Protein AF-A0A2V7WCQ3-F1 (afdb_monomer_lite)

Sequence (509 aa):
MSVMLAVMLLAATDARIDGATGIWFPPYAPREVYIAGTDPAHPYSADVKKAFADDPQLASEVCAAVAEWKPAGTGASDPRVAQKRTMLAMMCIGGAWKKKEDTAANDARAMLERAFAEADAAPAFSTDLPWDDFVQDLGKQPEHERLVTAARAVLAHVPTTSGSVALLLEQFANVSHVPAAVSYRIVVDALAKRAEGTDATYGEIAAHRYALFFTADYKGARRVTQRIFDAGHATSETYEPLFRALLDRIDGNAATFQQEIQRCPKPSEEAIEAFYGYEEPEIHCRAWIESLAARALDVTSVTPSPVLRDVIRECAASQYPIIAVNAARDQLQFDAAGAKQNAERLVAQRSKIPSGIYADALLVLRRVALFADKDNDRAIQIIGCWLSAMGYEAELPDDGWQRLAKNDAAASGIHEVAQVERMYEESSTAAAQKNDFARIRHNIEALLAFELDVGGHLDVVRDRLTTLAQKEMEQGDRDRAAAIRAYLGNHRSAPWTPAESKVPPSHCE

Foldseek 3Di:
DPPVVVVVVPLDLDLDQDLQLLADAASPDDPVCLQVVPDPVCPRLVSLVVSCVVPVVSLVSNQVSSVPDDRPDDPDHDVSSVVNSVSSNVVSVVVVVVVVLVVLQVVLLVLLVVLLVLLVVDPADDQPDPLVVLLVVLVVDDLSVSSNSLSNCLQHHLQLDLVSLLSSLVSQCPGPSHHSLSSLVSSLVSLVVLCPDPPRDLSSLVSSLSSCQLLQVLVSSLVSLVVCVVVVVDDLQDCSVQVNCLSCVLVVRNPCNVVNLQSAHFDDPVVCVVLVNDRRRSLVSLQSLLVSLLSSLVNPPHDHRVVSLVSLLVQLPDPRLSSNLSSLLSNCSPPLPSSLVSLVVSCVCCVPDDLVSNLSSLLSNLLCCVPVVVNLVVNLVSLVVSCVSVVHDADAPPCLSVVLSPPCVSVPPDPPPVSLLSRLVRRLVVCVVVVNLVSLVVSLVVNCVVCQVVQHDCVSSLVSLQVNLVVCVVVVVPVSSVVSVVVCVVPVDDRDDHDDDDDDDDDDD

Radius of gyration: 31.66 Å; chains: 1; bounding box: 80×50×113 Å

Structure (mmCIF, N/CA/C/O backbone):
data_AF-A0A2V7WCQ3-F1
#
_entry.id   AF-A0A2V7WCQ3-F1
#
loop_
_atom_site.group_PDB
_atom_site.id
_atom_site.type_symbol
_atom_site.label_atom_id
_atom_site.label_alt_id
_atom_site.label_comp_id
_atom_site.label_asym_id
_atom_site.label_entity_id
_atom_site.label_seq_id
_atom_site.pdbx_PDB_ins_code
_atom_site.Cartn_x
_atom_site.Cartn_y
_atom_site.Cartn_z
_atom_site.occupancy
_atom_site.B_iso_or_equiv
_atom_site.auth_seq_id
_atom_site.auth_comp_id
_atom_site.auth_asym_id
_atom_site.auth_atom_id
_atom_site.pdbx_PDB_model_num
ATOM 1 N N . MET A 1 1 ? -29.915 6.138 -68.999 1.00 38.28 1 MET A N 1
ATOM 2 C CA . MET A 1 1 ? -29.133 5.411 -67.971 1.00 38.28 1 MET A CA 1
ATOM 3 C C . MET A 1 1 ? -28.436 6.327 -66.948 1.00 38.28 1 MET A C 1
ATOM 5 O O . MET A 1 1 ? -27.571 5.843 -66.239 1.00 38.28 1 MET A O 1
ATOM 9 N N . SER A 1 2 ? -28.848 7.594 -66.770 1.00 41.03 2 SER A N 1
ATOM 10 C CA . SER A 1 2 ? -28.153 8.530 -65.850 1.00 41.03 2 SER A CA 1
ATOM 11 C C . SER A 1 2 ? -29.011 9.086 -64.708 1.00 41.03 2 SER A C 1
ATOM 13 O O . SER A 1 2 ? -28.563 9.973 -63.998 1.00 41.03 2 SER A O 1
ATOM 15 N N . VAL A 1 3 ? -30.224 8.566 -64.498 1.00 34.09 3 VAL A N 1
ATOM 16 C CA . VAL A 1 3 ? -31.106 9.015 -63.397 1.00 34.09 3 VAL A CA 1
ATOM 17 C C . VAL A 1 3 ? -31.124 8.010 -62.236 1.00 34.09 3 VAL A C 1
ATOM 19 O O . VAL A 1 3 ? -31.278 8.397 -61.088 1.00 34.09 3 VAL A O 1
ATOM 22 N N . MET A 1 4 ? -30.866 6.724 -62.501 1.00 28.94 4 MET A N 1
ATOM 23 C CA . MET A 1 4 ? -30.918 5.668 -61.477 1.00 28.94 4 MET A CA 1
ATOM 24 C C . MET A 1 4 ? -29.649 5.578 -60.610 1.00 28.94 4 MET A C 1
ATOM 26 O O . MET A 1 4 ? -29.738 5.172 -59.458 1.00 28.94 4 MET A O 1
ATOM 30 N N . LEU A 1 5 ? -28.484 6.011 -61.117 1.00 32.31 5 LEU A N 1
ATOM 31 C CA . LEU A 1 5 ? -27.241 6.044 -60.329 1.00 32.31 5 LEU A CA 1
ATOM 32 C C . LEU A 1 5 ? -27.155 7.258 -59.388 1.00 32.31 5 LEU A C 1
ATOM 34 O O . LEU A 1 5 ? -26.537 7.161 -58.334 1.00 32.31 5 LEU A O 1
ATOM 38 N N . ALA A 1 6 ? -27.810 8.375 -59.722 1.00 29.62 6 ALA A N 1
ATOM 39 C CA . ALA A 1 6 ? -27.854 9.552 -58.849 1.00 29.62 6 ALA A CA 1
ATOM 40 C C . ALA A 1 6 ? -28.761 9.341 -57.621 1.00 29.62 6 ALA A C 1
ATOM 42 O O . ALA A 1 6 ? -28.549 9.969 -56.593 1.00 29.62 6 ALA A O 1
ATOM 43 N N . VAL A 1 7 ? -29.734 8.424 -57.699 1.00 31.33 7 VAL A N 1
ATOM 44 C CA . VAL A 1 7 ? -30.654 8.108 -56.590 1.00 31.33 7 VAL A CA 1
ATOM 45 C C . VAL A 1 7 ? -30.043 7.117 -55.586 1.00 31.33 7 VAL A C 1
A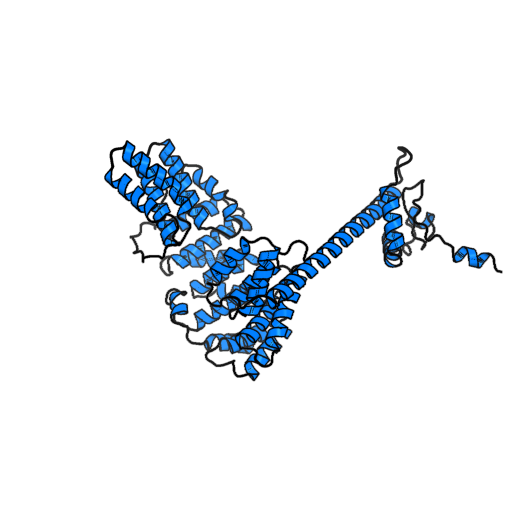TOM 47 O O . VAL A 1 7 ? -30.413 7.141 -54.419 1.00 31.33 7 VAL A O 1
ATOM 50 N N . MET A 1 8 ? -29.058 6.300 -55.983 1.00 30.92 8 MET A N 1
ATOM 51 C CA . MET A 1 8 ? -28.343 5.407 -55.049 1.00 30.92 8 MET A CA 1
ATOM 52 C C . MET A 1 8 ? -27.150 6.070 -54.339 1.00 30.92 8 MET A C 1
ATOM 54 O O . MET A 1 8 ? -26.746 5.599 -53.284 1.00 30.92 8 MET A O 1
ATOM 58 N N . LEU A 1 9 ? -26.622 7.181 -54.865 1.00 34.25 9 LEU A N 1
ATOM 59 C CA . LEU A 1 9 ? -25.577 7.992 -54.213 1.00 34.25 9 LEU A CA 1
ATOM 60 C C . LEU A 1 9 ? -26.130 9.108 -53.302 1.00 34.25 9 LEU A C 1
ATOM 62 O O . LEU A 1 9 ? -25.358 9.837 -52.689 1.00 34.25 9 LEU A O 1
ATOM 66 N N . LEU A 1 10 ? -27.457 9.221 -53.188 1.00 39.34 10 LEU A N 1
ATOM 67 C CA . LEU A 1 10 ? -28.185 10.177 -52.338 1.00 39.34 10 LEU A CA 1
ATOM 68 C C . LEU A 1 10 ? -29.131 9.465 -51.353 1.00 39.34 10 LEU A C 1
ATOM 70 O O . LEU A 1 10 ? -30.139 10.028 -50.929 1.00 39.34 10 LEU A O 1
ATOM 74 N N . ALA A 1 11 ? -28.809 8.226 -50.965 1.00 42.69 11 ALA A N 1
ATOM 75 C CA . ALA A 1 11 ? -29.469 7.538 -49.856 1.00 42.69 11 ALA A CA 1
ATOM 76 C C . ALA A 1 11 ? -29.033 8.160 -48.511 1.00 42.69 11 ALA A C 1
ATOM 78 O O . ALA A 1 11 ? -28.215 7.608 -47.788 1.00 42.69 11 ALA A O 1
ATOM 79 N N . ALA A 1 12 ? -29.555 9.361 -48.252 1.00 44.19 12 ALA A N 1
ATOM 80 C CA . ALA A 1 12 ? -29.716 10.044 -46.970 1.00 44.19 12 ALA A CA 1
ATOM 81 C C . ALA A 1 12 ? -28.658 9.761 -45.882 1.00 44.19 12 ALA A C 1
ATOM 83 O O . ALA A 1 12 ? -28.890 9.001 -44.945 1.00 44.19 12 ALA A O 1
ATOM 84 N N . THR A 1 13 ? -27.562 10.520 -45.917 1.00 53.31 13 THR A N 1
ATOM 85 C CA . THR A 1 13 ? -26.796 10.951 -44.729 1.00 53.31 13 THR A CA 1
ATOM 86 C C . THR A 1 13 ? -27.598 11.981 -43.918 1.00 53.31 13 THR A C 1
ATOM 88 O O . THR A 1 13 ? -27.098 13.049 -43.585 1.00 53.31 13 THR A O 1
ATOM 91 N N . ASP A 1 14 ? -28.892 11.738 -43.706 1.00 66.38 14 ASP A N 1
ATOM 92 C CA . ASP A 1 14 ? -29.790 12.705 -43.080 1.00 66.38 14 ASP A CA 1
ATOM 93 C C . ASP A 1 14 ? -30.003 12.287 -41.622 1.00 66.38 14 ASP A C 1
ATOM 95 O O . ASP A 1 14 ? -30.473 11.181 -41.341 1.00 66.38 14 ASP A O 1
ATOM 99 N N . ALA A 1 15 ? -29.663 13.164 -40.677 1.00 74.50 15 ALA A N 1
ATOM 100 C CA . ALA A 1 15 ? -29.819 12.942 -39.236 1.00 74.50 15 ALA A CA 1
ATOM 101 C C . ALA A 1 15 ? -31.292 12.961 -38.769 1.00 74.50 15 ALA A C 1
ATOM 103 O O . ALA A 1 15 ? -31.605 13.000 -37.576 1.00 74.50 15 ALA A O 1
ATOM 104 N N . ARG A 1 16 ? -32.226 12.958 -39.722 1.00 81.81 16 ARG A N 1
ATOM 105 C CA . ARG A 1 16 ? -33.649 13.150 -39.501 1.00 81.81 16 ARG A CA 1
ATOM 106 C C . ARG A 1 16 ? -34.283 11.969 -38.769 1.00 81.81 16 ARG A C 1
ATOM 108 O O . ARG A 1 16 ? -34.334 10.844 -39.261 1.00 81.81 16 ARG A O 1
ATOM 115 N N . ILE A 1 17 ? -34.863 12.268 -37.612 1.00 83.56 17 ILE A N 1
ATOM 116 C CA . ILE A 1 17 ? -35.683 11.335 -36.837 1.00 83.56 17 ILE A CA 1
ATOM 117 C C . ILE A 1 17 ? -37.024 11.110 -37.546 1.00 83.56 17 ILE A C 1
ATOM 119 O O . ILE A 1 17 ? -37.688 12.067 -37.957 1.00 83.56 17 ILE A O 1
ATOM 123 N N . ASP A 1 18 ? -37.455 9.851 -37.666 1.00 83.94 18 ASP A N 1
ATOM 124 C CA . ASP A 1 18 ? -38.786 9.518 -38.176 1.00 83.94 18 ASP A CA 1
ATOM 125 C C . ASP A 1 18 ? -39.855 10.099 -37.241 1.00 83.94 18 ASP A C 1
ATOM 127 O O . ASP A 1 18 ? -39.995 9.683 -36.089 1.00 83.94 18 ASP A O 1
ATOM 131 N N . GLY A 1 19 ? -40.637 11.057 -37.745 1.00 72.00 19 GLY A N 1
ATOM 132 C CA . GLY A 1 19 ? -41.648 11.771 -36.964 1.00 72.00 19 GLY A CA 1
ATOM 133 C C . GLY A 1 19 ? -42.729 10.859 -36.377 1.00 72.00 19 GLY A C 1
ATOM 134 O O . GLY A 1 19 ? -43.287 11.188 -35.333 1.00 72.00 19 GLY A O 1
ATOM 135 N N . ALA A 1 20 ? -42.992 9.703 -36.998 1.00 73.62 20 ALA A N 1
ATOM 136 C CA . ALA A 1 20 ? -43.982 8.742 -36.513 1.00 73.62 20 ALA A CA 1
ATOM 137 C C . ALA A 1 20 ? -43.445 7.825 -35.402 1.00 73.62 20 ALA A C 1
ATOM 139 O O . ALA A 1 20 ? -44.194 7.429 -34.509 1.00 73.62 20 ALA A O 1
ATOM 140 N N . THR A 1 21 ? -42.160 7.462 -35.444 1.00 75.25 21 THR A N 1
ATOM 141 C CA . THR A 1 21 ? -41.593 6.433 -34.555 1.00 75.25 21 THR A CA 1
ATOM 142 C C . THR A 1 21 ? -40.555 6.966 -33.571 1.00 75.25 21 THR A C 1
ATOM 144 O O . THR A 1 21 ? -40.228 6.266 -32.612 1.00 75.25 21 THR A O 1
ATOM 147 N N . GLY A 1 22 ? -40.061 8.193 -33.743 1.00 76.69 22 GLY A N 1
ATOM 148 C CA . GLY A 1 22 ? -38.994 8.768 -32.919 1.00 76.69 22 GLY A CA 1
ATOM 149 C C . GLY A 1 22 ? -37.657 8.036 -33.056 1.00 76.69 22 GLY A C 1
ATOM 150 O O . GLY A 1 22 ? -36.830 8.112 -32.154 1.00 76.69 22 GLY A O 1
ATOM 151 N N . ILE A 1 23 ? -37.470 7.273 -34.135 1.00 86.50 23 ILE A N 1
ATOM 152 C CA . ILE A 1 23 ? -36.272 6.480 -34.416 1.00 86.50 23 ILE A CA 1
ATOM 153 C C . ILE A 1 23 ? -35.532 7.105 -35.601 1.00 86.50 23 ILE A C 1
ATOM 155 O O . ILE A 1 23 ? -36.155 7.502 -36.584 1.00 86.50 23 ILE A O 1
ATOM 159 N N . TRP A 1 24 ? -34.205 7.156 -35.524 1.00 90.94 24 TRP A N 1
ATOM 160 C CA . TRP A 1 24 ? -33.358 7.341 -36.700 1.00 90.94 24 TRP A CA 1
ATOM 161 C C . TRP A 1 24 ? -33.017 5.974 -37.303 1.00 90.94 24 TRP A C 1
ATOM 163 O O . TRP A 1 24 ? -32.620 5.066 -36.575 1.00 90.94 24 TRP A O 1
ATOM 173 N N . PHE A 1 25 ? -33.183 5.807 -38.613 1.00 89.44 25 PHE A N 1
ATOM 174 C CA . PHE A 1 25 ? -32.923 4.536 -39.293 1.00 89.44 25 PHE A CA 1
ATOM 175 C C . PHE A 1 25 ? -31.579 4.593 -40.032 1.00 89.44 25 PHE A C 1
ATOM 177 O O . PHE A 1 25 ? -31.415 5.475 -40.874 1.00 89.44 25 PHE A O 1
ATOM 184 N N . PRO A 1 26 ? -30.635 3.669 -39.758 1.00 87.81 26 PRO A N 1
ATOM 185 C CA . PRO A 1 26 ? -29.367 3.610 -40.481 1.00 87.81 26 PRO A CA 1
ATOM 186 C C . PRO A 1 26 ? -29.556 3.418 -41.994 1.00 87.81 26 PRO A C 1
ATOM 188 O O . PRO A 1 26 ? -30.514 2.762 -42.406 1.00 87.81 26 PRO A O 1
ATOM 191 N N . PRO A 1 27 ? -28.616 3.887 -42.833 1.00 86.25 27 PRO A N 1
ATOM 192 C CA . PRO A 1 27 ? -28.747 3.819 -44.292 1.00 86.25 27 PRO A CA 1
ATOM 193 C C . PRO A 1 27 ? -28.525 2.408 -44.873 1.00 86.25 27 PRO A C 1
ATOM 195 O O . PRO A 1 27 ? -28.610 2.222 -46.084 1.00 86.25 27 PRO A O 1
ATOM 198 N N . TYR A 1 28 ? -28.220 1.408 -44.036 1.00 85.94 28 TYR A N 1
ATOM 199 C CA . TYR A 1 28 ? -27.841 0.061 -44.477 1.00 85.94 28 TYR A CA 1
ATOM 200 C C . TYR A 1 28 ? -29.024 -0.838 -44.842 1.00 85.94 28 TYR A C 1
ATOM 202 O O . TYR A 1 28 ? -28.828 -1.812 -45.564 1.00 85.94 28 TYR A O 1
ATOM 210 N N . ALA A 1 29 ? -30.236 -0.510 -44.388 1.00 85.38 29 ALA A N 1
ATOM 211 C CA . ALA A 1 29 ? -31.455 -1.208 -44.774 1.00 85.38 29 ALA A CA 1
ATOM 212 C C . ALA A 1 29 ? -32.678 -0.273 -44.753 1.00 85.38 29 ALA A C 1
ATOM 214 O O . ALA A 1 29 ? -32.671 0.756 -44.076 1.00 85.38 29 ALA A O 1
ATOM 215 N N . PRO A 1 30 ? -33.764 -0.618 -45.467 1.00 84.69 30 PRO A N 1
ATOM 216 C CA . PRO A 1 30 ? -35.012 0.136 -45.402 1.00 84.69 30 PRO A CA 1
ATOM 217 C C . PRO A 1 30 ? -35.624 0.161 -43.993 1.00 84.69 30 PRO A C 1
ATOM 219 O O . PRO A 1 30 ? -35.518 -0.799 -43.225 1.00 84.69 30 PRO A O 1
ATOM 222 N N . ARG A 1 31 ? -36.360 1.236 -43.688 1.00 84.81 31 ARG A N 1
ATOM 223 C CA . ARG A 1 31 ? -37.109 1.445 -42.434 1.00 84.81 31 ARG A CA 1
ATOM 224 C C . ARG A 1 31 ? -37.917 0.215 -42.005 1.00 84.81 31 ARG A C 1
ATOM 226 O O . ARG A 1 31 ? -37.922 -0.155 -40.832 1.00 84.81 31 ARG A O 1
ATOM 233 N N . GLU A 1 32 ? -38.587 -0.434 -42.949 1.00 84.31 32 GLU A N 1
ATOM 234 C CA . GLU A 1 32 ? -39.477 -1.573 -42.717 1.00 84.31 32 GLU A CA 1
ATOM 235 C C . GLU A 1 32 ? -38.716 -2.794 -42.187 1.00 84.31 32 GLU A C 1
ATOM 237 O O . GLU A 1 32 ? -39.236 -3.509 -41.330 1.00 84.31 32 GLU A O 1
ATOM 242 N N . VAL A 1 33 ? -37.466 -2.990 -42.625 1.00 85.38 33 VAL A N 1
ATOM 243 C CA . VAL A 1 33 ? -36.590 -4.075 -42.154 1.00 85.38 33 VAL A CA 1
ATOM 244 C C . VAL A 1 33 ? -36.273 -3.883 -40.674 1.00 85.38 33 VAL A C 1
ATOM 246 O O . VAL A 1 33 ? -36.413 -4.809 -39.868 1.00 85.38 33 VAL A O 1
ATOM 249 N N . TYR A 1 34 ? -35.934 -2.653 -40.283 1.00 83.94 34 TYR A N 1
ATOM 250 C CA . TYR A 1 34 ? -35.649 -2.340 -38.890 1.00 83.94 34 TYR A CA 1
ATOM 251 C C . TYR A 1 34 ? -36.893 -2.382 -38.006 1.00 83.94 34 TYR A C 1
ATOM 253 O O . TYR A 1 34 ? -36.770 -2.808 -36.861 1.00 83.94 34 TYR A O 1
ATOM 261 N N . ILE A 1 35 ? -38.070 -1.980 -38.490 1.00 81.19 35 ILE A N 1
ATOM 262 C CA . ILE A 1 35 ? -39.317 -2.057 -37.710 1.00 81.19 35 ILE A CA 1
ATOM 263 C C . ILE A 1 35 ? -39.752 -3.516 -37.516 1.00 81.19 35 ILE A C 1
ATOM 265 O O . ILE A 1 35 ? -40.066 -3.914 -36.394 1.00 81.19 35 ILE A O 1
ATOM 269 N N . ALA A 1 36 ? -39.721 -4.328 -38.577 1.00 80.31 36 ALA A N 1
ATOM 270 C CA . ALA A 1 36 ? -40.121 -5.732 -38.517 1.00 80.31 36 ALA A CA 1
ATOM 271 C C . ALA A 1 36 ? -39.158 -6.575 -37.664 1.00 80.31 36 ALA A C 1
ATOM 273 O O . ALA A 1 36 ? -39.604 -7.472 -36.943 1.00 80.31 36 ALA A O 1
ATOM 274 N N . GLY A 1 37 ? -37.855 -6.263 -37.702 1.00 72.00 37 GLY A N 1
ATOM 275 C CA . GLY A 1 37 ? -36.819 -6.968 -36.940 1.00 72.00 37 GLY A CA 1
ATOM 276 C C . GLY A 1 37 ? -36.589 -8.407 -37.411 1.00 72.00 37 GLY A C 1
ATOM 277 O O . GLY A 1 37 ? -36.172 -9.247 -36.621 1.00 72.00 37 GLY A O 1
ATOM 278 N N . THR A 1 38 ? -36.921 -8.700 -38.667 1.00 67.25 38 THR A N 1
ATOM 279 C CA . THR A 1 38 ? -36.942 -10.055 -39.235 1.00 67.25 38 THR A CA 1
ATOM 280 C C . THR A 1 38 ? -35.655 -10.443 -39.951 1.00 67.25 38 THR A C 1
ATOM 282 O O . THR A 1 38 ? -35.461 -11.624 -40.221 1.00 67.25 38 THR A O 1
ATOM 285 N N . ASP A 1 39 ? -34.795 -9.475 -40.274 1.00 79.19 39 ASP A N 1
ATOM 286 C CA . ASP A 1 39 ? -33.554 -9.719 -41.004 1.00 79.19 39 ASP A CA 1
ATOM 287 C C . ASP A 1 39 ? -32.343 -9.736 -40.051 1.00 79.19 39 ASP A C 1
ATOM 289 O O . ASP A 1 39 ? -31.970 -8.688 -39.509 1.00 79.19 39 ASP A O 1
ATOM 293 N N . PRO A 1 40 ? -31.712 -10.902 -39.826 1.00 80.06 40 PRO A N 1
ATOM 294 C CA . PRO A 1 40 ? -30.523 -11.004 -38.989 1.00 80.06 40 PRO A CA 1
ATOM 295 C C . PRO A 1 40 ? -29.278 -10.355 -39.615 1.00 80.06 40 PRO A C 1
ATOM 297 O O . PRO A 1 40 ? -28.315 -10.119 -38.887 1.00 80.06 40 PRO A O 1
ATOM 300 N N . ALA A 1 41 ? -29.277 -10.047 -40.919 1.00 85.69 41 ALA A N 1
ATOM 301 C CA . ALA A 1 41 ? -28.170 -9.353 -41.578 1.00 85.69 41 ALA A CA 1
ATOM 302 C C . ALA A 1 41 ? -28.102 -7.856 -41.225 1.00 85.69 41 ALA A C 1
ATOM 304 O O . ALA A 1 41 ? -27.033 -7.260 -41.338 1.00 85.69 41 ALA A O 1
ATOM 305 N N . HIS A 1 42 ? -29.205 -7.272 -40.737 1.00 85.69 42 HIS A N 1
ATOM 306 C CA . HIS A 1 42 ? -29.315 -5.846 -40.404 1.00 85.69 42 HIS A CA 1
ATOM 307 C C . HIS A 1 42 ? -29.787 -5.602 -38.958 1.00 85.69 42 HIS A C 1
ATOM 309 O O . HIS A 1 42 ? -30.874 -5.055 -38.712 1.00 85.69 42 HIS A O 1
ATOM 315 N N . PRO A 1 43 ? -28.993 -6.002 -37.943 1.00 88.69 43 PRO A N 1
ATOM 316 C CA . PRO A 1 43 ? -29.328 -5.721 -36.559 1.00 88.69 43 PRO A CA 1
ATOM 317 C C . PRO A 1 43 ? -29.196 -4.220 -36.282 1.00 88.69 43 PRO A C 1
ATOM 319 O O . PRO A 1 43 ? -28.100 -3.664 -36.291 1.00 88.69 43 PRO A O 1
ATOM 322 N N . TYR A 1 44 ? -30.321 -3.582 -35.947 1.00 88.12 44 TYR A N 1
ATOM 323 C CA . TYR A 1 44 ? -30.437 -2.131 -35.733 1.00 88.12 44 TYR A CA 1
ATOM 324 C C . TYR A 1 44 ? -29.297 -1.525 -34.894 1.00 88.12 44 TYR A C 1
ATOM 326 O O . TYR A 1 44 ? -28.702 -0.528 -35.281 1.00 88.12 44 TYR A O 1
ATOM 334 N N . SER A 1 45 ? -28.931 -2.143 -33.768 1.00 88.31 45 SER A N 1
ATOM 335 C CA . SER A 1 45 ? -27.843 -1.649 -32.917 1.00 88.31 45 SER A CA 1
ATOM 336 C C . SER A 1 45 ? -26.458 -1.717 -33.555 1.00 88.31 45 SER A C 1
ATOM 338 O O . SER A 1 45 ? -25.617 -0.873 -33.263 1.00 88.31 45 SER A O 1
ATOM 340 N N . ALA A 1 46 ? -26.190 -2.748 -34.357 1.00 87.81 46 ALA A N 1
ATOM 341 C CA . ALA A 1 46 ? -24.905 -2.892 -35.031 1.00 87.81 46 ALA A CA 1
ATOM 342 C C . ALA A 1 46 ? -24.795 -1.879 -36.171 1.00 87.81 46 ALA A C 1
ATOM 344 O O . ALA A 1 46 ? -23.768 -1.226 -36.309 1.00 87.81 46 ALA A O 1
ATOM 345 N N . ASP A 1 47 ? -25.887 -1.690 -36.906 1.00 91.62 47 ASP A N 1
ATOM 346 C CA . ASP A 1 47 ? -25.968 -0.753 -38.019 1.00 91.62 47 ASP A CA 1
ATOM 347 C C . ASP A 1 47 ? -25.892 0.709 -37.553 1.00 91.62 47 ASP A C 1
ATOM 349 O O . ASP A 1 47 ? -25.180 1.500 -38.165 1.00 91.62 47 ASP A O 1
ATOM 353 N N . VAL A 1 48 ? -26.518 1.065 -36.422 1.00 89.81 48 VAL A N 1
ATOM 354 C CA . VAL A 1 48 ? -26.326 2.386 -35.789 1.00 89.81 48 VAL A CA 1
ATOM 355 C C . VAL A 1 48 ? -24.868 2.580 -35.367 1.00 89.81 48 VAL A C 1
ATOM 357 O O . VAL A 1 48 ? -24.268 3.599 -35.693 1.00 89.81 48 VAL A O 1
ATOM 360 N N . LYS A 1 49 ? -24.267 1.597 -34.678 1.00 87.88 49 LYS A N 1
ATOM 361 C CA . LYS A 1 49 ? -22.857 1.677 -34.253 1.00 87.88 49 LYS A CA 1
ATOM 362 C C . LYS A 1 49 ? -21.910 1.832 -35.436 1.00 87.88 49 LYS A C 1
ATOM 364 O O . LYS A 1 49 ? -20.976 2.620 -35.356 1.00 87.88 49 LYS A O 1
ATOM 369 N N . LYS A 1 50 ? -22.156 1.088 -36.513 1.00 89.81 50 LYS A N 1
ATOM 370 C CA . LYS A 1 50 ? -21.381 1.166 -37.746 1.00 89.81 50 LYS A CA 1
ATOM 371 C C . LYS A 1 50 ? -21.512 2.550 -38.378 1.00 89.81 50 LYS A C 1
ATOM 373 O O . LYS A 1 50 ? -20.500 3.181 -38.630 1.00 89.81 50 LYS A O 1
ATOM 378 N N . ALA A 1 51 ? -22.733 3.061 -38.545 1.00 87.81 51 ALA A N 1
ATOM 379 C CA . ALA A 1 51 ? -22.951 4.392 -39.111 1.00 87.81 51 ALA A CA 1
ATOM 380 C C . ALA A 1 51 ? -22.296 5.506 -38.277 1.00 87.81 51 ALA A C 1
ATOM 382 O O . ALA A 1 51 ? -21.693 6.411 -38.839 1.00 87.81 51 ALA A O 1
ATOM 383 N N . PHE A 1 52 ? -22.362 5.422 -36.946 1.00 89.31 52 PHE A N 1
ATOM 384 C CA . PHE A 1 52 ? -21.725 6.405 -36.061 1.00 89.31 52 PHE A CA 1
ATOM 385 C C . PHE A 1 52 ? -20.195 6.310 -36.057 1.00 89.31 52 PHE A C 1
ATOM 387 O O . PHE A 1 52 ? -19.524 7.308 -35.807 1.00 89.31 52 PHE A O 1
ATOM 394 N N . ALA A 1 53 ? -19.639 5.119 -36.292 1.00 85.25 53 ALA A N 1
ATOM 395 C CA . ALA A 1 53 ? -18.198 4.931 -36.430 1.00 85.25 53 ALA A CA 1
ATOM 396 C C . ALA A 1 53 ? -17.688 5.444 -37.785 1.00 85.25 53 ALA A C 1
ATOM 398 O O . ALA A 1 53 ? -16.614 6.039 -37.840 1.00 85.25 53 ALA A O 1
ATOM 399 N N . ASP A 1 54 ? -18.469 5.227 -38.845 1.00 85.31 54 ASP A N 1
ATOM 400 C CA . ASP A 1 54 ? -18.150 5.663 -40.205 1.00 85.31 54 ASP A CA 1
ATOM 401 C C . ASP A 1 54 ? -18.283 7.193 -40.357 1.00 85.31 54 ASP A C 1
ATOM 403 O O . ASP A 1 54 ? -17.514 7.797 -41.104 1.00 85.31 54 ASP A O 1
ATOM 407 N N . ASP A 1 55 ? -19.203 7.830 -39.617 1.00 84.19 55 ASP A N 1
ATOM 408 C CA . ASP A 1 55 ? -19.397 9.285 -39.602 1.00 84.19 55 ASP A CA 1
ATOM 409 C C . ASP A 1 55 ? -19.690 9.832 -38.179 1.00 84.19 55 ASP A C 1
ATOM 411 O O . ASP A 1 55 ? -20.835 9.829 -37.703 1.00 84.19 55 ASP A O 1
ATOM 415 N N . PRO A 1 56 ? -18.660 10.353 -37.481 1.00 81.38 56 PRO A N 1
ATOM 416 C CA . PRO A 1 56 ? -18.821 10.969 -36.163 1.00 81.38 56 PRO A CA 1
ATOM 417 C C . PRO A 1 56 ? -19.665 12.255 -36.157 1.00 81.38 56 PRO A C 1
ATOM 419 O O . PRO A 1 56 ? -20.224 12.607 -35.113 1.00 81.38 56 PRO A O 1
ATOM 422 N N . GLN A 1 57 ? -19.752 12.976 -37.281 1.00 81.88 57 GLN A N 1
ATOM 423 C CA . GLN A 1 57 ? -20.573 14.184 -37.383 1.00 81.88 57 GLN A CA 1
ATOM 424 C C . GLN A 1 57 ? -22.056 13.803 -37.445 1.00 81.88 57 GLN A C 1
ATOM 426 O O . GLN A 1 57 ? -22.851 14.336 -36.668 1.00 81.88 57 GLN A O 1
ATOM 431 N N . LEU A 1 58 ? -22.401 12.800 -38.257 1.00 85.00 58 LEU A N 1
ATOM 432 C CA . LEU A 1 58 ? -23.739 12.207 -38.300 1.00 85.00 58 LEU A CA 1
ATOM 433 C C . LEU A 1 58 ? -24.180 11.705 -36.920 1.00 85.00 58 LEU A C 1
ATOM 435 O O . LEU A 1 58 ? -25.317 11.937 -36.513 1.00 85.00 58 LEU A O 1
ATOM 439 N N . ALA A 1 59 ? -23.281 11.071 -36.162 1.00 84.44 59 ALA A N 1
ATOM 440 C CA . ALA A 1 59 ? -23.573 10.652 -34.792 1.00 84.44 59 ALA A CA 1
ATOM 441 C C . ALA A 1 59 ? -23.985 11.837 -33.898 1.00 84.44 59 ALA A C 1
ATOM 443 O O . ALA A 1 59 ? -24.964 11.749 -33.156 1.00 84.44 59 ALA A O 1
ATOM 444 N N . SER A 1 60 ? -23.272 12.966 -33.989 1.00 83.44 60 SER A N 1
ATOM 445 C CA . SER A 1 60 ? -23.589 14.178 -33.226 1.00 83.44 60 SER A CA 1
ATOM 446 C C . SER A 1 60 ? -24.939 14.774 -33.625 1.00 83.44 60 SER A C 1
ATOM 448 O O . SER A 1 60 ? -25.721 15.159 -32.756 1.00 83.44 60 SER A O 1
ATOM 450 N N . GLU A 1 61 ? -25.222 14.845 -34.924 1.00 87.00 61 GLU A N 1
ATOM 451 C CA . GLU A 1 61 ? -26.463 15.411 -35.457 1.00 87.00 61 GLU A CA 1
ATOM 452 C C . GLU A 1 61 ? -27.679 14.542 -35.100 1.00 87.00 61 GLU A C 1
ATOM 454 O O . GLU A 1 61 ? -28.687 15.057 -34.613 1.00 87.00 61 GLU A O 1
ATOM 459 N N . VAL A 1 62 ? -27.566 13.215 -35.240 1.00 88.38 62 VAL A N 1
ATOM 460 C CA . VAL A 1 62 ? -28.621 12.268 -34.847 1.00 88.38 62 VAL A CA 1
ATOM 461 C C . VAL A 1 62 ? -28.883 12.356 -33.348 1.00 88.38 62 VAL A C 1
ATOM 463 O O . VAL A 1 62 ? -30.035 12.428 -32.927 1.00 88.38 62 VAL A O 1
ATOM 466 N N . CYS A 1 63 ? -27.837 12.384 -32.520 1.00 88.50 63 CYS A N 1
ATOM 467 C CA . CYS A 1 63 ? -28.007 12.453 -31.072 1.00 88.50 63 CYS A CA 1
ATOM 468 C C . CYS A 1 63 ? -28.585 13.792 -30.592 1.00 88.50 63 CYS A C 1
ATOM 470 O O . CYS A 1 63 ? -29.378 13.794 -29.648 1.00 88.50 63 CYS A O 1
ATOM 472 N N . ALA A 1 64 ? -28.263 14.906 -31.258 1.00 86.25 64 ALA A N 1
ATOM 473 C CA . ALA A 1 64 ? -28.927 16.188 -31.021 1.00 86.25 64 ALA A CA 1
ATOM 474 C C . ALA A 1 64 ? -30.422 16.112 -31.380 1.00 86.25 64 ALA A C 1
ATOM 476 O O . ALA A 1 64 ? -31.274 16.469 -30.566 1.00 86.25 64 ALA A O 1
ATOM 477 N N . ALA A 1 65 ? -30.757 15.537 -32.539 1.00 85.88 65 ALA A N 1
ATOM 478 C CA . ALA A 1 65 ? -32.143 15.367 -32.968 1.00 85.88 65 ALA A CA 1
ATOM 479 C C . ALA A 1 65 ? -32.949 14.423 -32.047 1.00 85.88 65 ALA A C 1
ATOM 481 O O . ALA A 1 65 ? -34.130 14.663 -31.797 1.00 85.88 65 ALA A O 1
ATOM 482 N N . VAL A 1 66 ? -32.321 13.376 -31.493 1.00 86.19 66 VAL A N 1
ATOM 483 C CA . VAL A 1 66 ? -32.927 12.492 -30.476 1.00 86.19 66 VAL A CA 1
ATOM 484 C C . VAL A 1 66 ? -33.252 13.259 -29.191 1.00 86.19 66 VAL A C 1
ATOM 486 O O . VAL A 1 66 ? -34.317 13.040 -28.616 1.00 86.19 66 VAL A O 1
ATOM 489 N N . ALA A 1 67 ? -32.364 14.151 -28.739 1.00 81.12 67 ALA A N 1
ATOM 490 C CA . ALA A 1 67 ? -32.563 14.933 -27.517 1.00 81.12 67 ALA A CA 1
ATOM 491 C C . ALA A 1 67 ? -33.702 15.961 -27.644 1.00 81.12 67 ALA A C 1
ATOM 493 O O . ALA A 1 67 ? -34.382 16.261 -26.662 1.00 81.12 67 ALA A O 1
ATOM 494 N N . GLU A 1 68 ? -33.929 16.482 -28.850 1.00 81.44 68 GLU A N 1
ATOM 495 C CA . GLU A 1 68 ? -34.972 17.473 -29.135 1.00 81.44 68 GLU A CA 1
ATOM 496 C C . GLU A 1 68 ? -36.338 16.853 -29.472 1.00 81.44 68 GLU A C 1
ATOM 498 O O . GLU A 1 68 ? -37.366 17.540 -29.426 1.00 81.44 68 GLU A O 1
ATOM 503 N N . TRP A 1 69 ? -36.380 15.559 -29.802 1.00 77.56 69 TRP A N 1
ATOM 504 C CA . TRP A 1 69 ? -37.606 14.897 -30.236 1.00 77.56 69 TRP A CA 1
ATOM 505 C C . TRP A 1 69 ? -38.652 14.806 -29.115 1.00 77.56 69 TRP A C 1
ATOM 507 O O . TRP A 1 69 ? -38.384 14.346 -28.003 1.00 77.56 69 TRP A O 1
ATOM 517 N N . LYS A 1 70 ? -39.897 15.184 -29.435 1.00 71.44 70 LYS A N 1
ATOM 518 C CA . LYS A 1 70 ? -41.061 15.073 -28.543 1.00 71.44 70 LYS A CA 1
ATOM 519 C C . LYS A 1 70 ? -42.138 14.188 -29.180 1.00 71.44 70 LYS A C 1
ATOM 521 O O . LYS A 1 70 ? -42.448 14.381 -30.356 1.00 71.44 70 LYS A O 1
ATOM 526 N N . PRO A 1 71 ? -42.753 13.254 -28.431 1.00 64.94 71 PRO A N 1
ATOM 527 C CA . PRO A 1 71 ? -43.794 12.389 -28.974 1.00 64.94 71 PRO A CA 1
ATOM 528 C C . PRO A 1 71 ? -45.043 13.182 -29.378 1.00 64.94 71 PRO A C 1
ATOM 530 O O . PRO A 1 71 ? -45.615 13.924 -28.579 1.00 64.94 71 PRO A O 1
ATOM 533 N N . ALA A 1 72 ? -45.502 12.973 -30.612 1.00 57.53 72 ALA A N 1
ATOM 534 C CA . ALA A 1 72 ? -46.774 13.486 -31.105 1.00 57.53 72 ALA A CA 1
ATOM 535 C C . ALA A 1 72 ? -47.936 12.584 -30.629 1.00 57.53 72 ALA A C 1
ATOM 537 O O . ALA A 1 72 ? -48.447 11.758 -31.378 1.00 57.53 72 ALA A O 1
ATOM 538 N N . GLY A 1 73 ? -48.344 12.723 -29.362 1.00 56.78 73 GLY A N 1
ATOM 539 C CA . GLY A 1 73 ? -49.561 12.100 -28.809 1.00 56.78 73 GLY A CA 1
ATOM 540 C C . GLY A 1 73 ? -49.379 10.775 -28.045 1.00 56.78 73 GLY A C 1
ATOM 541 O O . GLY A 1 73 ? -48.320 10.155 -28.060 1.00 56.78 73 GLY A O 1
ATOM 542 N N . THR A 1 74 ? -50.440 10.361 -27.338 1.00 43.72 74 THR A N 1
ATOM 543 C CA . THR A 1 74 ? -50.483 9.283 -26.321 1.00 43.72 74 THR A CA 1
ATOM 544 C C . THR A 1 74 ? -50.879 7.896 -26.854 1.00 43.72 74 THR A C 1
ATOM 546 O O . THR A 1 74 ? -51.337 7.042 -26.094 1.00 43.72 74 THR A O 1
ATOM 549 N N . GLY A 1 75 ? -50.722 7.636 -28.155 1.00 49.56 75 GLY A N 1
ATOM 550 C CA . GLY A 1 75 ? -50.986 6.308 -28.717 1.00 49.56 75 GLY A CA 1
ATOM 551 C C . GLY A 1 75 ? -50.014 5.260 -28.165 1.00 49.56 75 GLY A C 1
ATOM 552 O O . GLY A 1 75 ? -48.820 5.534 -28.046 1.00 49.56 75 GLY A O 1
ATOM 553 N N . ALA A 1 76 ? -50.512 4.063 -27.834 1.00 48.00 76 ALA A N 1
ATOM 554 C CA . ALA A 1 76 ? -49.681 2.938 -27.410 1.00 48.00 76 ALA A CA 1
ATOM 555 C C . ALA A 1 76 ? -48.636 2.629 -28.498 1.00 48.00 76 ALA A C 1
ATOM 557 O O . ALA A 1 76 ? -48.968 2.087 -29.552 1.00 48.00 76 ALA A O 1
ATOM 558 N N . SER A 1 77 ? -47.380 3.024 -28.276 1.00 63.16 77 SER A N 1
ATOM 559 C CA . SER A 1 77 ? -46.297 2.747 -29.217 1.00 63.16 77 SER A CA 1
ATOM 560 C C . SER A 1 77 ? -46.020 1.248 -29.250 1.00 63.16 77 SER A C 1
ATOM 562 O O . SER A 1 77 ? -45.906 0.639 -28.186 1.00 63.16 77 SER A O 1
ATOM 564 N N . ASP A 1 78 ? -45.853 0.676 -30.445 1.00 75.94 78 ASP A N 1
ATOM 565 C CA . ASP A 1 78 ? -45.359 -0.695 -30.621 1.00 75.94 78 ASP A CA 1
ATOM 566 C C . ASP A 1 78 ? -44.134 -0.934 -29.703 1.00 75.94 78 ASP A C 1
ATOM 568 O O . ASP A 1 78 ? -43.160 -0.171 -29.783 1.00 75.94 78 ASP A O 1
ATOM 572 N N . PRO A 1 79 ? -44.150 -1.961 -28.827 1.00 77.38 79 PRO A N 1
ATOM 573 C CA . PRO A 1 79 ? -43.043 -2.267 -27.921 1.00 77.38 79 PRO A CA 1
ATOM 574 C C . PRO A 1 79 ? -41.677 -2.379 -28.614 1.00 77.38 79 PRO A C 1
ATOM 576 O O . PRO A 1 79 ? -40.659 -2.008 -28.030 1.00 77.38 79 PRO A O 1
ATOM 579 N N . ARG A 1 80 ? -41.635 -2.833 -29.874 1.00 79.38 80 ARG A N 1
ATOM 580 C CA . ARG A 1 80 ? -40.392 -2.952 -30.658 1.00 79.38 80 ARG A CA 1
ATOM 581 C C . ARG A 1 80 ? -39.825 -1.589 -31.042 1.00 79.38 80 ARG A C 1
ATOM 583 O O . ARG A 1 80 ? -38.610 -1.388 -31.027 1.00 79.38 80 ARG A O 1
ATOM 590 N N . VAL A 1 81 ? -40.705 -0.643 -31.363 1.00 82.81 81 VAL A N 1
ATOM 591 C CA . VAL A 1 81 ? -40.344 0.749 -31.660 1.00 82.81 81 VAL A CA 1
ATOM 592 C C . VAL A 1 81 ? -39.854 1.441 -30.388 1.00 82.81 81 VAL A C 1
ATOM 594 O O . VAL A 1 81 ? -38.813 2.096 -30.407 1.00 82.81 81 VAL A O 1
ATOM 597 N N . ALA A 1 82 ? -40.544 1.237 -29.264 1.00 79.62 82 ALA A N 1
ATOM 598 C CA . ALA A 1 82 ? -40.107 1.761 -27.972 1.00 79.62 82 ALA A CA 1
ATOM 599 C C . ALA A 1 82 ? -38.705 1.247 -27.598 1.00 79.62 82 ALA A C 1
ATOM 601 O O . ALA A 1 82 ? -37.827 2.044 -27.274 1.00 79.62 82 ALA A O 1
ATOM 602 N N . GLN A 1 83 ? -38.458 -0.059 -27.746 1.00 83.06 83 GLN A N 1
ATOM 603 C CA . GLN A 1 83 ? -37.153 -0.667 -27.481 1.00 83.06 83 GLN A CA 1
ATOM 604 C C . GLN A 1 83 ? -36.038 -0.042 -28.332 1.00 83.06 83 GLN A C 1
ATOM 606 O O . GLN A 1 83 ? -35.000 0.343 -27.799 1.00 83.06 83 GLN A O 1
ATOM 611 N N . LYS A 1 84 ? -36.243 0.107 -29.646 1.00 87.06 84 LYS A N 1
ATOM 612 C CA . LYS A 1 84 ? -35.237 0.686 -30.559 1.00 87.06 84 LYS A CA 1
ATOM 613 C C . LYS A 1 84 ? -34.961 2.158 -30.271 1.00 87.06 84 LYS A C 1
ATOM 615 O O . LYS A 1 84 ? -33.806 2.579 -30.332 1.00 87.06 84 LYS A O 1
ATOM 620 N N . ARG A 1 85 ? -35.989 2.921 -29.892 1.00 85.75 85 ARG A N 1
ATOM 621 C CA . ARG A 1 85 ? -35.840 4.312 -29.448 1.00 85.75 85 ARG A CA 1
ATOM 622 C C . ARG A 1 85 ? -34.988 4.402 -28.182 1.00 85.75 85 ARG A C 1
ATOM 624 O O . ARG A 1 85 ? -34.044 5.184 -28.141 1.00 85.75 85 ARG A O 1
ATOM 631 N N . THR A 1 86 ? -35.262 3.556 -27.187 1.00 82.00 86 THR A N 1
ATOM 632 C CA . THR A 1 86 ? -34.444 3.467 -25.969 1.00 82.00 86 THR A CA 1
ATOM 633 C C . THR A 1 86 ? -33.007 3.061 -26.286 1.00 82.00 86 THR A C 1
ATOM 635 O O . THR A 1 86 ? -32.081 3.664 -25.755 1.00 82.00 86 THR A O 1
ATOM 638 N N . MET A 1 87 ? -32.793 2.092 -27.181 1.00 84.94 87 MET A N 1
ATOM 639 C CA . MET A 1 87 ? -31.446 1.685 -27.594 1.00 84.94 87 MET A CA 1
ATOM 640 C C . MET A 1 87 ? -30.671 2.839 -28.240 1.00 84.94 87 MET A C 1
ATOM 642 O O . MET A 1 87 ? -29.517 3.055 -27.883 1.00 84.94 87 MET A O 1
ATOM 646 N N . LEU A 1 88 ? -31.299 3.598 -29.143 1.00 88.81 88 LEU A N 1
ATOM 647 C CA . LEU A 1 88 ? -30.681 4.766 -29.773 1.00 88.81 88 LEU A CA 1
ATOM 648 C C . LEU A 1 88 ? -30.339 5.852 -28.741 1.00 88.81 88 LEU A C 1
ATOM 650 O O . LEU A 1 88 ? -29.214 6.343 -28.721 1.00 88.81 88 LEU A O 1
ATOM 654 N N . ALA A 1 89 ? -31.269 6.171 -27.835 1.00 84.44 89 ALA A N 1
ATOM 655 C CA . ALA A 1 89 ? -31.035 7.138 -26.764 1.00 84.44 89 ALA A CA 1
ATOM 656 C C . ALA A 1 89 ? -29.880 6.709 -25.841 1.00 84.44 89 ALA A C 1
ATOM 658 O O . ALA A 1 89 ? -28.999 7.510 -25.539 1.00 84.44 89 ALA A O 1
ATOM 659 N N . MET A 1 90 ? -29.830 5.431 -25.454 1.00 81.19 90 MET A N 1
ATOM 660 C CA . MET A 1 90 ? -28.739 4.878 -24.644 1.00 81.19 90 MET A CA 1
ATOM 661 C C . MET A 1 90 ? -27.389 4.923 -25.369 1.00 81.19 90 MET A C 1
ATOM 663 O O . MET A 1 90 ? -26.373 5.189 -24.732 1.00 81.19 90 MET A O 1
ATOM 667 N N . MET A 1 91 ? -27.355 4.707 -26.689 1.00 86.62 91 MET A N 1
ATOM 668 C CA . MET A 1 91 ? -26.129 4.855 -27.484 1.00 86.62 91 MET A CA 1
ATOM 669 C C . MET A 1 91 ? -25.648 6.306 -27.534 1.00 86.62 91 MET A C 1
ATOM 671 O O . MET A 1 91 ? -24.454 6.550 -27.372 1.00 86.62 91 MET A O 1
ATOM 675 N N . CYS A 1 92 ? -26.564 7.262 -27.694 1.00 85.75 92 CYS A N 1
ATOM 676 C CA . CYS A 1 92 ? -26.245 8.689 -27.670 1.00 85.75 92 CYS A CA 1
ATOM 677 C C . CYS A 1 92 ? -25.733 9.156 -26.304 1.00 85.75 92 CYS A C 1
ATOM 679 O O . CYS A 1 92 ? -24.720 9.852 -26.230 1.00 85.75 92 CYS A O 1
ATOM 681 N N . ILE A 1 93 ? -26.377 8.719 -25.216 1.00 81.81 93 ILE A N 1
ATOM 682 C CA . ILE A 1 93 ? -25.909 8.978 -23.849 1.00 81.81 93 ILE A CA 1
ATOM 683 C C . ILE A 1 93 ? -24.517 8.363 -23.660 1.00 81.81 93 ILE A C 1
ATOM 685 O O . ILE A 1 93 ? -23.590 9.070 -23.277 1.00 81.81 93 ILE A O 1
ATOM 689 N N . GLY A 1 94 ? -24.332 7.083 -23.998 1.00 71.81 94 GLY A N 1
ATOM 690 C CA . GLY A 1 94 ? -23.040 6.403 -23.873 1.00 71.81 94 GLY A CA 1
ATOM 691 C C . GLY A 1 94 ? -21.910 7.083 -24.657 1.00 71.81 94 GLY A C 1
ATOM 692 O O . GLY A 1 94 ? -20.801 7.204 -24.145 1.00 71.81 94 GLY A O 1
ATOM 693 N N . GLY A 1 95 ? -22.188 7.588 -25.863 1.00 76.31 95 GLY A N 1
ATOM 694 C CA . GLY A 1 95 ? -21.220 8.345 -26.663 1.00 76.31 95 GLY A CA 1
ATOM 695 C C . GLY A 1 95 ? -20.830 9.690 -26.039 1.00 76.31 95 GLY A C 1
ATOM 696 O O . GLY A 1 95 ? -19.649 10.034 -26.014 1.00 76.31 95 GLY A O 1
ATOM 697 N N . ALA A 1 96 ? -21.795 10.432 -25.487 1.00 72.00 96 ALA A N 1
ATOM 698 C CA . ALA A 1 96 ? -21.536 11.701 -24.805 1.00 72.00 96 ALA A CA 1
ATOM 699 C C . ALA A 1 96 ? -20.723 11.515 -23.511 1.00 72.00 96 ALA A C 1
ATOM 701 O O . ALA A 1 96 ? -19.798 12.286 -23.252 1.00 72.00 96 ALA A O 1
ATOM 702 N N . TRP A 1 97 ? -21.031 10.472 -22.732 1.00 62.59 97 TRP A N 1
ATOM 703 C CA . TRP A 1 97 ? -20.251 10.090 -21.551 1.00 62.59 97 TRP A CA 1
ATOM 704 C C . TRP A 1 97 ? -18.817 9.720 -21.924 1.00 62.59 97 TRP A C 1
ATOM 706 O O . TRP A 1 97 ? -17.889 10.302 -21.370 1.00 62.59 97 TRP A O 1
ATOM 716 N N . LYS A 1 98 ? -18.635 8.864 -22.937 1.00 72.06 98 LYS A N 1
ATOM 717 C CA . LYS A 1 98 ? -17.306 8.487 -23.430 1.00 72.06 98 LYS A CA 1
ATOM 718 C C . LYS A 1 98 ? -16.491 9.700 -23.889 1.00 72.06 98 LYS A C 1
ATOM 720 O O . LYS A 1 98 ? -15.336 9.834 -23.518 1.00 72.06 98 LYS A O 1
ATOM 725 N N . LYS A 1 99 ? -17.095 10.631 -24.636 1.00 71.69 99 LYS A N 1
ATOM 726 C CA . LYS A 1 99 ? -16.412 11.861 -25.074 1.00 71.69 99 LYS A CA 1
ATOM 727 C C . LYS A 1 99 ? -15.977 12.732 -23.890 1.00 71.69 99 LYS A C 1
ATOM 729 O O . LYS A 1 99 ? -14.890 13.297 -23.921 1.00 71.69 99 LYS A O 1
ATOM 734 N N . LYS A 1 100 ? -16.812 12.842 -22.851 1.00 65.06 100 LYS A N 1
ATOM 735 C CA . LYS A 1 100 ? -16.486 13.585 -21.626 1.00 65.06 100 LYS A CA 1
ATOM 736 C C . LYS A 1 100 ? -15.340 12.924 -20.852 1.00 65.06 100 LYS A C 1
ATOM 738 O O . LYS A 1 100 ? -14.457 13.633 -20.381 1.00 65.06 100 LYS A O 1
ATOM 743 N N . GLU A 1 101 ? -15.345 11.596 -20.752 1.00 63.59 101 GLU A N 1
ATOM 744 C CA . GLU A 1 101 ? -14.249 10.814 -20.167 1.00 63.59 101 GLU A CA 1
ATOM 745 C C . GLU A 1 101 ? -12.948 10.985 -20.962 1.00 63.59 101 GLU A C 1
ATOM 747 O O . GLU A 1 101 ? -11.915 11.277 -20.369 1.00 63.59 101 GLU A O 1
ATOM 752 N N . ASP A 1 102 ? -13.003 10.903 -22.295 1.00 71.06 102 ASP A N 1
ATOM 753 C CA . ASP A 1 102 ? -11.838 11.074 -23.171 1.00 71.06 102 ASP A CA 1
ATOM 754 C C . ASP A 1 102 ? -11.242 12.493 -23.061 1.00 71.06 102 ASP A C 1
ATOM 756 O O . ASP A 1 102 ? -10.022 12.656 -23.004 1.00 71.06 102 ASP A O 1
ATOM 760 N N . THR A 1 103 ? -12.075 13.542 -23.006 1.00 72.38 103 THR A N 1
ATOM 761 C CA . THR A 1 103 ? -11.603 14.920 -22.779 1.00 72.38 103 THR A CA 1
ATOM 762 C C . THR A 1 103 ? -10.957 15.070 -21.403 1.00 72.38 103 THR A C 1
ATOM 764 O O . THR A 1 103 ? -9.838 15.568 -21.320 1.00 72.38 103 THR A O 1
ATOM 767 N N . ALA A 1 104 ? -11.607 14.583 -20.341 1.00 65.00 104 ALA A N 1
ATOM 768 C CA . ALA A 1 104 ? -11.068 14.672 -18.986 1.00 65.00 104 ALA A CA 1
ATOM 769 C C . ALA A 1 104 ? -9.740 13.903 -18.836 1.00 65.00 104 ALA A C 1
ATOM 771 O O . ALA A 1 104 ? -8.799 14.410 -18.228 1.00 65.00 104 ALA A O 1
ATOM 772 N N . ALA A 1 105 ? -9.624 12.729 -19.464 1.00 65.31 105 ALA A N 1
ATOM 773 C CA . ALA A 1 105 ? -8.391 11.949 -19.488 1.00 65.31 105 ALA A CA 1
ATOM 774 C C . ALA A 1 105 ? -7.251 12.673 -20.226 1.00 65.31 105 ALA A C 1
ATOM 776 O O . ALA A 1 105 ? -6.102 12.619 -19.784 1.00 65.31 105 ALA A O 1
ATOM 777 N N . ASN A 1 106 ? -7.545 13.371 -21.330 1.00 75.75 106 ASN A N 1
ATOM 778 C CA . ASN A 1 106 ? -6.550 14.164 -22.060 1.00 75.75 106 ASN A CA 1
ATOM 779 C C . ASN A 1 106 ? -6.093 15.397 -21.268 1.00 75.75 106 ASN A C 1
ATOM 781 O O . ASN A 1 106 ? -4.892 15.664 -21.201 1.00 75.75 106 ASN A O 1
ATOM 785 N N . ASP A 1 107 ? -7.020 16.119 -20.636 1.00 71.00 107 ASP A N 1
ATOM 786 C CA . ASP A 1 107 ? -6.701 17.298 -19.825 1.00 71.00 107 ASP A CA 1
ATOM 787 C C . ASP A 1 107 ? -5.841 16.927 -18.615 1.00 71.00 107 ASP A C 1
ATOM 789 O O . ASP A 1 107 ? -4.836 17.581 -18.324 1.00 71.00 107 ASP A O 1
ATOM 793 N N . ALA A 1 108 ? -6.191 15.834 -17.939 1.00 68.25 108 ALA A N 1
ATOM 794 C CA . ALA A 1 108 ? -5.468 15.389 -16.763 1.00 68.25 108 ALA A CA 1
ATOM 795 C C . ALA A 1 108 ? -4.135 14.693 -17.114 1.00 68.25 108 ALA A C 1
ATOM 797 O O . ALA A 1 108 ? -3.148 14.858 -16.395 1.00 68.25 108 ALA A O 1
ATOM 798 N N . ARG A 1 109 ? -4.020 14.050 -18.288 1.00 74.88 109 ARG A N 1
ATOM 799 C CA . ARG A 1 109 ? -2.715 13.677 -18.863 1.00 74.88 109 ARG A CA 1
ATOM 800 C C . ARG A 1 109 ? -1.832 14.905 -19.096 1.00 74.88 109 ARG A C 1
ATOM 802 O O . ARG A 1 109 ? -0.671 14.900 -18.697 1.00 74.88 109 ARG A O 1
ATOM 809 N N . ALA A 1 110 ? -2.372 15.960 -19.704 1.00 79.94 110 ALA A N 1
ATOM 810 C CA . ALA A 1 110 ? -1.632 17.198 -19.931 1.00 79.94 110 ALA A CA 1
ATOM 811 C C . ALA A 1 110 ? -1.249 17.899 -18.616 1.00 79.94 110 ALA A C 1
ATOM 813 O O . ALA A 1 110 ? -0.254 18.618 -18.578 1.00 79.94 110 ALA A O 1
ATOM 814 N N . MET A 1 111 ? -2.028 17.722 -17.544 1.00 77.44 111 MET A N 1
ATOM 815 C CA . MET A 1 111 ? -1.685 18.195 -16.198 1.00 77.44 111 MET A CA 1
ATOM 816 C C . MET A 1 111 ? -0.500 17.423 -15.612 1.00 77.44 111 MET A C 1
ATOM 818 O O . MET A 1 111 ? 0.411 18.043 -15.074 1.00 77.44 111 MET A O 1
ATOM 822 N N . LEU A 1 112 ? -0.480 16.096 -15.753 1.00 76.12 112 LEU A N 1
ATOM 823 C CA . LEU A 1 112 ? 0.647 15.266 -15.321 1.00 76.12 112 LEU A CA 1
ATOM 824 C C . LEU A 1 112 ? 1.928 15.604 -16.084 1.00 76.12 112 LEU A C 1
ATOM 826 O O . LEU A 1 112 ? 2.970 15.822 -15.476 1.00 76.12 112 LEU A O 1
ATOM 830 N N . GLU A 1 113 ? 1.848 15.708 -17.410 1.00 81.88 113 GLU A N 1
ATOM 831 C CA . GLU A 1 113 ? 2.990 16.093 -18.246 1.00 81.88 113 GLU A CA 1
ATOM 832 C C . GLU A 1 113 ? 3.507 17.499 -17.884 1.00 81.88 113 GLU A C 1
ATOM 834 O O . GLU A 1 113 ? 4.719 17.703 -17.804 1.00 81.88 113 GLU A O 1
ATOM 839 N N . ARG A 1 114 ? 2.607 18.449 -17.577 1.00 83.25 114 ARG A N 1
ATOM 840 C CA . ARG A 1 114 ? 2.976 19.774 -17.048 1.00 83.25 114 ARG A CA 1
ATOM 841 C C . ARG A 1 114 ? 3.653 19.693 -15.685 1.00 83.25 114 ARG A C 1
ATOM 843 O O . ARG A 1 114 ? 4.692 20.315 -15.515 1.00 83.25 114 ARG A O 1
ATOM 850 N N . ALA A 1 115 ? 3.128 18.896 -14.757 1.00 82.31 115 ALA A N 1
ATOM 851 C CA . ALA A 1 115 ? 3.717 18.740 -13.430 1.00 82.31 115 ALA A CA 1
ATOM 852 C C . ALA A 1 115 ? 5.159 18.212 -13.499 1.00 82.31 115 ALA A C 1
ATOM 854 O O . ALA A 1 115 ? 6.033 18.721 -12.802 1.00 82.31 115 ALA A O 1
ATOM 855 N N . PHE A 1 116 ? 5.431 17.249 -14.385 1.00 80.25 116 PHE A N 1
ATOM 856 C CA . PHE A 1 116 ? 6.792 16.767 -14.636 1.00 80.25 116 PHE A CA 1
ATOM 857 C C . PHE A 1 116 ? 7.689 17.827 -15.287 1.00 80.25 116 PHE A C 1
ATOM 859 O O . PHE A 1 116 ? 8.848 17.946 -14.901 1.00 80.25 116 PHE A O 1
ATOM 866 N N . ALA A 1 117 ? 7.176 18.616 -16.235 1.00 82.19 117 ALA A N 1
ATOM 867 C CA . ALA A 1 117 ? 7.943 19.700 -16.853 1.00 82.19 117 ALA A CA 1
ATOM 868 C C . ALA A 1 117 ? 8.277 20.831 -15.860 1.00 82.19 117 ALA A C 1
ATOM 870 O O . ALA A 1 117 ? 9.391 21.347 -15.854 1.00 82.19 117 ALA A O 1
ATOM 871 N N . GLU A 1 118 ? 7.328 21.203 -15.000 1.00 82.56 118 GLU A N 1
ATOM 872 C CA . GLU A 1 118 ? 7.527 22.194 -13.936 1.00 82.56 118 GLU A CA 1
ATOM 873 C C . GLU A 1 118 ? 8.502 21.689 -12.870 1.00 82.56 118 GLU A C 1
ATOM 875 O O . GLU A 1 118 ? 9.361 22.441 -12.410 1.00 82.56 118 GLU A O 1
ATOM 880 N N . ALA A 1 119 ? 8.407 20.408 -12.510 1.00 78.25 119 ALA A N 1
ATOM 881 C CA . ALA A 1 119 ? 9.326 19.770 -11.581 1.00 78.25 119 ALA A CA 1
ATOM 882 C C . ALA A 1 119 ? 10.772 19.754 -12.100 1.00 78.25 119 ALA A C 1
ATOM 884 O O . ALA A 1 119 ? 11.688 20.025 -11.327 1.00 78.25 119 ALA A O 1
ATOM 885 N N . ASP A 1 120 ? 10.967 19.486 -13.394 1.00 72.38 120 ASP A N 1
ATOM 886 C CA . ASP A 1 120 ? 12.278 19.479 -14.060 1.00 72.38 120 ASP A CA 1
ATOM 887 C C . ASP A 1 120 ? 12.895 20.889 -14.154 1.00 72.38 120 ASP A C 1
ATOM 889 O O . ASP A 1 120 ? 14.109 21.060 -14.081 1.00 72.38 120 ASP A O 1
ATOM 893 N N . ALA A 1 121 ? 12.055 21.925 -14.256 1.00 72.44 121 ALA A N 1
ATOM 894 C CA . ALA A 1 121 ? 12.484 23.324 -14.290 1.00 72.44 121 ALA A CA 1
ATOM 895 C C . ALA A 1 121 ? 12.744 23.942 -12.897 1.00 72.44 121 ALA A C 1
ATOM 897 O O . ALA A 1 121 ? 13.264 25.059 -12.806 1.00 72.44 121 ALA A O 1
ATOM 898 N N . ALA A 1 122 ? 12.356 23.264 -11.812 1.00 65.50 122 ALA A N 1
ATOM 899 C CA . ALA A 1 122 ? 12.444 23.786 -10.451 1.00 65.50 122 ALA A CA 1
ATOM 900 C C . ALA A 1 122 ? 13.867 23.665 -9.854 1.00 65.50 122 ALA A C 1
ATOM 902 O O . ALA A 1 122 ? 14.641 22.792 -10.246 1.00 65.50 122 ALA A O 1
ATOM 903 N N . PRO A 1 123 ? 14.232 24.498 -8.853 1.00 61.50 123 PRO A N 1
ATOM 904 C CA . PRO A 1 123 ? 15.493 24.350 -8.126 1.00 61.50 123 PRO A CA 1
ATOM 905 C C . PRO A 1 123 ? 15.625 22.977 -7.456 1.00 61.50 123 PRO A C 1
ATOM 907 O O . PRO A 1 123 ? 14.614 22.341 -7.121 1.00 61.50 123 PRO A O 1
ATOM 910 N N . ALA A 1 124 ? 16.876 22.582 -7.186 1.00 58.50 124 ALA A N 1
ATOM 911 C CA . ALA A 1 124 ? 17.215 21.342 -6.493 1.00 58.50 124 ALA A CA 1
ATOM 912 C C . ALA A 1 124 ? 16.338 21.144 -5.244 1.00 58.50 124 ALA A C 1
ATOM 914 O O . ALA A 1 124 ? 16.194 22.035 -4.405 1.00 58.50 124 ALA A O 1
ATOM 915 N N . PHE A 1 125 ? 15.704 19.980 -5.171 1.00 59.44 125 PHE A N 1
ATOM 916 C CA . PHE A 1 125 ? 14.832 19.582 -4.074 1.00 59.44 125 PHE A CA 1
ATOM 917 C C . PHE A 1 125 ? 15.686 18.961 -2.956 1.00 59.44 125 PHE A C 1
ATOM 919 O O . PHE A 1 125 ? 16.573 18.158 -3.242 1.00 59.44 125 PHE A O 1
ATOM 926 N N . SER A 1 126 ? 15.462 19.369 -1.703 1.00 57.66 126 SER A N 1
ATOM 927 C CA . SER A 1 126 ? 16.294 18.979 -0.550 1.00 57.66 126 SER A CA 1
ATOM 928 C C . SER A 1 126 ? 16.227 17.478 -0.273 1.00 57.66 126 SER A C 1
ATOM 930 O O . SER A 1 126 ? 15.128 16.982 -0.060 1.00 57.66 126 SER A O 1
ATOM 932 N N . THR A 1 127 ? 17.383 16.800 -0.239 1.00 53.91 127 THR A N 1
ATOM 933 C CA . THR A 1 127 ? 17.586 15.337 -0.072 1.00 53.91 127 THR A CA 1
ATOM 934 C C . THR A 1 127 ? 17.379 14.774 1.321 1.00 53.91 127 THR A C 1
ATOM 936 O O . THR A 1 127 ? 17.351 13.559 1.483 1.00 53.91 127 THR A O 1
ATOM 939 N N . ASP A 1 128 ? 17.190 15.647 2.304 1.00 57.62 128 ASP A N 1
ATOM 940 C CA . ASP A 1 128 ? 17.220 15.278 3.720 1.00 57.62 128 ASP A CA 1
ATOM 941 C C . ASP A 1 128 ? 15.812 15.190 4.337 1.00 57.62 128 ASP A C 1
ATOM 943 O O . ASP A 1 128 ? 15.645 15.344 5.546 1.00 57.62 128 ASP A O 1
ATOM 947 N N . LEU A 1 129 ? 14.773 15.004 3.515 1.00 58.00 129 LEU A N 1
ATOM 948 C CA . LEU A 1 129 ? 13.396 14.904 3.999 1.00 58.00 129 LEU A CA 1
ATOM 949 C C . LEU A 1 129 ? 13.097 13.483 4.508 1.00 58.00 129 LEU A C 1
ATOM 951 O O . LEU A 1 129 ? 13.305 12.525 3.759 1.00 58.00 129 LEU A O 1
ATOM 955 N N . PRO A 1 130 ? 12.550 13.324 5.731 1.00 61.94 130 PRO A N 1
ATOM 956 C CA . PRO A 1 130 ? 11.972 12.057 6.162 1.00 61.94 130 PRO A CA 1
ATOM 957 C C . PRO A 1 130 ? 10.855 11.672 5.187 1.00 61.94 130 PRO A C 1
ATOM 959 O O . PRO A 1 130 ? 9.884 12.408 5.009 1.00 61.94 130 PRO A O 1
ATOM 962 N N . TRP A 1 131 ? 11.026 10.550 4.487 1.00 60.72 131 TRP A N 1
ATOM 963 C CA . TRP A 1 131 ? 10.167 10.204 3.354 1.00 60.72 131 TRP A CA 1
ATOM 964 C C . TRP A 1 131 ? 8.708 9.960 3.760 1.00 60.72 131 TRP A C 1
ATOM 966 O O . TRP A 1 131 ? 7.793 10.319 3.019 1.00 60.72 131 TRP A O 1
ATOM 976 N N . ASP A 1 132 ? 8.491 9.398 4.946 1.00 56.66 132 ASP A N 1
ATOM 977 C CA . ASP A 1 132 ? 7.150 9.126 5.461 1.00 56.66 132 ASP A CA 1
ATOM 978 C C . ASP A 1 132 ? 6.403 10.428 5.796 1.00 56.66 132 ASP A C 1
ATOM 980 O O . ASP A 1 132 ? 5.256 10.597 5.377 1.00 56.66 132 ASP A O 1
ATOM 984 N N . ASP A 1 133 ? 7.076 11.399 6.424 1.00 62.50 133 ASP A N 1
ATOM 985 C CA . ASP A 1 133 ? 6.522 12.739 6.679 1.00 62.50 133 ASP A CA 1
ATOM 986 C C . ASP A 1 133 ? 6.225 13.470 5.365 1.00 62.50 133 ASP A C 1
ATOM 988 O O . ASP A 1 133 ? 5.160 14.067 5.186 1.00 62.50 133 ASP A O 1
ATOM 992 N N . PHE A 1 134 ? 7.142 13.361 4.400 1.00 67.94 134 PHE A N 1
ATOM 993 C CA . PHE A 1 134 ? 6.979 13.941 3.073 1.00 67.94 134 PHE A CA 1
ATOM 994 C C . PHE A 1 134 ? 5.721 13.414 2.368 1.00 67.94 134 PHE A C 1
ATOM 996 O O . PHE A 1 134 ? 4.939 14.199 1.827 1.00 67.94 134 PHE A O 1
ATOM 1003 N N . VAL A 1 135 ? 5.483 12.100 2.393 1.00 64.44 135 VAL A N 1
ATOM 1004 C CA . VAL A 1 135 ? 4.300 11.493 1.764 1.00 64.44 135 VAL A CA 1
ATOM 1005 C C . VAL A 1 135 ? 3.010 11.856 2.505 1.00 64.44 135 VAL A C 1
ATOM 1007 O O . VAL A 1 135 ? 1.995 12.127 1.856 1.00 64.44 135 VAL A O 1
ATOM 1010 N N . GLN A 1 136 ? 3.029 11.926 3.838 1.00 63.53 136 GLN A N 1
ATOM 1011 C CA . GLN A 1 136 ? 1.869 12.390 4.606 1.00 63.53 136 GLN A CA 1
ATOM 1012 C C . GLN A 1 136 ? 1.506 13.845 4.282 1.00 63.53 136 GLN A C 1
ATOM 1014 O O . GLN A 1 136 ? 0.325 14.179 4.154 1.00 63.53 136 GLN A O 1
ATOM 1019 N N . ASP A 1 137 ? 2.503 14.711 4.102 1.00 67.50 137 ASP A N 1
ATOM 1020 C CA . ASP A 1 137 ? 2.282 16.109 3.740 1.00 67.50 137 ASP A CA 1
ATOM 1021 C C . ASP A 1 137 ? 1.831 16.288 2.288 1.00 67.50 137 ASP A C 1
ATOM 1023 O O . ASP A 1 137 ? 1.019 17.174 2.010 1.00 67.50 137 ASP A O 1
ATOM 1027 N N . LEU A 1 138 ? 2.263 15.417 1.369 1.00 69.31 138 LEU A N 1
ATOM 1028 C CA . LEU A 1 138 ? 1.736 15.381 0.000 1.00 69.31 138 LEU A CA 1
ATOM 1029 C C . LEU A 1 138 ? 0.218 15.173 -0.015 1.00 69.31 138 LEU A C 1
ATOM 1031 O O . LEU A 1 138 ? -0.486 15.845 -0.770 1.00 69.31 138 LEU A O 1
ATOM 1035 N N . GLY A 1 139 ? -0.300 14.282 0.835 1.00 66.25 139 GLY A N 1
ATOM 1036 C CA . GLY A 1 139 ? -1.734 13.991 0.921 1.00 66.25 139 GLY A CA 1
ATOM 1037 C C . GLY A 1 139 ? -2.602 15.185 1.345 1.00 66.25 139 GLY A C 1
ATOM 1038 O O . GLY A 1 139 ? -3.802 15.189 1.080 1.00 66.25 139 GLY A O 1
ATOM 1039 N N . LYS A 1 140 ? -2.007 16.212 1.967 1.00 72.38 140 LYS A N 1
ATOM 1040 C CA . LYS A 1 140 ? -2.696 17.428 2.439 1.00 72.38 140 LYS A CA 1
ATOM 1041 C C . LYS A 1 140 ? -2.708 18.556 1.399 1.00 72.38 140 LYS A C 1
ATOM 1043 O O . LYS A 1 140 ? -3.383 19.565 1.604 1.00 72.38 140 LYS A O 1
ATOM 1048 N N . GLN A 1 141 ? -1.954 18.416 0.307 1.00 75.94 141 GLN A N 1
ATOM 1049 C CA . GLN A 1 141 ? -1.795 19.461 -0.706 1.00 75.94 141 GLN A CA 1
ATOM 1050 C C . GLN A 1 141 ? -2.923 19.442 -1.752 1.00 75.94 141 GLN A C 1
ATOM 1052 O O . GLN A 1 141 ? -3.466 18.377 -2.068 1.00 75.94 141 GLN A O 1
ATOM 1057 N N . PRO A 1 142 ? -3.250 20.601 -2.359 1.00 82.25 142 PRO A N 1
ATOM 1058 C CA . PRO A 1 142 ? -4.067 20.653 -3.567 1.00 82.25 142 PRO A CA 1
ATOM 1059 C C . PRO A 1 142 ? -3.506 19.737 -4.662 1.00 82.25 142 PRO A C 1
ATOM 1061 O O . PRO A 1 142 ? -2.293 19.616 -4.816 1.00 82.25 142 PRO A O 1
ATOM 1064 N N . GLU A 1 143 ? -4.382 19.120 -5.460 1.00 80.38 143 GLU A N 1
ATOM 1065 C CA . GLU A 1 143 ? -4.009 18.056 -6.407 1.00 80.38 143 GLU A CA 1
ATOM 1066 C C . GLU A 1 143 ? -2.830 18.431 -7.319 1.00 80.38 143 GLU A C 1
ATOM 1068 O O . GLU A 1 143 ? -1.885 17.658 -7.443 1.00 80.38 143 GLU A O 1
ATOM 1073 N N . HIS A 1 144 ? -2.842 19.623 -7.916 1.00 81.06 144 HIS A N 1
ATOM 1074 C CA . HIS A 1 144 ? -1.760 20.062 -8.795 1.00 81.06 144 HIS A CA 1
ATOM 1075 C C . HIS A 1 144 ? -0.422 20.238 -8.054 1.00 81.06 144 HIS A C 1
ATOM 1077 O O . HIS A 1 144 ? 0.597 19.736 -8.523 1.00 81.06 144 HIS A O 1
ATOM 1083 N N . GLU A 1 145 ? -0.421 20.875 -6.878 1.00 80.12 145 GLU A N 1
ATOM 1084 C CA . GLU A 1 145 ? 0.784 21.066 -6.053 1.00 80.12 145 GLU A CA 1
ATOM 1085 C C . GLU A 1 145 ? 1.351 19.728 -5.569 1.00 80.12 145 GLU A C 1
ATOM 1087 O O . GLU A 1 145 ? 2.558 19.492 -5.667 1.00 80.12 145 GLU A O 1
ATOM 1092 N N . ARG A 1 146 ? 0.469 18.810 -5.150 1.00 82.81 146 ARG A N 1
ATOM 1093 C CA . ARG A 1 146 ? 0.823 17.433 -4.795 1.00 82.81 146 ARG A CA 1
ATOM 1094 C C . ARG A 1 146 ? 1.530 16.729 -5.949 1.00 82.81 146 ARG A C 1
ATOM 1096 O O . ARG A 1 146 ? 2.554 16.088 -5.735 1.00 82.81 146 ARG A O 1
ATOM 1103 N N . LEU A 1 147 ? 1.012 16.856 -7.173 1.00 80.19 147 LEU A N 1
ATOM 1104 C CA . LEU A 1 147 ? 1.587 16.212 -8.358 1.00 80.19 147 LEU A CA 1
ATOM 1105 C C . LEU A 1 147 ? 2.926 16.820 -8.772 1.00 80.19 147 LEU A C 1
ATOM 1107 O O . LEU A 1 147 ? 3.837 16.069 -9.111 1.00 80.19 147 LEU A O 1
ATOM 1111 N N . VAL A 1 148 ? 3.074 18.146 -8.713 1.00 80.25 148 VAL A N 1
ATOM 1112 C CA . VAL A 1 148 ? 4.363 18.813 -8.963 1.00 80.25 148 VAL A CA 1
ATOM 1113 C C . VAL A 1 148 ? 5.386 18.370 -7.920 1.00 80.25 148 VAL A C 1
ATOM 1115 O O . VAL A 1 148 ? 6.499 17.992 -8.270 1.00 80.25 148 VAL A O 1
ATOM 1118 N N . THR A 1 149 ? 5.015 18.343 -6.641 1.00 77.88 149 THR A N 1
ATOM 1119 C CA . THR A 1 149 ? 5.913 17.940 -5.552 1.00 77.88 149 THR A CA 1
ATOM 1120 C C . THR A 1 149 ? 6.283 16.453 -5.636 1.00 77.88 149 THR A C 1
ATOM 1122 O O . THR A 1 149 ? 7.459 16.109 -5.513 1.00 77.88 149 THR A O 1
ATOM 1125 N N . ALA A 1 150 ? 5.330 15.568 -5.944 1.00 78.19 150 ALA A N 1
ATOM 1126 C CA . ALA A 1 150 ? 5.601 14.153 -6.200 1.00 78.19 150 ALA A CA 1
ATOM 1127 C C . ALA A 1 150 ? 6.501 13.955 -7.434 1.00 78.19 150 ALA A C 1
ATOM 1129 O O . ALA A 1 150 ? 7.432 13.152 -7.393 1.00 78.19 150 ALA A O 1
ATOM 1130 N N . ALA A 1 151 ? 6.288 14.721 -8.511 1.00 79.25 151 ALA A N 1
ATOM 1131 C CA . ALA A 1 151 ? 7.142 14.687 -9.697 1.00 79.25 151 ALA A CA 1
ATOM 1132 C C . ALA A 1 151 ? 8.559 15.192 -9.388 1.00 79.25 151 ALA A C 1
ATOM 1134 O O . ALA A 1 151 ? 9.533 14.585 -9.829 1.00 79.25 151 ALA A O 1
ATOM 1135 N N . ARG A 1 152 ? 8.703 16.235 -8.558 1.00 77.19 152 ARG A N 1
ATOM 1136 C CA . ARG A 1 152 ? 10.011 16.689 -8.059 1.00 77.19 152 ARG A CA 1
ATOM 1137 C C . ARG A 1 152 ? 10.709 15.600 -7.265 1.00 77.19 152 ARG A C 1
ATOM 1139 O O . ARG A 1 152 ? 11.903 15.420 -7.449 1.00 77.19 152 ARG A O 1
ATOM 1146 N N . ALA A 1 153 ? 9.992 14.842 -6.443 1.00 73.25 153 ALA A N 1
ATOM 1147 C CA . ALA A 1 153 ? 10.586 13.746 -5.689 1.00 73.25 153 ALA A CA 1
ATOM 1148 C C . ALA A 1 153 ? 11.037 12.586 -6.599 1.00 73.25 153 ALA A C 1
ATOM 1150 O O . ALA A 1 153 ? 12.150 12.081 -6.440 1.00 73.25 153 ALA A O 1
ATOM 1151 N N . VAL A 1 154 ? 10.235 12.230 -7.612 1.00 72.94 154 VAL A N 1
ATOM 1152 C CA . VAL A 1 154 ? 10.623 11.268 -8.665 1.00 72.94 154 VAL A CA 1
ATOM 1153 C C . VAL A 1 154 ? 11.899 11.723 -9.379 1.00 72.94 154 VAL A C 1
ATOM 1155 O O . VAL A 1 154 ? 12.805 10.918 -9.593 1.00 72.94 154 VAL A O 1
ATOM 1158 N N . LEU A 1 155 ? 11.984 13.008 -9.736 1.00 68.75 155 LEU A N 1
ATOM 1159 C CA . LEU A 1 155 ? 13.113 13.557 -10.486 1.00 68.75 155 LEU A CA 1
ATOM 1160 C C . LEU A 1 155 ? 14.359 13.787 -9.617 1.00 68.75 155 LEU A C 1
ATOM 1162 O O . LEU A 1 155 ? 15.461 13.522 -10.089 1.00 68.75 155 LEU A O 1
ATOM 1166 N N . ALA A 1 156 ? 14.213 14.240 -8.370 1.00 64.06 156 ALA A N 1
ATOM 1167 C CA . ALA A 1 156 ? 15.319 14.709 -7.534 1.00 64.06 156 ALA A CA 1
ATOM 1168 C C . ALA A 1 156 ? 15.834 13.693 -6.508 1.00 64.06 156 ALA A C 1
ATOM 1170 O O . ALA A 1 156 ? 17.023 13.713 -6.209 1.00 64.06 156 ALA A O 1
ATOM 1171 N N . HIS A 1 157 ? 14.975 12.850 -5.926 1.00 57.44 157 HIS A N 1
ATOM 1172 C CA . HIS A 1 157 ? 15.405 11.890 -4.894 1.00 57.44 157 HIS A CA 1
ATOM 1173 C C . HIS A 1 157 ? 15.709 10.530 -5.423 1.00 57.44 157 HIS A C 1
ATOM 1175 O O . HIS A 1 157 ? 16.480 9.832 -4.781 1.00 57.44 157 HIS A O 1
ATOM 1181 N N . VAL A 1 158 ? 15.107 10.182 -6.559 1.00 57.94 158 VAL A N 1
ATOM 1182 C CA . VAL A 1 158 ? 15.184 8.846 -7.111 1.00 57.94 158 VAL A CA 1
ATOM 1183 C C . VAL A 1 158 ? 14.905 7.841 -5.994 1.00 57.94 158 VAL A C 1
ATOM 1185 O O . VAL A 1 158 ? 15.845 7.346 -5.379 1.00 57.94 158 VAL A O 1
ATOM 1188 N N . PRO A 1 159 ? 13.633 7.561 -5.688 1.00 58.06 159 PRO A N 1
ATOM 1189 C CA . PRO A 1 159 ? 13.270 6.663 -4.593 1.00 58.06 159 PRO A CA 1
ATOM 1190 C C . PRO A 1 159 ? 14.136 5.391 -4.616 1.00 58.06 159 PRO A C 1
ATOM 1192 O O . PRO A 1 159 ? 13.960 4.518 -5.464 1.00 58.06 159 PRO A O 1
ATOM 1195 N N . THR A 1 160 ? 15.127 5.315 -3.722 1.00 57.47 160 THR A N 1
ATOM 1196 C CA . THR A 1 160 ? 16.142 4.248 -3.756 1.00 57.47 160 THR A CA 1
ATOM 1197 C C . THR A 1 160 ? 15.583 2.949 -3.188 1.00 57.47 160 THR A C 1
ATOM 1199 O O . THR A 1 160 ? 16.115 1.865 -3.436 1.00 57.47 160 THR A O 1
ATOM 1202 N N . THR A 1 161 ? 14.473 3.054 -2.458 1.00 69.94 161 THR A N 1
ATOM 1203 C CA . THR A 1 161 ? 13.760 1.938 -1.856 1.00 69.94 161 THR A CA 1
ATOM 1204 C C . THR A 1 161 ? 12.494 1.612 -2.641 1.00 69.94 161 THR A C 1
ATOM 1206 O O . THR A 1 161 ? 11.838 2.467 -3.242 1.00 69.94 161 THR A O 1
ATOM 1209 N N . SER A 1 162 ? 12.115 0.338 -2.603 1.00 77.44 162 SER A N 1
ATOM 1210 C CA . SER A 1 162 ? 10.862 -0.143 -3.180 1.00 77.44 162 SER A CA 1
ATOM 1211 C C . SER A 1 162 ? 9.630 0.506 -2.535 1.00 77.44 162 SER A C 1
ATOM 1213 O O . SER A 1 162 ? 8.647 0.761 -3.227 1.00 77.44 162 SER A O 1
ATOM 1215 N N . GLY A 1 163 ? 9.689 0.823 -1.236 1.00 74.38 163 GLY A N 1
ATOM 1216 C CA . GLY A 1 163 ? 8.618 1.520 -0.521 1.00 74.38 163 GLY A CA 1
ATOM 1217 C C . GLY A 1 163 ? 8.348 2.908 -1.080 1.00 74.38 163 GLY A C 1
ATOM 1218 O O . GLY A 1 163 ? 7.208 3.223 -1.414 1.00 74.38 163 GLY A O 1
ATOM 1219 N N . SER A 1 164 ? 9.399 3.699 -1.287 1.00 75.12 164 SER A N 1
ATOM 1220 C CA . SER A 1 164 ? 9.256 5.049 -1.824 1.00 75.12 164 SER A CA 1
ATOM 1221 C C . SER A 1 164 ? 8.690 5.063 -3.248 1.00 75.12 164 SER A C 1
ATOM 1223 O O . SER A 1 164 ? 7.874 5.924 -3.570 1.00 75.12 164 SER A O 1
ATOM 1225 N N . VAL A 1 165 ? 9.056 4.087 -4.091 1.00 82.00 165 VAL A N 1
ATOM 1226 C CA . VAL A 1 165 ? 8.481 3.948 -5.443 1.00 82.00 165 VAL A CA 1
ATOM 1227 C C . VAL A 1 165 ? 6.988 3.619 -5.386 1.00 82.00 165 VAL A C 1
ATOM 1229 O O . VAL A 1 165 ? 6.212 4.227 -6.120 1.00 82.00 165 VAL A O 1
ATOM 1232 N N . ALA A 1 166 ? 6.577 2.678 -4.530 1.00 80.94 166 ALA A N 1
ATOM 1233 C CA . ALA A 1 166 ? 5.170 2.296 -4.397 1.00 80.94 166 ALA A CA 1
ATOM 1234 C C . ALA A 1 166 ? 4.304 3.475 -3.926 1.00 80.94 166 ALA A C 1
ATOM 1236 O O . ALA A 1 166 ? 3.321 3.808 -4.586 1.00 80.94 166 ALA A O 1
ATOM 1237 N N . LEU A 1 167 ? 4.738 4.180 -2.874 1.00 76.00 167 LEU A N 1
ATOM 1238 C CA . LEU A 1 167 ? 4.044 5.366 -2.360 1.00 76.00 167 LEU A CA 1
ATOM 1239 C C . LEU A 1 167 ? 3.912 6.465 -3.424 1.00 76.00 167 LEU A C 1
ATOM 1241 O O . LEU A 1 167 ? 2.873 7.113 -3.523 1.00 76.00 167 LEU A O 1
ATOM 1245 N N . LEU A 1 168 ? 4.932 6.668 -4.266 1.00 76.75 168 LEU A N 1
ATOM 1246 C CA . LEU A 1 168 ? 4.837 7.622 -5.376 1.00 76.75 168 LEU A CA 1
ATOM 1247 C C . LEU A 1 168 ? 3.799 7.195 -6.406 1.00 76.75 168 LEU A C 1
ATOM 1249 O O . LEU A 1 168 ? 2.985 8.021 -6.816 1.00 76.75 168 LEU A O 1
ATOM 1253 N N . LEU A 1 169 ? 3.801 5.924 -6.818 1.00 81.94 169 LEU A N 1
ATOM 1254 C CA . LEU A 1 169 ? 2.802 5.411 -7.755 1.00 81.94 169 LEU A CA 1
ATOM 1255 C C . LEU A 1 169 ? 1.382 5.659 -7.226 1.00 81.94 169 LEU A C 1
ATOM 1257 O O . LEU A 1 169 ? 0.534 6.122 -7.987 1.00 81.94 169 LEU A O 1
ATOM 1261 N N . GLU A 1 170 ? 1.129 5.450 -5.933 1.00 79.75 170 GLU A N 1
ATOM 1262 C CA . GLU A 1 170 ? -0.165 5.753 -5.305 1.00 79.75 170 GLU A CA 1
ATOM 1263 C C . GLU A 1 170 ? -0.564 7.230 -5.430 1.00 79.75 170 GLU A C 1
ATOM 1265 O O . GLU A 1 170 ? -1.715 7.534 -5.761 1.00 79.75 170 GLU A O 1
ATOM 1270 N N . GLN A 1 171 ? 0.377 8.166 -5.250 1.00 78.56 171 GLN A N 1
ATOM 1271 C CA . GLN A 1 171 ? 0.076 9.594 -5.407 1.00 78.56 171 GLN A CA 1
ATOM 1272 C C . GLN A 1 171 ? -0.412 9.924 -6.821 1.00 78.56 171 GLN A C 1
ATOM 1274 O O . GLN A 1 171 ? -1.366 10.690 -6.982 1.00 78.56 171 GLN A O 1
ATOM 1279 N N . PHE A 1 172 ? 0.187 9.296 -7.832 1.00 77.69 172 PHE A N 1
ATOM 1280 C CA . PHE A 1 172 ? -0.182 9.468 -9.237 1.00 77.69 172 PHE A CA 1
ATOM 1281 C C . PHE A 1 172 ? -1.415 8.650 -9.661 1.00 77.69 172 PHE A C 1
ATOM 1283 O O . PHE A 1 172 ? -2.063 8.993 -10.652 1.00 77.69 172 PHE A O 1
ATOM 1290 N N . ALA A 1 173 ? -1.768 7.590 -8.930 1.00 75.31 173 ALA A N 1
ATOM 1291 C CA . ALA A 1 173 ? -2.975 6.799 -9.179 1.00 75.31 173 ALA A CA 1
ATOM 1292 C C . ALA A 1 173 ? -4.255 7.573 -8.836 1.00 75.31 173 ALA A C 1
ATOM 1294 O O . ALA A 1 173 ? -5.265 7.447 -9.524 1.00 75.31 173 ALA A O 1
ATOM 1295 N N . ASN A 1 174 ? -4.191 8.413 -7.802 1.00 69.69 174 ASN A N 1
ATOM 1296 C CA . ASN A 1 174 ? -5.319 9.180 -7.273 1.00 69.69 174 ASN A CA 1
ATOM 1297 C C . ASN A 1 174 ? -5.508 10.530 -7.986 1.00 69.69 174 ASN A C 1
ATOM 1299 O O . ASN A 1 174 ? -5.749 11.543 -7.331 1.00 69.69 174 ASN A O 1
ATOM 1303 N N . VAL A 1 175 ? -5.330 10.573 -9.308 1.00 72.25 175 VAL A N 1
ATOM 1304 C CA . VAL A 1 175 ? -5.550 11.786 -10.110 1.00 72.25 175 VAL A CA 1
ATOM 1305 C C . VAL A 1 175 ? -6.958 11.763 -10.671 1.00 72.25 175 VAL A C 1
ATOM 1307 O O . VAL A 1 175 ? -7.364 10.809 -11.341 1.00 72.25 175 VAL A O 1
ATOM 1310 N N . SER A 1 176 ? -7.696 12.837 -10.421 1.00 66.81 176 SER A N 1
ATOM 1311 C CA . SER A 1 176 ? -9.074 12.986 -10.863 1.00 66.81 176 SER A CA 1
ATOM 1312 C C . SER A 1 176 ? -9.181 12.759 -12.372 1.00 66.81 176 SER A C 1
ATOM 1314 O O . SER A 1 176 ? -8.521 13.419 -13.172 1.00 66.81 176 SER A O 1
ATOM 1316 N N . HIS A 1 177 ? -10.043 11.818 -12.762 1.00 68.25 177 HIS A N 1
ATOM 1317 C CA . HIS A 1 177 ? -10.378 11.524 -14.159 1.00 68.25 177 HIS A CA 1
ATOM 1318 C C . HIS A 1 177 ? -9.241 10.952 -15.036 1.00 68.25 177 HIS A C 1
ATOM 1320 O O . HIS A 1 177 ? -9.408 10.885 -16.255 1.00 68.25 177 HIS A O 1
ATOM 1326 N N . VAL A 1 178 ? -8.133 10.471 -14.453 1.00 69.38 178 VAL A N 1
ATOM 1327 C CA . VAL A 1 178 ? -7.094 9.711 -15.178 1.00 69.38 178 VAL A CA 1
ATOM 1328 C C . VAL A 1 178 ? -7.169 8.236 -14.799 1.00 69.38 178 VAL A C 1
ATOM 1330 O O . VAL A 1 178 ? -7.111 7.906 -13.616 1.00 69.38 178 VAL A O 1
ATOM 1333 N N . PRO A 1 179 ? -7.237 7.308 -15.769 1.00 75.06 179 PRO A N 1
ATOM 1334 C CA . PRO A 1 179 ? -7.028 5.898 -15.467 1.00 75.06 179 PRO A CA 1
ATOM 1335 C C . PRO A 1 179 ? -5.623 5.691 -14.885 1.00 75.06 179 PRO A C 1
ATOM 1337 O O . PRO A 1 179 ? -4.645 6.046 -15.541 1.00 75.06 179 PRO A O 1
ATOM 1340 N N . ALA A 1 180 ? -5.504 5.067 -13.710 1.00 80.06 180 ALA A N 1
ATOM 1341 C CA . ALA A 1 180 ? -4.226 4.894 -13.005 1.00 80.06 180 ALA A CA 1
ATOM 1342 C C . ALA A 1 180 ? -3.103 4.321 -13.896 1.00 80.06 180 ALA A C 1
ATOM 1344 O O . ALA A 1 180 ? -1.966 4.781 -13.840 1.00 80.06 180 ALA A O 1
ATOM 1345 N N . ALA A 1 181 ? -3.436 3.405 -14.815 1.00 77.81 181 ALA A N 1
ATOM 1346 C CA . ALA A 1 181 ? -2.500 2.848 -15.797 1.00 77.81 181 ALA A CA 1
ATOM 1347 C C . ALA A 1 181 ? -1.803 3.908 -16.677 1.00 77.81 181 ALA A C 1
ATOM 1349 O O . ALA A 1 181 ? -0.642 3.740 -17.052 1.00 77.81 181 ALA A O 1
ATOM 1350 N N . VAL A 1 182 ? -2.490 5.004 -17.016 1.00 77.31 182 VAL A N 1
ATOM 1351 C CA . VAL A 1 182 ? -1.908 6.123 -17.772 1.00 77.31 182 VAL A CA 1
ATOM 1352 C C . VAL A 1 182 ? -0.917 6.889 -16.901 1.00 77.31 182 VAL A C 1
ATOM 1354 O O . VAL A 1 182 ? 0.193 7.159 -17.361 1.00 77.31 182 VAL A O 1
ATOM 1357 N N . SER A 1 183 ? -1.286 7.189 -15.654 1.00 80.88 183 SER A N 1
ATOM 1358 C CA . SER A 1 183 ? -0.409 7.858 -14.691 1.00 80.88 183 SER A CA 1
ATOM 1359 C C . SER A 1 183 ? 0.855 7.045 -14.419 1.00 80.88 183 SER A C 1
ATOM 1361 O O . SER A 1 183 ? 1.961 7.577 -14.486 1.00 80.88 183 SER A O 1
ATOM 1363 N N . TYR A 1 184 ? 0.712 5.737 -14.200 1.00 85.56 184 TYR A N 1
ATOM 1364 C CA . TYR A 1 184 ? 1.839 4.834 -13.981 1.00 85.56 184 TYR A CA 1
ATOM 1365 C C . TYR A 1 184 ? 2.817 4.829 -15.146 1.00 85.56 184 TYR A C 1
ATOM 1367 O O . TYR A 1 184 ? 4.021 4.905 -14.923 1.00 85.56 184 TYR A O 1
ATOM 1375 N N . ARG A 1 185 ? 2.320 4.800 -16.390 1.00 83.94 185 ARG A N 1
ATOM 1376 C CA . ARG A 1 185 ? 3.190 4.859 -17.569 1.00 83.94 185 ARG A CA 1
ATOM 1377 C C . ARG A 1 185 ? 4.016 6.143 -17.600 1.00 83.94 185 ARG A C 1
ATOM 1379 O O . ARG A 1 185 ? 5.199 6.074 -17.891 1.00 83.94 185 ARG A O 1
ATOM 1386 N N . ILE A 1 186 ? 3.427 7.290 -17.261 1.00 81.81 186 ILE A N 1
ATOM 1387 C CA . ILE A 1 186 ? 4.157 8.568 -17.215 1.00 81.81 186 ILE A CA 1
ATOM 1388 C C . ILE A 1 186 ? 5.284 8.515 -16.174 1.00 81.81 186 ILE A C 1
ATOM 1390 O O . ILE A 1 186 ? 6.405 8.926 -16.469 1.00 81.81 186 ILE A O 1
ATOM 1394 N N . VAL A 1 187 ? 5.013 7.967 -14.984 1.00 84.62 187 VAL A N 1
ATOM 1395 C CA . VAL A 1 187 ? 6.026 7.798 -13.927 1.00 84.62 187 VAL A CA 1
ATOM 1396 C C . VAL A 1 187 ? 7.134 6.837 -14.371 1.00 84.62 187 VAL A C 1
ATOM 1398 O O . VAL A 1 187 ? 8.313 7.150 -14.215 1.00 84.62 187 VAL A O 1
ATOM 1401 N N . VAL A 1 188 ? 6.770 5.692 -14.959 1.00 89.06 188 VAL A N 1
ATOM 1402 C CA . VAL A 1 188 ? 7.723 4.710 -15.501 1.00 89.06 188 VAL A CA 1
ATOM 1403 C C . VAL A 1 188 ? 8.596 5.343 -16.585 1.00 89.06 188 VAL A C 1
ATOM 1405 O O . VAL A 1 188 ? 9.814 5.214 -16.517 1.00 89.06 188 VAL A O 1
ATOM 1408 N N . ASP A 1 189 ? 8.011 6.081 -17.532 1.00 86.56 189 ASP A N 1
ATOM 1409 C CA . ASP A 1 189 ? 8.741 6.752 -18.614 1.00 86.56 189 ASP A CA 1
ATOM 1410 C C . ASP A 1 189 ? 9.695 7.833 -18.075 1.00 86.56 189 ASP A C 1
ATOM 1412 O O . ASP A 1 189 ? 10.808 8.000 -18.581 1.00 86.56 189 ASP A O 1
ATOM 1416 N N . ALA A 1 190 ? 9.290 8.571 -17.036 1.00 82.81 190 ALA A N 1
ATOM 1417 C CA . ALA A 1 190 ? 10.146 9.558 -16.382 1.00 82.81 190 ALA A CA 1
ATOM 1418 C C . ALA A 1 190 ? 11.351 8.896 -15.689 1.00 82.81 190 ALA A C 1
ATOM 1420 O O . ALA A 1 190 ? 12.487 9.337 -15.874 1.00 82.81 190 ALA A O 1
ATOM 1421 N N . LEU A 1 191 ? 11.122 7.805 -14.950 1.00 86.12 191 LEU A N 1
ATOM 1422 C CA . LEU A 1 191 ? 12.188 7.024 -14.313 1.00 86.12 191 LEU A CA 1
ATOM 1423 C C . LEU A 1 191 ? 13.104 6.354 -15.346 1.00 86.12 191 LEU A C 1
ATOM 1425 O O . LEU A 1 191 ? 14.318 6.320 -15.151 1.00 86.12 191 LEU A O 1
ATOM 1429 N N . ALA A 1 192 ? 12.554 5.878 -16.466 1.00 89.19 192 ALA A N 1
ATOM 1430 C CA . ALA A 1 192 ? 13.320 5.294 -17.562 1.00 89.19 192 ALA A CA 1
ATOM 1431 C C . ALA A 1 192 ? 14.332 6.291 -18.139 1.00 89.19 192 ALA A C 1
ATOM 1433 O O . ALA A 1 192 ? 15.516 5.972 -18.230 1.00 89.19 192 ALA A O 1
ATOM 1434 N N . LYS A 1 193 ? 13.895 7.523 -18.442 1.00 84.75 193 LYS A N 1
ATOM 1435 C CA . LYS A 1 193 ? 14.773 8.588 -18.961 1.00 84.75 193 LYS A CA 1
ATOM 1436 C C . LYS A 1 193 ? 15.947 8.886 -18.028 1.00 84.75 193 LYS A C 1
ATOM 1438 O O . LYS A 1 193 ? 17.056 9.111 -18.504 1.00 84.75 193 LYS A O 1
ATOM 1443 N N . ARG A 1 194 ? 15.718 8.875 -16.710 1.00 79.38 194 ARG A N 1
ATOM 1444 C CA . ARG A 1 194 ? 16.772 9.085 -15.701 1.00 79.38 194 ARG A CA 1
ATOM 1445 C C . ARG A 1 194 ? 17.725 7.889 -15.659 1.00 79.38 194 ARG A C 1
ATOM 1447 O O . ARG A 1 194 ? 18.934 8.067 -15.734 1.00 79.38 194 ARG A O 1
ATOM 1454 N N . ALA A 1 195 ? 17.181 6.673 -15.648 1.00 84.69 195 ALA A N 1
ATOM 1455 C CA . ALA A 1 195 ? 17.958 5.435 -15.641 1.00 84.69 195 ALA A CA 1
ATOM 1456 C C . ALA A 1 195 ? 18.765 5.188 -16.933 1.00 84.69 195 ALA A C 1
ATOM 1458 O O . ALA A 1 195 ? 19.655 4.339 -16.940 1.00 84.69 195 ALA A O 1
ATOM 1459 N N . GLU A 1 196 ? 18.439 5.845 -18.047 1.00 83.31 196 GLU A N 1
ATOM 1460 C CA . GLU A 1 196 ? 19.156 5.752 -19.331 1.00 83.31 196 GLU A CA 1
ATOM 1461 C C . GLU A 1 196 ? 20.268 6.803 -19.497 1.00 83.31 196 GLU A C 1
ATOM 1463 O O . GLU A 1 196 ? 21.037 6.723 -20.456 1.00 83.31 196 GLU A O 1
ATOM 1468 N N . GLY A 1 197 ? 20.392 7.759 -18.569 1.00 75.62 197 GLY A N 1
ATOM 1469 C CA . GLY A 1 197 ? 21.479 8.739 -18.564 1.00 75.62 197 GLY A CA 1
ATOM 1470 C C . GLY A 1 197 ? 22.859 8.089 -18.404 1.00 75.62 197 GLY A C 1
ATOM 1471 O O . GLY A 1 197 ? 23.008 7.070 -17.733 1.00 75.62 197 GLY A O 1
ATOM 1472 N N . THR A 1 198 ? 23.891 8.689 -19.005 1.00 71.00 198 THR A N 1
ATOM 1473 C CA . THR A 1 198 ? 25.273 8.168 -18.964 1.00 71.00 198 THR A CA 1
ATOM 1474 C C . THR A 1 198 ? 25.874 8.119 -17.560 1.00 71.00 198 THR A C 1
ATOM 1476 O O . THR A 1 198 ? 26.739 7.285 -17.316 1.00 71.00 198 THR A O 1
ATOM 1479 N N . ASP A 1 199 ? 25.384 8.961 -16.648 1.00 75.44 199 ASP A N 1
ATOM 1480 C CA . ASP A 1 199 ? 25.827 9.053 -15.251 1.00 75.44 199 ASP A CA 1
ATOM 1481 C C . ASP A 1 199 ? 24.756 8.547 -14.264 1.00 75.44 199 ASP A C 1
ATOM 1483 O O . ASP A 1 199 ? 24.733 8.957 -13.105 1.00 75.44 199 ASP A O 1
ATOM 1487 N N . ALA A 1 200 ? 23.837 7.685 -14.721 1.00 80.06 200 ALA A N 1
ATOM 1488 C CA . ALA A 1 200 ? 22.764 7.169 -13.877 1.00 80.06 200 ALA A CA 1
ATOM 1489 C C . ALA A 1 200 ? 23.320 6.380 -12.677 1.00 80.06 200 ALA A C 1
ATOM 1491 O O . ALA A 1 200 ? 24.109 5.443 -12.822 1.00 80.06 200 ALA A O 1
ATOM 1492 N N . THR A 1 201 ? 22.868 6.739 -11.481 1.00 84.50 201 THR A N 1
ATOM 1493 C CA . THR A 1 201 ? 23.207 6.056 -10.230 1.00 84.50 201 THR A CA 1
ATOM 1494 C C . THR A 1 201 ? 22.502 4.700 -10.123 1.00 84.50 201 THR A C 1
ATOM 1496 O O . THR A 1 201 ? 21.466 4.457 -10.745 1.00 84.50 201 THR A O 1
ATOM 1499 N N . TYR A 1 202 ? 23.010 3.808 -9.265 1.00 84.50 202 TYR A N 1
ATOM 1500 C CA . TYR A 1 202 ? 22.328 2.543 -8.958 1.00 84.50 202 TYR A CA 1
ATOM 1501 C C . TYR A 1 202 ? 20.875 2.760 -8.503 1.00 84.50 202 TYR A C 1
ATOM 1503 O O . TYR A 1 202 ? 19.979 2.045 -8.952 1.00 84.50 202 TYR A O 1
ATOM 1511 N N . GLY A 1 203 ? 20.634 3.776 -7.666 1.00 80.94 203 GLY A N 1
ATOM 1512 C CA . GLY A 1 203 ? 19.292 4.143 -7.216 1.00 80.94 203 GLY A CA 1
ATOM 1513 C C . GLY A 1 203 ? 18.345 4.443 -8.379 1.00 80.94 203 GLY A C 1
ATOM 1514 O O . GLY A 1 203 ? 17.206 3.986 -8.363 1.00 80.94 203 GLY A O 1
ATOM 1515 N N . GLU A 1 204 ? 18.825 5.126 -9.426 1.00 83.81 204 GLU A N 1
ATOM 1516 C CA . GLU A 1 204 ? 18.024 5.501 -10.611 1.00 83.81 204 GLU A CA 1
ATOM 1517 C C . GLU A 1 204 ? 17.598 4.284 -11.406 1.00 83.81 204 GLU A C 1
ATOM 1519 O O . GLU A 1 204 ? 16.433 4.138 -11.788 1.00 83.81 204 GLU A O 1
ATOM 1524 N N . ILE A 1 205 ? 18.528 3.355 -11.575 1.00 88.38 205 ILE A N 1
ATOM 1525 C CA . ILE A 1 205 ? 18.277 2.104 -12.272 1.00 88.38 205 ILE A CA 1
ATOM 1526 C C . ILE A 1 205 ? 17.329 1.215 -11.443 1.00 88.38 205 ILE A C 1
ATOM 1528 O O . ILE A 1 205 ? 16.380 0.642 -11.987 1.00 88.38 205 ILE A O 1
ATOM 1532 N N . ALA A 1 206 ? 17.528 1.132 -10.124 1.00 88.69 206 ALA A N 1
ATOM 1533 C CA . ALA A 1 206 ? 16.691 0.342 -9.221 1.00 88.69 206 ALA A CA 1
ATOM 1534 C C . ALA A 1 206 ? 15.255 0.889 -9.110 1.00 88.69 206 ALA A C 1
ATOM 1536 O O . ALA A 1 206 ? 14.305 0.103 -9.150 1.00 88.69 206 ALA A O 1
ATOM 1537 N N . ALA A 1 207 ? 15.077 2.211 -9.036 1.00 87.75 207 ALA A N 1
ATOM 1538 C CA . ALA A 1 207 ? 13.767 2.860 -8.999 1.00 87.75 207 ALA A CA 1
ATOM 1539 C C . ALA A 1 207 ? 12.938 2.531 -10.248 1.00 87.75 207 ALA A C 1
ATOM 1541 O O . ALA A 1 207 ? 11.781 2.115 -10.145 1.00 87.75 207 ALA A O 1
ATOM 1542 N N . HIS A 1 208 ? 13.553 2.635 -11.432 1.00 91.38 208 HIS A N 1
ATOM 1543 C CA . HIS A 1 208 ? 12.915 2.257 -12.692 1.00 91.38 208 HIS A CA 1
ATOM 1544 C C . HIS A 1 208 ? 12.505 0.775 -12.701 1.00 91.38 208 HIS A C 1
ATOM 1546 O O . HIS A 1 208 ? 11.374 0.446 -13.066 1.00 91.38 208 HIS A O 1
ATOM 1552 N N . ARG A 1 209 ? 13.376 -0.128 -12.229 1.00 93.69 209 ARG A N 1
ATOM 1553 C CA . ARG A 1 209 ? 13.043 -1.555 -12.085 1.00 93.69 209 ARG A CA 1
ATOM 1554 C C . ARG A 1 209 ? 11.831 -1.779 -11.179 1.00 93.69 209 ARG A C 1
ATOM 1556 O O . ARG A 1 209 ? 10.959 -2.566 -11.541 1.00 93.69 209 ARG A O 1
ATOM 1563 N N . TYR A 1 210 ? 11.781 -1.140 -10.009 1.00 93.25 210 TYR A N 1
ATOM 1564 C CA . TYR A 1 210 ? 10.657 -1.298 -9.083 1.00 93.25 210 TYR A CA 1
ATOM 1565 C C . TYR A 1 210 ? 9.351 -0.789 -9.694 1.00 93.25 210 TYR A C 1
ATOM 1567 O O . TYR A 1 210 ? 8.342 -1.482 -9.608 1.00 93.25 210 TYR A O 1
ATOM 1575 N N . ALA A 1 211 ? 9.375 0.356 -10.382 1.00 91.56 211 ALA A N 1
ATOM 1576 C CA . ALA A 1 211 ? 8.190 0.888 -11.049 1.00 91.56 211 ALA A CA 1
ATOM 1577 C C . ALA A 1 211 ? 7.654 -0.084 -12.115 1.00 91.56 211 ALA A C 1
ATOM 1579 O O . ALA A 1 211 ? 6.454 -0.348 -12.162 1.00 91.56 211 ALA A O 1
ATOM 1580 N N . LEU A 1 212 ? 8.538 -0.692 -12.915 1.00 94.12 212 LEU A N 1
ATOM 1581 C CA . LEU A 1 212 ? 8.165 -1.739 -13.875 1.00 94.12 212 LEU A CA 1
ATOM 1582 C C . LEU A 1 212 ? 7.587 -2.982 -13.185 1.00 94.12 212 LEU A C 1
ATOM 1584 O O . LEU A 1 212 ? 6.583 -3.530 -13.631 1.00 94.12 212 LEU A O 1
ATOM 1588 N N . PHE A 1 213 ? 8.195 -3.423 -12.082 1.00 95.31 213 PHE A N 1
ATOM 1589 C CA . PHE A 1 213 ? 7.727 -4.586 -11.326 1.00 95.31 213 PHE A CA 1
ATOM 1590 C C . PHE A 1 213 ? 6.327 -4.371 -10.734 1.00 95.31 213 PHE A C 1
ATOM 1592 O O . PHE A 1 213 ? 5.455 -5.224 -10.897 1.00 95.31 213 PHE A O 1
ATOM 1599 N N . PHE A 1 214 ? 6.095 -3.224 -10.095 1.00 93.38 214 PHE A N 1
ATOM 1600 C CA . PHE A 1 214 ? 4.812 -2.865 -9.485 1.00 93.38 214 PHE A CA 1
ATOM 1601 C C . PHE A 1 214 ? 3.705 -2.639 -10.514 1.00 93.38 214 PHE A C 1
ATOM 1603 O O . PHE A 1 214 ? 2.547 -2.948 -10.258 1.00 93.38 214 PHE A O 1
ATOM 1610 N N . THR A 1 215 ? 4.063 -2.186 -11.714 1.00 91.25 215 THR A N 1
ATOM 1611 C CA . THR A 1 215 ? 3.131 -2.033 -12.842 1.00 91.25 215 THR A CA 1
ATOM 1612 C C . THR A 1 215 ? 2.994 -3.305 -13.692 1.00 91.25 215 THR A C 1
ATOM 1614 O O . THR A 1 215 ? 2.391 -3.277 -14.764 1.00 91.25 215 THR A O 1
ATOM 1617 N N . ALA A 1 216 ? 3.512 -4.434 -13.192 1.00 92.62 216 ALA A N 1
ATOM 1618 C CA . ALA A 1 216 ? 3.468 -5.767 -13.794 1.00 92.62 216 ALA A CA 1
ATOM 1619 C C . ALA A 1 216 ? 4.163 -5.917 -15.167 1.00 92.62 216 ALA A C 1
ATOM 1621 O O . ALA A 1 216 ? 3.962 -6.926 -15.850 1.00 92.62 216 ALA A O 1
ATOM 1622 N N . ASP A 1 217 ? 5.056 -4.999 -15.558 1.00 93.56 217 ASP A N 1
ATOM 1623 C CA . ASP A 1 217 ? 5.998 -5.227 -16.664 1.00 93.56 217 ASP A CA 1
ATOM 1624 C C . ASP A 1 217 ? 7.238 -5.995 -16.175 1.00 93.56 217 ASP A C 1
ATOM 1626 O O . ASP A 1 217 ? 8.360 -5.485 -16.103 1.00 93.56 217 ASP A O 1
ATOM 1630 N N . TYR A 1 218 ? 7.045 -7.276 -15.851 1.00 95.50 218 TYR A N 1
ATOM 1631 C CA . TYR A 1 218 ? 8.117 -8.143 -15.348 1.00 95.50 218 TYR A CA 1
ATOM 1632 C C . TYR A 1 218 ? 9.237 -8.374 -16.371 1.00 95.50 218 TYR A C 1
ATOM 1634 O O . TYR A 1 218 ? 10.401 -8.531 -15.999 1.00 95.50 218 TYR A O 1
ATOM 1642 N N . LYS A 1 219 ? 8.919 -8.340 -17.674 1.00 95.06 219 LYS A N 1
ATOM 1643 C CA . LYS A 1 219 ? 9.928 -8.446 -18.739 1.00 95.06 219 LYS A CA 1
ATOM 1644 C C . LYS A 1 219 ? 10.797 -7.195 -18.794 1.00 95.06 219 LYS A C 1
ATOM 1646 O O . LYS A 1 219 ? 12.007 -7.310 -18.985 1.00 95.06 219 LYS A O 1
ATOM 1651 N N . GLY A 1 220 ? 10.195 -6.016 -18.647 1.00 95.75 220 GLY A N 1
ATOM 1652 C CA . GLY A 1 220 ? 10.906 -4.756 -18.465 1.00 95.75 220 GLY A CA 1
ATOM 1653 C C . GLY A 1 220 ? 11.786 -4.791 -17.226 1.00 95.75 220 GLY A C 1
ATOM 1654 O O . GLY A 1 220 ? 12.996 -4.589 -17.339 1.00 95.75 220 GLY A O 1
ATOM 1655 N N . ALA A 1 221 ? 11.207 -5.132 -16.073 1.00 96.12 221 ALA A N 1
ATOM 1656 C CA . ALA A 1 221 ? 11.930 -5.219 -14.809 1.00 96.12 221 ALA A CA 1
ATOM 1657 C C . ALA A 1 221 ? 13.146 -6.152 -14.924 1.00 96.12 221 ALA A C 1
ATOM 1659 O O . ALA A 1 221 ? 14.242 -5.773 -14.527 1.00 96.12 221 ALA A O 1
ATOM 1660 N N . ARG A 1 222 ? 13.000 -7.313 -15.578 1.00 96.25 222 ARG A N 1
ATOM 1661 C CA . ARG A 1 222 ? 14.102 -8.248 -15.859 1.00 96.25 222 ARG A CA 1
A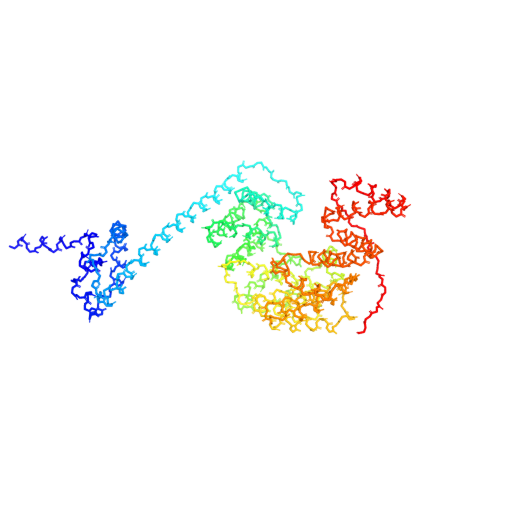TOM 1662 C C . ARG A 1 222 ? 15.232 -7.630 -16.678 1.00 96.25 222 ARG A C 1
ATOM 1664 O O . ARG A 1 222 ? 16.396 -7.858 -16.358 1.00 96.25 222 ARG A O 1
ATOM 1671 N N . ARG A 1 223 ? 14.918 -6.859 -17.726 1.00 95.88 223 ARG A N 1
ATOM 1672 C CA . ARG A 1 223 ? 15.946 -6.170 -18.527 1.00 95.88 223 ARG A CA 1
ATOM 1673 C C . ARG A 1 223 ? 16.721 -5.166 -17.679 1.00 95.88 223 ARG A C 1
ATOM 1675 O O . ARG A 1 223 ? 17.941 -5.104 -17.782 1.00 95.88 223 ARG A O 1
ATOM 1682 N N . VAL A 1 224 ? 16.027 -4.411 -16.829 1.00 95.12 224 VAL A N 1
ATOM 1683 C CA . VAL A 1 224 ? 16.673 -3.444 -15.932 1.00 95.12 224 VAL A CA 1
ATOM 1684 C C . VAL A 1 224 ? 17.496 -4.156 -14.856 1.00 95.12 224 VAL A C 1
ATOM 1686 O O . VAL A 1 224 ? 18.634 -3.766 -14.620 1.00 95.12 224 VAL A O 1
ATOM 1689 N N . THR A 1 225 ? 16.999 -5.257 -14.286 1.00 95.06 225 THR A N 1
ATOM 1690 C CA . THR A 1 225 ? 17.784 -6.109 -13.383 1.00 95.06 225 THR A CA 1
ATOM 1691 C C . THR A 1 225 ? 19.064 -6.589 -14.060 1.00 95.06 225 THR A C 1
ATOM 1693 O O . THR A 1 225 ? 20.129 -6.455 -13.477 1.00 95.06 225 THR A O 1
ATOM 1696 N N . GLN A 1 226 ? 19.016 -7.074 -15.305 1.00 94.75 226 GLN A N 1
ATOM 1697 C CA . GLN A 1 226 ? 20.238 -7.497 -16.000 1.00 94.75 226 GLN A CA 1
ATOM 1698 C C . GLN A 1 226 ? 21.254 -6.352 -16.134 1.00 94.75 226 GLN A C 1
ATOM 1700 O O . GLN A 1 226 ? 22.433 -6.564 -15.878 1.00 94.75 226 GLN A O 1
ATOM 1705 N N . ARG A 1 227 ? 20.801 -5.126 -16.425 1.00 92.12 227 ARG A N 1
ATOM 1706 C CA . ARG A 1 227 ? 21.678 -3.942 -16.458 1.00 92.12 227 ARG A CA 1
ATOM 1707 C C . ARG A 1 227 ? 22.355 -3.670 -15.110 1.00 92.12 227 ARG A C 1
ATOM 1709 O O . ARG A 1 227 ? 23.525 -3.309 -15.097 1.00 92.12 227 ARG A O 1
ATOM 1716 N N . ILE A 1 228 ? 21.649 -3.859 -13.991 1.00 91.56 228 ILE A N 1
ATOM 1717 C CA . ILE A 1 228 ? 22.220 -3.729 -12.636 1.00 91.56 228 ILE A CA 1
ATOM 1718 C C . ILE A 1 228 ? 23.346 -4.754 -12.420 1.00 91.56 228 ILE A C 1
ATOM 1720 O O . ILE A 1 228 ? 24.393 -4.416 -11.864 1.00 91.56 228 ILE A O 1
ATOM 1724 N N . PHE A 1 229 ? 23.159 -5.991 -12.890 1.00 92.44 229 PHE A N 1
ATOM 1725 C CA . PHE A 1 229 ? 24.194 -7.028 -12.841 1.00 92.44 229 PHE A CA 1
ATOM 1726 C C . PHE A 1 229 ? 25.389 -6.690 -13.737 1.00 92.44 229 PHE A C 1
ATOM 1728 O O . PHE A 1 229 ? 26.528 -6.784 -13.284 1.00 92.44 229 PHE A O 1
ATOM 1735 N N . ASP A 1 230 ? 25.141 -6.266 -14.976 1.00 90.50 230 ASP A N 1
ATOM 1736 C CA . ASP A 1 230 ? 26.190 -5.930 -15.946 1.00 90.50 230 ASP A CA 1
ATOM 1737 C C . ASP A 1 230 ? 27.037 -4.729 -15.483 1.00 90.50 230 ASP A C 1
ATOM 1739 O O . ASP A 1 230 ? 28.235 -4.673 -15.754 1.00 90.50 230 ASP A O 1
ATOM 1743 N N . ALA A 1 231 ? 26.435 -3.800 -14.733 1.00 87.38 231 ALA A N 1
ATOM 1744 C CA . ALA A 1 231 ? 27.112 -2.663 -14.107 1.00 87.38 231 ALA A CA 1
ATOM 1745 C C . ALA A 1 231 ? 27.893 -3.025 -12.823 1.00 87.38 231 ALA A C 1
ATOM 1747 O O . ALA A 1 231 ? 28.546 -2.163 -12.239 1.00 87.38 231 ALA A O 1
ATOM 1748 N N . GLY A 1 232 ? 27.841 -4.282 -12.364 1.00 86.44 232 GLY A N 1
ATOM 1749 C CA . GLY A 1 232 ? 28.573 -4.745 -11.180 1.00 86.44 232 GLY A CA 1
ATOM 1750 C C . GLY A 1 232 ? 27.962 -4.325 -9.839 1.00 86.44 232 GLY A C 1
ATOM 1751 O O . GLY A 1 232 ? 28.622 -4.443 -8.810 1.00 86.44 232 GLY A O 1
ATOM 1752 N N . HIS A 1 233 ? 26.711 -3.857 -9.825 1.00 84.62 233 HIS A N 1
ATOM 1753 C CA . HIS A 1 233 ? 26.014 -3.473 -8.592 1.00 84.62 233 HIS A CA 1
ATOM 1754 C C . HIS A 1 233 ? 25.405 -4.667 -7.843 1.00 84.62 233 HIS A C 1
ATOM 1756 O O . HIS A 1 233 ? 25.107 -4.560 -6.657 1.00 84.62 233 HIS A O 1
ATOM 1762 N N . ALA A 1 234 ? 25.227 -5.808 -8.513 1.00 83.75 234 ALA A N 1
ATOM 1763 C CA . ALA A 1 234 ? 24.708 -7.022 -7.895 1.00 83.75 234 ALA A CA 1
ATOM 1764 C C . ALA A 1 234 ? 25.833 -7.823 -7.220 1.00 83.75 234 ALA A C 1
ATOM 1766 O O . ALA A 1 234 ? 26.600 -8.521 -7.887 1.00 83.75 234 ALA A O 1
ATOM 1767 N N . THR A 1 235 ? 25.911 -7.751 -5.891 1.00 80.00 235 THR A N 1
ATOM 1768 C CA . THR A 1 235 ? 26.869 -8.520 -5.076 1.00 80.00 235 THR A CA 1
ATOM 1769 C C . THR A 1 235 ? 26.142 -9.482 -4.132 1.00 80.00 235 THR A C 1
ATOM 1771 O O . THR A 1 235 ? 24.924 -9.397 -3.958 1.00 80.00 235 THR A O 1
ATOM 1774 N N . SER A 1 236 ? 26.886 -10.384 -3.481 1.00 73.00 236 SER A N 1
ATOM 1775 C CA . SER A 1 236 ? 26.356 -11.262 -2.424 1.00 73.00 236 SER A CA 1
ATOM 1776 C C . SER A 1 236 ? 25.858 -10.509 -1.184 1.00 73.00 236 SER A C 1
ATOM 1778 O O . SER A 1 236 ? 25.216 -11.105 -0.330 1.00 73.00 236 SER A O 1
ATOM 1780 N N . GLU A 1 237 ? 26.165 -9.218 -1.070 1.00 78.69 237 GLU A N 1
ATOM 1781 C CA . GLU A 1 237 ? 25.743 -8.352 0.035 1.00 78.69 237 GLU A CA 1
ATOM 1782 C C . GLU A 1 237 ? 24.472 -7.554 -0.308 1.00 78.69 237 GLU A C 1
ATOM 1784 O O . GLU A 1 237 ? 23.999 -6.759 0.498 1.00 78.69 237 GLU A O 1
ATOM 1789 N N . THR A 1 238 ? 23.894 -7.768 -1.494 1.00 83.56 238 THR A N 1
ATOM 1790 C CA . THR A 1 238 ? 22.696 -7.062 -1.972 1.00 83.56 238 THR A CA 1
ATOM 1791 C C . THR A 1 238 ? 21.512 -8.008 -2.157 1.00 83.56 238 THR A C 1
ATOM 1793 O O . THR A 1 238 ? 21.678 -9.213 -2.327 1.00 83.56 238 THR A O 1
ATOM 1796 N N . TYR A 1 239 ? 20.299 -7.453 -2.215 1.00 88.31 239 TYR A N 1
ATOM 1797 C CA . TYR A 1 239 ? 19.075 -8.202 -2.529 1.00 88.31 239 TYR A CA 1
ATOM 1798 C C . TYR A 1 239 ? 18.897 -8.502 -4.033 1.00 88.31 239 TYR A C 1
ATOM 1800 O O . TYR A 1 239 ? 17.902 -9.098 -4.444 1.00 88.31 239 TYR A O 1
ATOM 1808 N N . GLU A 1 240 ? 19.851 -8.112 -4.881 1.00 91.38 240 GLU A N 1
ATOM 1809 C CA . GLU A 1 240 ? 19.754 -8.218 -6.341 1.00 91.38 240 GLU A CA 1
ATOM 1810 C C . GLU A 1 240 ? 19.642 -9.663 -6.869 1.00 91.38 240 GLU A C 1
ATOM 1812 O O . GLU A 1 240 ? 18.782 -9.922 -7.723 1.00 91.38 240 GLU A O 1
ATOM 1817 N N . PRO A 1 241 ? 20.414 -10.647 -6.355 1.00 92.19 241 PRO A N 1
ATOM 1818 C CA . PRO A 1 241 ? 20.214 -12.061 -6.688 1.00 92.19 241 PRO A CA 1
ATOM 1819 C C . PRO A 1 241 ? 18.810 -12.561 -6.348 1.00 92.19 241 PRO A C 1
ATOM 1821 O O . PRO A 1 241 ? 18.195 -13.269 -7.151 1.00 92.19 241 PRO A O 1
ATOM 1824 N N . LEU A 1 242 ? 18.275 -12.130 -5.205 1.00 93.38 242 LEU A N 1
ATOM 1825 C CA . LEU A 1 242 ? 16.948 -12.511 -4.743 1.00 93.38 242 LEU A CA 1
ATOM 1826 C C . LEU A 1 242 ? 15.839 -11.882 -5.595 1.00 93.38 242 LEU A C 1
ATOM 1828 O O . LEU A 1 242 ? 14.895 -12.579 -5.968 1.00 93.38 242 LEU A O 1
ATOM 1832 N N . PHE A 1 243 ? 15.974 -10.606 -5.983 1.00 94.56 243 PHE A N 1
ATOM 1833 C CA . PHE A 1 243 ? 15.041 -9.962 -6.915 1.00 94.56 243 PHE A CA 1
ATOM 1834 C C . PHE A 1 243 ? 14.982 -10.715 -8.247 1.00 94.56 243 PHE A C 1
ATOM 1836 O O . PHE A 1 243 ? 13.906 -10.981 -8.785 1.00 94.56 243 PHE A O 1
ATOM 1843 N N . ARG A 1 244 ? 16.149 -11.086 -8.792 1.00 94.94 244 ARG A N 1
ATOM 1844 C CA . ARG A 1 244 ? 16.225 -11.862 -10.035 1.00 94.94 244 ARG A CA 1
ATOM 1845 C C . ARG A 1 244 ? 15.545 -13.222 -9.879 1.00 94.94 244 ARG A C 1
ATOM 1847 O O . ARG A 1 244 ? 14.768 -13.599 -10.751 1.00 94.94 244 ARG A O 1
ATOM 1854 N N . ALA A 1 245 ? 15.777 -13.919 -8.767 1.00 94.81 245 ALA A N 1
ATOM 1855 C CA . ALA A 1 245 ? 15.139 -15.203 -8.496 1.00 94.81 245 ALA A CA 1
ATOM 1856 C C . ALA A 1 245 ? 13.609 -15.084 -8.338 1.00 94.81 245 ALA A C 1
ATOM 1858 O O . ALA A 1 245 ? 12.878 -15.985 -8.750 1.00 94.81 245 ALA A O 1
ATOM 1859 N N . LEU A 1 246 ? 13.104 -13.969 -7.796 1.00 96.12 246 LEU A N 1
ATOM 1860 C CA . LEU A 1 246 ? 11.667 -13.675 -7.766 1.00 96.12 246 LEU A CA 1
ATOM 1861 C C . LEU A 1 246 ? 11.094 -13.526 -9.183 1.00 96.12 246 LEU A C 1
ATOM 1863 O O . LEU A 1 246 ? 10.059 -14.117 -9.487 1.00 96.12 246 LEU A O 1
ATOM 1867 N N . LEU A 1 247 ? 11.773 -12.784 -10.064 1.00 96.44 247 LEU A N 1
ATOM 1868 C CA . LEU A 1 247 ? 11.372 -12.670 -11.471 1.00 96.44 247 LEU A CA 1
ATOM 1869 C C . LEU A 1 247 ? 11.413 -14.029 -12.186 1.00 96.44 247 LEU A C 1
ATOM 1871 O O . LEU A 1 247 ? 10.512 -14.340 -12.961 1.00 96.44 247 LEU A O 1
ATOM 1875 N N . ASP A 1 248 ? 12.431 -14.856 -11.921 1.00 95.38 248 ASP A N 1
ATOM 1876 C CA . ASP A 1 248 ? 12.532 -16.216 -12.473 1.00 95.38 248 ASP A CA 1
ATOM 1877 C C . ASP A 1 248 ? 11.339 -17.065 -12.045 1.00 95.38 248 ASP A C 1
ATOM 1879 O O . ASP A 1 248 ? 10.715 -17.720 -12.881 1.00 95.38 248 ASP A O 1
ATOM 1883 N N . ARG A 1 249 ? 10.960 -16.978 -10.768 1.00 95.50 249 ARG A N 1
ATOM 1884 C CA . ARG A 1 249 ? 9.781 -17.656 -10.235 1.00 95.50 249 ARG A CA 1
ATOM 1885 C C . ARG A 1 249 ? 8.493 -17.176 -10.909 1.00 95.50 249 ARG A C 1
ATOM 1887 O O . ARG A 1 249 ? 7.647 -18.009 -11.226 1.00 95.50 249 ARG A O 1
ATOM 1894 N N . ILE A 1 250 ? 8.352 -15.872 -11.163 1.00 95.12 250 ILE A N 1
ATOM 1895 C CA . ILE A 1 250 ? 7.215 -15.295 -11.906 1.00 95.12 250 ILE A CA 1
ATOM 1896 C C . ILE A 1 250 ? 7.140 -15.847 -13.337 1.00 95.12 250 ILE A C 1
ATOM 1898 O O . ILE A 1 250 ? 6.046 -16.143 -13.811 1.00 95.12 250 ILE A O 1
ATOM 1902 N N . ASP A 1 251 ? 8.285 -16.054 -13.989 1.00 92.12 251 ASP A N 1
ATOM 1903 C CA . ASP A 1 251 ? 8.382 -16.667 -15.321 1.00 92.12 251 ASP A CA 1
ATOM 1904 C C . ASP A 1 251 ? 8.243 -18.210 -15.296 1.00 92.12 251 ASP A C 1
ATOM 1906 O O . ASP A 1 251 ? 8.369 -18.869 -16.330 1.00 92.12 251 ASP A O 1
ATOM 1910 N N . GLY A 1 252 ? 7.965 -18.804 -14.129 1.00 91.25 252 GLY A N 1
ATOM 1911 C CA . GLY A 1 252 ? 7.736 -20.242 -13.951 1.00 91.25 252 GLY A CA 1
ATOM 1912 C C . GLY A 1 252 ? 8.980 -21.060 -13.587 1.00 91.25 252 GLY A C 1
ATOM 1913 O O . GLY A 1 252 ? 8.896 -22.284 -13.492 1.00 91.25 252 GLY A O 1
ATOM 1914 N N . ASN A 1 253 ? 10.126 -20.420 -13.347 1.00 91.00 253 ASN A N 1
ATOM 1915 C CA . ASN A 1 253 ? 11.357 -21.067 -12.900 1.00 91.00 253 ASN A CA 1
ATOM 1916 C C . ASN A 1 253 ? 11.647 -20.771 -11.419 1.00 91.00 253 ASN A C 1
ATOM 1918 O O . ASN A 1 253 ? 12.309 -19.799 -11.073 1.00 91.00 253 ASN A O 1
ATOM 1922 N N . ALA A 1 254 ? 11.192 -21.652 -10.530 1.00 87.81 254 ALA A N 1
ATOM 1923 C CA . ALA A 1 254 ? 11.384 -21.497 -9.086 1.00 87.81 254 ALA A CA 1
ATOM 1924 C C . ALA A 1 254 ? 12.716 -22.070 -8.553 1.00 87.81 254 ALA A C 1
ATOM 1926 O O . ALA A 1 254 ? 12.944 -22.032 -7.343 1.00 87.81 254 ALA A O 1
ATOM 1927 N N . ALA A 1 255 ? 13.577 -22.629 -9.415 1.00 85.94 255 ALA A N 1
ATOM 1928 C CA . ALA A 1 255 ? 14.673 -23.512 -8.999 1.00 85.94 255 ALA A CA 1
ATOM 1929 C C . ALA A 1 255 ? 15.667 -22.865 -8.020 1.00 85.94 255 ALA A C 1
ATOM 1931 O O . ALA A 1 255 ? 16.181 -23.538 -7.130 1.00 85.94 255 ALA A O 1
ATOM 1932 N N . THR A 1 256 ? 15.926 -21.566 -8.170 1.00 85.56 256 THR A N 1
ATOM 1933 C CA . THR A 1 256 ? 16.916 -20.824 -7.375 1.00 85.56 256 THR A CA 1
ATOM 1934 C C . THR A 1 256 ? 16.297 -20.022 -6.232 1.00 85.56 256 THR A C 1
ATOM 1936 O O . THR A 1 256 ? 17.017 -19.582 -5.344 1.00 85.56 256 THR A O 1
ATOM 1939 N N . PHE A 1 257 ? 14.971 -19.857 -6.196 1.00 89.62 257 PHE A N 1
ATOM 1940 C CA . PHE A 1 257 ? 14.311 -18.915 -5.288 1.00 89.62 257 PHE A CA 1
ATOM 1941 C C . PHE A 1 257 ? 14.581 -19.213 -3.807 1.00 89.62 257 PHE A C 1
ATOM 1943 O O . PHE A 1 257 ? 15.025 -18.337 -3.070 1.00 89.62 257 PHE A O 1
ATOM 1950 N N . GLN A 1 258 ? 14.401 -20.465 -3.376 1.00 88.56 258 GLN A N 1
ATOM 1951 C CA . GLN A 1 258 ? 14.686 -20.847 -1.986 1.00 88.56 258 GLN A CA 1
ATOM 1952 C C . GLN A 1 258 ? 16.187 -20.811 -1.670 1.00 88.56 258 GLN A C 1
ATOM 1954 O O . GLN A 1 258 ? 16.565 -20.504 -0.546 1.00 88.56 258 GLN A O 1
ATOM 1959 N N . GLN A 1 259 ? 17.050 -21.094 -2.650 1.00 88.75 259 GLN A N 1
ATOM 1960 C CA . GLN A 1 259 ? 18.499 -21.031 -2.460 1.00 88.75 259 GLN A CA 1
ATOM 1961 C C . GLN A 1 259 ? 18.970 -19.595 -2.208 1.00 88.75 259 GLN A C 1
ATOM 1963 O O . GLN A 1 259 ? 19.820 -19.385 -1.348 1.00 88.75 259 GLN A O 1
ATOM 1968 N N . GLU A 1 260 ? 18.418 -18.619 -2.929 1.00 91.19 260 GLU A N 1
ATOM 1969 C CA . GLU A 1 260 ? 18.778 -17.211 -2.748 1.00 91.19 260 GLU A CA 1
ATOM 1970 C C . GLU A 1 260 ? 18.231 -16.640 -1.431 1.00 91.19 260 GLU A C 1
ATOM 1972 O O . GLU A 1 260 ? 18.929 -15.867 -0.785 1.00 91.19 260 GLU A O 1
ATOM 1977 N N . ILE A 1 261 ? 17.068 -17.104 -0.946 1.00 88.44 261 ILE A N 1
ATOM 1978 C CA . ILE A 1 261 ? 16.586 -16.787 0.418 1.00 88.44 261 ILE A CA 1
ATOM 1979 C C . ILE A 1 261 ? 17.582 -17.259 1.494 1.00 88.44 261 ILE A C 1
ATOM 1981 O O . ILE A 1 261 ? 17.754 -16.612 2.522 1.00 88.44 261 ILE A O 1
ATOM 1985 N N . GLN A 1 262 ? 18.262 -18.383 1.269 1.00 85.44 262 GLN A N 1
ATOM 1986 C CA . GLN A 1 262 ? 19.260 -18.910 2.209 1.00 85.44 262 GLN A CA 1
ATOM 1987 C C . GLN A 1 262 ? 20.624 -18.210 2.099 1.00 85.44 262 GLN A C 1
ATOM 1989 O O . GLN A 1 262 ? 21.471 -18.361 2.975 1.00 85.44 262 GLN A O 1
ATOM 1994 N N . ARG A 1 263 ? 20.860 -17.445 1.027 1.00 85.25 263 ARG A N 1
ATOM 1995 C CA . ARG A 1 263 ? 22.109 -16.705 0.764 1.00 85.25 263 ARG A CA 1
ATOM 1996 C C . ARG A 1 263 ? 21.981 -15.218 1.065 1.00 85.25 263 ARG A C 1
ATOM 1998 O O . ARG A 1 263 ? 22.709 -14.403 0.506 1.00 85.25 263 ARG A O 1
ATOM 2005 N N . CYS A 1 264 ? 21.033 -14.879 1.921 1.00 82.44 264 CYS A N 1
ATOM 2006 C CA . CYS A 1 264 ? 20.678 -13.503 2.165 1.00 82.44 264 CYS A CA 1
ATOM 2007 C C . CYS A 1 264 ? 21.799 -12.685 2.793 1.00 82.44 264 CYS A C 1
ATOM 2009 O O . CYS A 1 264 ? 22.573 -13.213 3.600 1.00 82.44 264 CYS A O 1
ATOM 2011 N N . PRO A 1 265 ? 21.878 -11.392 2.430 1.00 85.38 265 PRO A N 1
ATOM 2012 C CA . PRO A 1 265 ? 22.835 -10.496 3.042 1.00 85.38 265 PRO A CA 1
ATOM 2013 C C . PRO A 1 265 ? 22.568 -10.398 4.543 1.00 85.38 265 PRO A C 1
ATOM 2015 O O . PRO A 1 265 ? 21.430 -10.517 5.003 1.00 85.38 265 PRO A O 1
ATOM 2018 N N . LYS A 1 266 ? 23.635 -10.182 5.315 1.00 85.38 266 LYS A N 1
ATOM 2019 C CA . LYS A 1 266 ? 23.511 -9.953 6.754 1.00 85.38 266 LYS A CA 1
ATOM 2020 C C . LYS A 1 266 ? 22.653 -8.694 6.988 1.00 85.38 266 LYS A C 1
ATOM 2022 O O . LYS A 1 266 ? 22.926 -7.682 6.339 1.00 85.38 266 LYS A O 1
ATOM 2027 N N . PRO A 1 267 ? 21.660 -8.728 7.894 1.00 84.38 267 PRO A N 1
ATOM 2028 C CA . PRO A 1 267 ? 20.858 -7.546 8.193 1.00 84.38 267 PRO A CA 1
ATOM 2029 C C . PRO A 1 267 ? 21.696 -6.436 8.838 1.00 84.38 267 PRO A C 1
ATOM 2031 O O . PRO A 1 267 ? 22.693 -6.705 9.517 1.00 84.38 267 PRO A O 1
ATOM 2034 N N . SER A 1 268 ? 21.284 -5.185 8.619 1.00 82.88 268 SER A N 1
ATOM 2035 C CA . SER A 1 268 ? 21.817 -4.024 9.339 1.00 82.88 268 SER A CA 1
ATOM 2036 C C . SER A 1 268 ? 21.326 -4.009 10.791 1.00 82.88 268 SER A C 1
ATOM 2038 O O . SER A 1 268 ? 20.331 -4.652 11.119 1.00 82.88 268 SER A O 1
ATOM 2040 N N . GLU A 1 269 ? 21.998 -3.253 11.662 1.00 85.75 269 GLU A N 1
ATOM 2041 C CA . GLU A 1 269 ? 21.568 -3.073 13.061 1.00 85.75 269 GLU A CA 1
ATOM 2042 C C . GLU A 1 269 ? 20.156 -2.475 13.151 1.00 85.75 269 GLU A C 1
ATOM 2044 O O . GLU A 1 269 ? 19.321 -2.985 13.889 1.00 85.75 269 GLU A O 1
ATOM 2049 N N . GLU A 1 270 ? 19.861 -1.480 12.312 1.00 78.50 270 GLU A N 1
ATOM 2050 C CA . GLU A 1 270 ? 18.526 -0.881 12.183 1.00 78.50 270 GLU A CA 1
ATOM 2051 C C . GLU A 1 270 ? 17.460 -1.918 11.794 1.00 78.50 270 GLU A C 1
ATOM 2053 O O . GLU A 1 270 ? 16.373 -1.949 12.368 1.00 78.50 270 GLU A O 1
ATOM 2058 N N . ALA A 1 271 ? 17.771 -2.818 10.854 1.00 78.06 271 ALA A N 1
ATOM 2059 C CA . ALA A 1 271 ? 16.846 -3.880 10.474 1.00 78.06 271 ALA A CA 1
ATOM 2060 C C . ALA A 1 271 ? 16.638 -4.876 11.624 1.00 78.06 271 ALA A C 1
ATOM 2062 O O . ALA A 1 271 ? 15.520 -5.323 11.852 1.00 78.06 271 ALA A O 1
ATOM 2063 N N . ILE A 1 272 ? 17.683 -5.218 12.379 1.00 84.12 272 ILE A N 1
ATOM 2064 C CA . ILE A 1 272 ? 17.556 -6.098 13.550 1.00 84.12 272 ILE A CA 1
ATOM 2065 C C . ILE A 1 272 ? 16.622 -5.466 14.591 1.00 84.12 272 ILE A C 1
ATOM 2067 O O . ILE A 1 272 ? 15.726 -6.143 15.093 1.00 84.12 272 ILE A O 1
ATOM 2071 N N . GLU A 1 273 ? 16.785 -4.174 14.876 1.00 81.44 273 GLU A N 1
ATOM 2072 C CA . GLU A 1 273 ? 15.925 -3.434 15.804 1.00 81.44 273 GLU A CA 1
ATOM 2073 C C . GLU A 1 273 ? 14.462 -3.406 15.332 1.00 81.44 273 GLU A C 1
ATOM 2075 O O . GLU A 1 273 ? 13.564 -3.812 16.075 1.00 81.44 273 GLU A O 1
ATOM 2080 N N . ALA A 1 274 ? 14.226 -3.040 14.068 1.00 73.81 274 ALA A N 1
ATOM 2081 C CA . ALA A 1 274 ? 12.892 -2.995 13.466 1.00 73.81 274 ALA A CA 1
ATOM 2082 C C . ALA A 1 274 ? 12.188 -4.366 13.431 1.00 73.81 274 ALA A C 1
ATOM 2084 O O . ALA A 1 274 ? 10.960 -4.441 13.392 1.00 73.81 274 ALA A O 1
ATOM 2085 N N . PHE A 1 275 ? 12.951 -5.460 13.472 1.00 79.25 275 PHE A N 1
ATOM 2086 C CA . PHE A 1 275 ? 12.447 -6.829 13.514 1.00 79.25 275 PHE A CA 1
ATOM 2087 C C . PHE A 1 275 ? 12.630 -7.462 14.899 1.00 79.25 275 PHE A C 1
ATOM 2089 O O . PHE A 1 275 ? 12.942 -8.644 14.997 1.00 79.25 275 PHE A O 1
ATOM 2096 N N . TYR A 1 276 ? 12.423 -6.716 15.988 1.00 79.69 276 TYR A N 1
ATOM 2097 C CA . TYR A 1 276 ? 12.385 -7.258 17.358 1.00 79.69 276 TYR A CA 1
ATOM 2098 C C . TYR A 1 276 ? 13.623 -8.088 17.759 1.00 79.69 276 TYR A C 1
ATOM 2100 O O . TYR A 1 276 ? 13.518 -9.031 18.547 1.00 79.69 276 TYR A O 1
ATOM 2108 N N . GLY A 1 277 ? 14.797 -7.763 17.215 1.00 81.50 277 GLY A N 1
ATOM 2109 C CA . GLY A 1 277 ? 16.050 -8.457 17.505 1.00 81.50 277 GLY A CA 1
ATOM 2110 C C . GLY A 1 277 ? 16.302 -9.728 16.687 1.00 81.50 277 GLY A C 1
ATOM 2111 O O . GLY A 1 277 ? 17.239 -10.457 17.001 1.00 81.50 277 GLY A O 1
ATOM 2112 N N . TYR A 1 278 ? 15.501 -10.027 15.657 1.00 83.94 278 TYR A N 1
ATOM 2113 C CA . TYR A 1 278 ? 15.762 -11.163 14.767 1.00 83.94 278 TYR A CA 1
ATOM 2114 C C . TYR A 1 278 ? 17.015 -10.915 13.908 1.00 83.94 278 TYR A C 1
ATOM 2116 O O . TYR A 1 278 ? 17.047 -10.006 13.078 1.00 83.94 278 TYR A O 1
ATOM 2124 N N . GLU A 1 279 ? 18.042 -11.752 14.074 1.00 87.19 279 GLU A N 1
ATOM 2125 C CA . GLU A 1 279 ? 19.333 -11.629 13.376 1.00 87.19 279 GLU A CA 1
ATOM 2126 C C . GLU A 1 279 ? 19.437 -12.531 12.136 1.00 87.19 279 GLU A C 1
ATOM 2128 O O . GLU A 1 279 ? 20.332 -12.353 11.306 1.00 87.19 279 GLU A O 1
ATOM 2133 N N . GLU A 1 280 ? 18.547 -13.517 11.993 1.00 88.94 280 GLU A N 1
ATOM 2134 C CA . GLU A 1 280 ? 18.617 -14.515 10.930 1.00 88.94 280 GLU A CA 1
ATOM 2135 C C . GLU A 1 280 ? 18.377 -13.881 9.544 1.00 88.94 280 GLU A C 1
ATOM 2137 O O . GLU A 1 280 ? 17.270 -13.405 9.277 1.00 88.94 280 GLU A O 1
ATOM 2142 N N . PRO A 1 281 ? 19.346 -13.932 8.603 1.00 87.38 281 PRO A N 1
ATOM 2143 C CA . PRO A 1 281 ? 19.217 -13.291 7.286 1.00 87.38 281 PRO A CA 1
ATOM 2144 C C . PRO A 1 281 ? 17.993 -13.737 6.474 1.00 87.38 281 PRO A C 1
ATOM 2146 O O . PRO A 1 281 ? 17.407 -12.951 5.729 1.00 87.38 281 PRO A O 1
ATOM 2149 N N . GLU A 1 282 ? 17.577 -14.997 6.636 1.00 89.06 282 GLU A N 1
ATOM 2150 C CA . GLU A 1 282 ? 16.376 -15.537 5.993 1.00 89.06 282 GLU A CA 1
ATOM 2151 C C . GLU A 1 282 ? 15.116 -14.735 6.360 1.00 89.06 282 GLU A C 1
ATOM 2153 O O . GLU A 1 282 ? 14.256 -14.528 5.499 1.00 89.06 282 GLU A O 1
ATOM 2158 N N . ILE A 1 283 ? 15.005 -14.265 7.609 1.00 88.75 283 ILE A N 1
ATOM 2159 C CA . ILE A 1 283 ? 13.822 -13.538 8.078 1.00 88.75 283 ILE A CA 1
ATOM 2160 C C . ILE A 1 283 ? 13.671 -12.230 7.297 1.00 88.75 283 ILE A C 1
ATOM 2162 O O . ILE A 1 283 ? 12.612 -11.946 6.733 1.00 88.75 283 ILE A O 1
ATOM 2166 N N . HIS A 1 284 ? 14.766 -11.481 7.194 1.00 86.75 284 HIS A N 1
ATOM 2167 C CA . HIS A 1 284 ? 14.829 -10.183 6.521 1.00 86.75 284 HIS A CA 1
ATOM 2168 C C . HIS A 1 284 ? 14.527 -10.286 5.032 1.00 86.75 284 HIS A C 1
ATOM 2170 O O . HIS A 1 284 ? 13.760 -9.496 4.489 1.00 86.75 284 HIS A O 1
ATOM 2176 N N . CYS A 1 285 ? 15.049 -11.311 4.366 1.00 90.31 285 CYS A N 1
ATOM 2177 C CA . CYS A 1 285 ? 14.740 -11.543 2.962 1.00 90.31 285 CYS A CA 1
ATOM 2178 C C . CYS A 1 285 ? 13.295 -11.938 2.710 1.00 90.31 285 CYS A C 1
ATOM 2180 O O . CYS A 1 285 ? 12.690 -11.459 1.753 1.00 90.31 285 CYS A O 1
ATOM 2182 N N . ARG A 1 286 ? 12.725 -12.811 3.545 1.00 91.94 286 ARG A N 1
ATOM 2183 C CA . ARG A 1 286 ? 11.311 -13.174 3.416 1.00 91.94 286 ARG A CA 1
ATOM 2184 C C . ARG A 1 286 ? 10.420 -11.958 3.627 1.00 91.94 286 ARG A C 1
ATOM 2186 O O . ARG A 1 286 ? 9.526 -11.750 2.816 1.00 91.94 286 ARG A O 1
ATOM 2193 N N . ALA A 1 287 ? 10.713 -11.135 4.633 1.00 88.88 287 ALA A N 1
ATOM 2194 C CA . ALA A 1 287 ? 10.011 -9.877 4.859 1.00 88.88 287 ALA A CA 1
ATOM 2195 C C . ALA A 1 287 ? 10.177 -8.901 3.683 1.00 88.88 287 ALA A C 1
ATOM 2197 O O . ALA A 1 287 ? 9.213 -8.293 3.236 1.00 88.88 287 ALA A O 1
ATOM 2198 N N . TRP A 1 288 ? 11.377 -8.788 3.111 1.00 89.56 288 TRP A N 1
ATOM 2199 C CA . TRP A 1 288 ? 11.615 -7.920 1.960 1.00 89.56 288 TRP A CA 1
ATOM 2200 C C . TRP A 1 288 ? 10.837 -8.364 0.711 1.00 89.56 288 TRP A C 1
ATOM 2202 O O . TRP A 1 288 ? 10.207 -7.530 0.058 1.00 89.56 288 TRP A O 1
ATOM 2212 N N . ILE A 1 289 ? 10.829 -9.663 0.380 1.00 93.31 289 ILE A N 1
ATOM 2213 C CA . ILE A 1 289 ? 10.054 -10.171 -0.765 1.00 93.31 289 ILE A CA 1
ATOM 2214 C C . ILE A 1 289 ? 8.553 -10.039 -0.502 1.00 93.31 289 ILE A C 1
ATOM 2216 O O . ILE A 1 289 ? 7.814 -9.645 -1.401 1.00 93.31 289 ILE A O 1
ATOM 2220 N N . GLU A 1 290 ? 8.093 -10.375 0.701 1.00 93.88 290 GLU A N 1
ATOM 2221 C CA . GLU A 1 290 ? 6.693 -10.215 1.085 1.00 93.88 290 GLU A CA 1
ATOM 2222 C C . GLU A 1 290 ? 6.246 -8.761 0.918 1.00 93.88 290 GLU A C 1
ATOM 2224 O O . GLU A 1 290 ? 5.265 -8.503 0.228 1.00 93.88 290 GLU A O 1
ATOM 2229 N N . SER A 1 291 ? 7.060 -7.815 1.376 1.00 90.12 291 SER A N 1
ATOM 2230 C CA . SER A 1 291 ? 6.805 -6.387 1.233 1.00 90.12 291 SER A CA 1
ATOM 2231 C C . SER A 1 291 ? 6.821 -5.912 -0.231 1.00 90.12 291 SER A C 1
ATOM 2233 O O . SER A 1 291 ? 6.096 -4.986 -0.599 1.00 90.12 291 SER A O 1
ATOM 2235 N N . LEU A 1 292 ? 7.619 -6.531 -1.111 1.00 93.38 292 LEU A N 1
ATOM 2236 C CA . LEU A 1 292 ? 7.533 -6.301 -2.562 1.00 93.38 292 LEU A CA 1
ATOM 2237 C C . LEU A 1 292 ? 6.237 -6.861 -3.155 1.00 93.38 292 LEU A C 1
ATOM 2239 O O . LEU A 1 292 ? 5.625 -6.216 -4.007 1.00 93.38 292 LEU A O 1
ATOM 2243 N N . ALA A 1 293 ? 5.839 -8.063 -2.739 1.00 94.38 293 ALA A N 1
ATOM 2244 C CA . ALA A 1 293 ? 4.622 -8.708 -3.207 1.00 94.38 293 ALA A CA 1
ATOM 2245 C C . ALA A 1 293 ? 3.383 -7.911 -2.783 1.00 94.38 293 ALA A C 1
ATOM 2247 O O . ALA A 1 293 ? 2.545 -7.635 -3.636 1.00 94.38 293 ALA A O 1
ATOM 2248 N N . ALA A 1 294 ? 3.311 -7.486 -1.519 1.00 90.62 294 ALA A N 1
ATOM 2249 C CA . ALA A 1 294 ? 2.230 -6.676 -0.966 1.00 90.62 294 ALA A CA 1
ATOM 2250 C C . ALA A 1 294 ? 2.062 -5.354 -1.724 1.00 90.62 294 ALA A C 1
ATOM 2252 O O . ALA A 1 294 ? 1.008 -5.110 -2.303 1.00 90.62 294 ALA A O 1
ATOM 2253 N N . ARG A 1 295 ? 3.143 -4.579 -1.881 1.00 89.25 295 ARG A N 1
ATOM 2254 C CA . ARG A 1 295 ? 3.111 -3.316 -2.640 1.00 89.25 295 ARG A CA 1
ATOM 2255 C C . ARG A 1 295 ? 2.680 -3.493 -4.093 1.00 89.25 295 ARG A C 1
ATOM 2257 O O . ARG A 1 295 ? 2.030 -2.623 -4.656 1.00 89.25 295 ARG A O 1
ATOM 2264 N N . ALA A 1 296 ? 3.035 -4.613 -4.724 1.00 90.75 296 ALA A N 1
ATOM 2265 C CA . ALA A 1 296 ? 2.563 -4.915 -6.073 1.00 90.75 296 ALA A CA 1
ATOM 2266 C C . ALA A 1 296 ? 1.057 -5.236 -6.119 1.00 90.75 296 ALA A C 1
ATOM 2268 O O . ALA A 1 296 ? 0.436 -5.031 -7.160 1.00 90.75 296 ALA A O 1
ATOM 2269 N N . LEU A 1 297 ? 0.476 -5.760 -5.031 1.00 87.06 297 LEU A N 1
ATOM 2270 C CA . LEU A 1 297 ? -0.971 -5.959 -4.904 1.00 87.06 297 LEU A CA 1
ATOM 2271 C C . LEU A 1 297 ? -1.720 -4.640 -4.667 1.00 87.06 297 LEU A C 1
ATOM 2273 O O . LEU A 1 297 ? -2.828 -4.494 -5.179 1.00 87.06 297 LEU A O 1
ATOM 2277 N N . ASP A 1 298 ? -1.104 -3.689 -3.962 1.00 83.81 298 ASP A N 1
ATOM 2278 C CA . ASP A 1 298 ? -1.711 -2.390 -3.629 1.00 83.81 298 ASP A CA 1
ATOM 2279 C C . ASP A 1 298 ? -1.860 -1.458 -4.851 1.00 83.81 298 ASP A C 1
ATOM 2281 O O . ASP A 1 298 ? -2.678 -0.533 -4.862 1.00 83.81 298 ASP A O 1
ATOM 2285 N N . VAL A 1 299 ? -1.114 -1.716 -5.933 1.00 81.44 299 VAL A N 1
ATOM 2286 C CA . VAL A 1 299 ? -1.154 -0.917 -7.168 1.00 81.44 299 VAL A CA 1
ATOM 2287 C C . VAL A 1 299 ? -2.468 -1.158 -7.918 1.00 81.44 299 VAL A C 1
ATOM 2289 O O . VAL A 1 299 ? -2.645 -2.124 -8.666 1.00 81.44 299 VAL A O 1
ATOM 2292 N N . THR A 1 300 ? -3.410 -0.234 -7.733 1.00 65.50 300 THR A N 1
ATOM 2293 C CA . THR A 1 300 ? -4.756 -0.296 -8.322 1.00 65.50 300 THR A CA 1
ATOM 2294 C C . THR A 1 300 ? -4.740 -0.419 -9.850 1.00 65.50 300 THR A C 1
ATOM 2296 O O . THR A 1 300 ? -3.859 0.090 -10.529 1.00 65.50 300 THR A O 1
ATOM 2299 N N . SER A 1 301 ? -5.766 -1.037 -10.442 1.00 70.06 301 SER A N 1
ATOM 2300 C CA . SER A 1 301 ? -5.914 -1.186 -11.908 1.00 70.06 301 SER A CA 1
ATOM 2301 C C . SER A 1 301 ? -4.859 -2.058 -12.610 1.00 70.06 301 SER A C 1
ATOM 2303 O O . SER A 1 301 ? -4.943 -2.244 -13.825 1.00 70.06 301 SER A O 1
ATOM 2305 N N . VAL A 1 302 ? -3.902 -2.628 -11.875 1.00 78.81 302 VAL A N 1
ATOM 2306 C CA . VAL A 1 302 ? -2.939 -3.616 -12.370 1.00 78.81 302 VAL A CA 1
ATOM 2307 C C . VAL A 1 302 ? -3.323 -4.987 -11.821 1.00 78.81 302 VAL A C 1
ATOM 2309 O O . VAL A 1 302 ? -3.763 -5.123 -10.685 1.00 78.81 302 VAL A O 1
ATOM 2312 N N . THR A 1 303 ? -3.205 -6.029 -12.646 1.00 84.88 303 THR A N 1
ATOM 2313 C CA . THR A 1 303 ? -3.357 -7.415 -12.181 1.00 84.88 303 THR A CA 1
ATOM 2314 C C . THR A 1 303 ? -1.969 -8.039 -12.047 1.00 84.88 303 THR A C 1
ATOM 2316 O O . THR A 1 303 ? -1.388 -8.420 -13.066 1.00 84.88 303 THR A O 1
ATOM 2319 N N . PRO A 1 304 ? -1.411 -8.130 -10.828 1.00 85.62 304 PRO A N 1
ATOM 2320 C CA . PRO A 1 304 ? -0.093 -8.716 -10.612 1.00 85.62 304 PRO A CA 1
ATOM 2321 C C . PRO A 1 304 ? -0.090 -10.235 -10.839 1.00 85.62 304 PRO A C 1
ATOM 2323 O O . PRO A 1 304 ? -1.136 -10.890 -10.873 1.00 85.62 304 PRO A O 1
ATOM 2326 N N . SER A 1 305 ? 1.109 -10.813 -10.971 1.00 90.56 305 SER A N 1
ATOM 2327 C CA . SER A 1 305 ? 1.289 -12.261 -11.125 1.00 90.56 305 SER A CA 1
ATOM 2328 C C . SER A 1 305 ? 0.695 -13.041 -9.937 1.00 90.56 305 SER A C 1
ATOM 2330 O O . SER A 1 305 ? 0.958 -12.678 -8.785 1.00 90.56 305 SER A O 1
ATOM 2332 N N . PRO A 1 306 ? -0.022 -14.164 -10.169 1.00 92.12 306 PRO A N 1
ATOM 2333 C CA . PRO A 1 306 ? -0.505 -15.042 -9.098 1.00 92.12 306 PRO A CA 1
ATOM 2334 C C . PRO A 1 306 ? 0.602 -15.535 -8.158 1.00 92.12 306 PRO A C 1
ATOM 2336 O O . PRO A 1 306 ? 0.342 -15.749 -6.977 1.00 92.12 306 PRO A O 1
ATOM 2339 N N . VAL A 1 307 ? 1.840 -15.635 -8.658 1.00 94.69 307 VAL A N 1
ATOM 2340 C CA . VAL A 1 307 ? 3.026 -16.021 -7.879 1.00 94.69 307 VAL A CA 1
ATOM 2341 C C . VAL A 1 307 ? 3.239 -15.105 -6.671 1.00 94.69 307 VAL A C 1
ATOM 2343 O O . VAL A 1 307 ? 3.672 -15.580 -5.626 1.00 94.69 307 VAL A O 1
ATOM 2346 N N . LEU A 1 308 ? 2.905 -13.813 -6.770 1.00 95.25 308 LEU A N 1
ATOM 2347 C CA . LEU A 1 308 ? 3.059 -12.879 -5.649 1.00 95.25 308 LEU A CA 1
ATOM 2348 C C . LEU A 1 308 ? 2.094 -13.199 -4.500 1.00 95.25 308 LEU A C 1
ATOM 2350 O O . LEU A 1 308 ? 2.478 -13.127 -3.336 1.00 95.25 308 LEU A O 1
ATOM 2354 N N . ARG A 1 309 ? 0.875 -13.654 -4.816 1.00 95.25 309 ARG A N 1
ATOM 2355 C CA . ARG A 1 309 ? -0.073 -14.140 -3.800 1.00 95.25 309 ARG A CA 1
ATOM 2356 C C . ARG A 1 309 ? 0.433 -15.416 -3.135 1.00 95.25 309 ARG A C 1
ATOM 2358 O O . ARG A 1 309 ? 0.264 -15.576 -1.931 1.00 95.25 309 ARG A O 1
ATOM 2365 N N . ASP A 1 310 ? 1.071 -16.307 -3.892 1.00 94.69 310 ASP A N 1
ATOM 2366 C CA . ASP A 1 310 ? 1.664 -17.530 -3.337 1.00 94.69 310 ASP A CA 1
ATOM 2367 C C . ASP A 1 310 ? 2.830 -17.220 -2.394 1.00 94.69 310 ASP A C 1
ATOM 2369 O O . ASP A 1 310 ? 2.920 -17.822 -1.328 1.00 94.69 310 ASP A O 1
ATOM 2373 N N . VAL A 1 311 ? 3.667 -16.232 -2.726 1.00 95.06 311 VAL A N 1
ATOM 2374 C CA . VAL A 1 311 ? 4.726 -15.755 -1.825 1.00 95.06 311 VAL A CA 1
ATOM 2375 C C . VAL A 1 311 ? 4.145 -15.238 -0.506 1.00 95.06 311 VAL A C 1
ATOM 2377 O O . VAL A 1 311 ? 4.643 -15.607 0.557 1.00 95.06 311 VAL A O 1
ATOM 2380 N N . ILE A 1 312 ? 3.074 -14.439 -0.553 1.00 96.19 312 ILE A N 1
ATOM 2381 C CA . ILE A 1 312 ? 2.403 -13.947 0.661 1.00 96.19 312 ILE A CA 1
ATOM 2382 C C . ILE A 1 312 ? 1.834 -15.117 1.474 1.00 96.19 312 ILE A C 1
ATOM 2384 O O . ILE A 1 312 ? 2.055 -15.181 2.679 1.00 96.19 312 ILE A O 1
ATOM 2388 N N . ARG A 1 313 ? 1.180 -16.103 0.842 1.00 96.25 313 ARG A N 1
ATOM 2389 C CA . ARG A 1 313 ? 0.683 -17.305 1.546 1.00 96.25 313 ARG A CA 1
ATOM 2390 C C . ARG A 1 313 ? 1.804 -18.094 2.224 1.00 96.25 313 ARG A C 1
ATOM 2392 O O . ARG A 1 313 ? 1.644 -18.524 3.364 1.00 96.25 313 ARG A O 1
ATOM 2399 N N . GLU A 1 314 ? 2.932 -18.282 1.540 1.00 94.50 314 GLU A N 1
ATOM 2400 C CA . GLU A 1 314 ? 4.115 -18.953 2.096 1.00 94.50 314 GLU A CA 1
ATOM 2401 C C . GLU A 1 314 ? 4.673 -18.200 3.307 1.00 94.50 314 GLU A C 1
ATOM 2403 O O . GLU A 1 314 ? 5.019 -18.818 4.314 1.00 94.50 314 GLU A O 1
ATOM 2408 N N . CYS A 1 315 ? 4.721 -16.869 3.233 1.00 95.50 315 CYS A N 1
ATOM 2409 C CA . CYS A 1 315 ? 5.167 -16.024 4.335 1.00 95.50 315 CYS A CA 1
ATOM 2410 C C . CYS A 1 315 ? 4.173 -16.050 5.508 1.00 95.50 315 CYS A C 1
ATOM 2412 O O . CYS A 1 315 ? 4.595 -16.175 6.655 1.00 95.50 315 CYS A O 1
ATOM 2414 N N . ALA A 1 316 ? 2.863 -16.060 5.253 1.00 95.12 316 ALA A N 1
ATOM 2415 C CA . ALA A 1 316 ? 1.835 -16.146 6.296 1.00 95.12 316 ALA A CA 1
ATOM 2416 C C . ALA A 1 316 ? 1.876 -17.489 7.055 1.00 95.12 316 ALA A C 1
ATOM 2418 O O . ALA A 1 316 ? 1.628 -17.558 8.264 1.00 95.12 316 ALA A O 1
ATOM 2419 N N . ALA A 1 317 ? 2.271 -18.562 6.363 1.00 93.00 317 ALA A N 1
ATOM 2420 C CA . ALA A 1 317 ? 2.509 -19.880 6.948 1.00 93.00 317 ALA A CA 1
ATOM 2421 C C . ALA A 1 317 ? 3.870 -20.010 7.666 1.00 93.00 317 ALA A C 1
ATOM 2423 O O . ALA A 1 317 ? 4.178 -21.077 8.202 1.00 93.00 317 ALA A O 1
ATOM 2424 N N . SER A 1 318 ? 4.688 -18.953 7.687 1.00 92.06 318 SER A N 1
ATOM 2425 C CA . SER A 1 318 ? 6.020 -18.974 8.291 1.00 92.06 318 SER A CA 1
ATOM 2426 C C . SER A 1 318 ? 5.979 -19.329 9.779 1.00 92.06 318 SER A C 1
ATOM 2428 O O . SER A 1 318 ? 5.072 -18.944 10.530 1.00 92.06 318 SER A O 1
ATOM 2430 N N . GLN A 1 319 ? 7.023 -20.037 10.215 1.00 89.44 319 GLN A N 1
ATOM 2431 C CA . GLN A 1 319 ? 7.290 -20.289 11.630 1.00 89.44 319 GLN A CA 1
ATOM 2432 C C . GLN A 1 319 ? 7.735 -19.027 12.378 1.00 89.44 319 GLN A C 1
ATOM 2434 O O . GLN A 1 319 ? 7.625 -18.984 13.599 1.00 89.44 319 GLN A O 1
ATOM 2439 N N . TYR A 1 320 ? 8.222 -18.014 11.655 1.00 89.88 320 TYR A N 1
ATOM 2440 C CA . TYR A 1 320 ? 8.663 -16.743 12.218 1.00 89.88 320 TYR A CA 1
ATOM 2441 C C . TYR A 1 320 ? 7.457 -15.810 12.395 1.00 89.88 320 TYR A C 1
ATOM 2443 O O . TYR A 1 320 ? 6.888 -15.375 11.388 1.00 89.88 320 TYR A O 1
ATOM 2451 N N . PRO A 1 321 ? 7.054 -15.487 13.640 1.00 90.75 321 PRO A N 1
ATOM 2452 C CA . PRO A 1 321 ? 5.816 -14.758 13.913 1.00 90.75 321 PRO A CA 1
ATOM 2453 C C . PRO A 1 321 ? 5.724 -13.395 13.222 1.00 90.75 321 PRO A C 1
ATOM 2455 O O . PRO A 1 321 ? 4.656 -13.043 12.734 1.00 90.75 321 PRO A O 1
ATOM 2458 N N . ILE A 1 322 ? 6.843 -12.667 13.125 1.00 86.94 322 ILE A N 1
ATOM 2459 C CA . ILE A 1 322 ? 6.888 -11.339 12.497 1.00 86.94 322 ILE A CA 1
ATOM 2460 C C . ILE A 1 322 ? 6.573 -11.391 10.996 1.00 86.94 322 ILE A C 1
ATOM 2462 O O . ILE A 1 322 ? 5.787 -10.599 10.491 1.00 86.94 322 ILE A O 1
ATOM 2466 N N . ILE A 1 323 ? 7.111 -12.384 10.284 1.00 90.62 323 ILE A N 1
ATOM 2467 C CA . ILE A 1 323 ? 6.798 -12.595 8.864 1.00 90.62 323 ILE A CA 1
ATOM 2468 C C . ILE A 1 323 ? 5.344 -13.031 8.720 1.00 90.62 323 ILE A C 1
ATOM 2470 O O . ILE A 1 323 ? 4.627 -12.550 7.848 1.00 90.62 323 ILE A O 1
ATOM 2474 N N . ALA A 1 324 ? 4.917 -13.956 9.581 1.00 93.75 324 ALA A N 1
ATOM 2475 C CA . ALA A 1 324 ? 3.588 -14.529 9.507 1.00 93.75 324 ALA A CA 1
ATOM 2476 C C . ALA A 1 324 ? 2.487 -13.483 9.720 1.00 93.75 324 ALA A C 1
ATOM 2478 O O . ALA A 1 324 ? 1.477 -13.539 9.022 1.00 93.75 324 ALA A O 1
ATOM 2479 N N . VAL A 1 325 ? 2.666 -12.542 10.655 1.00 92.31 325 VAL A N 1
ATOM 2480 C CA . VAL A 1 325 ? 1.643 -11.531 10.955 1.00 92.31 325 VAL A CA 1
ATOM 2481 C C . VAL A 1 325 ? 1.518 -10.489 9.842 1.00 92.31 325 VAL A C 1
ATOM 2483 O O . VAL A 1 325 ? 0.397 -10.214 9.411 1.00 92.31 325 VAL A O 1
ATOM 2486 N N . ASN A 1 326 ? 2.644 -9.995 9.312 1.00 89.94 326 ASN A N 1
ATOM 2487 C CA . ASN A 1 326 ? 2.663 -9.047 8.193 1.00 89.94 326 ASN A CA 1
ATOM 2488 C C . ASN A 1 326 ? 2.006 -9.667 6.955 1.00 89.94 326 ASN A C 1
ATOM 2490 O O . ASN A 1 326 ? 1.025 -9.142 6.427 1.00 89.94 326 ASN A O 1
ATOM 2494 N N . ALA A 1 327 ? 2.425 -10.883 6.607 1.00 94.06 327 ALA A N 1
ATOM 2495 C CA . ALA A 1 327 ? 1.882 -11.585 5.459 1.00 94.06 327 ALA A CA 1
ATOM 2496 C C . ALA A 1 327 ? 0.402 -11.960 5.635 1.00 94.06 327 ALA A C 1
ATOM 2498 O O . ALA A 1 327 ? -0.354 -11.942 4.666 1.00 94.06 327 ALA A O 1
ATOM 2499 N N . ALA A 1 328 ? -0.048 -12.295 6.852 1.00 94.56 328 ALA A N 1
ATOM 2500 C CA . ALA A 1 328 ? -1.461 -12.567 7.120 1.00 94.56 328 ALA A CA 1
ATOM 2501 C C . ALA A 1 328 ? -2.329 -11.313 6.940 1.00 94.56 328 ALA A C 1
ATOM 2503 O O . ALA A 1 328 ? -3.445 -11.415 6.427 1.00 94.56 328 ALA A O 1
ATOM 2504 N N . ARG A 1 329 ? -1.820 -10.132 7.316 1.00 90.69 329 ARG A N 1
ATOM 2505 C CA . ARG A 1 329 ? -2.489 -8.853 7.048 1.00 90.69 329 ARG A CA 1
ATOM 2506 C C . ARG A 1 329 ? -2.667 -8.639 5.549 1.00 90.69 329 ARG A C 1
ATOM 2508 O O . ARG A 1 329 ? -3.773 -8.321 5.115 1.00 90.69 329 ARG A O 1
ATOM 2515 N N . ASP A 1 330 ? -1.623 -8.875 4.767 1.00 90.44 330 ASP A N 1
ATOM 2516 C CA . ASP A 1 330 ? -1.641 -8.607 3.327 1.00 90.44 330 ASP A CA 1
ATOM 2517 C C . ASP A 1 330 ? -2.411 -9.701 2.555 1.00 90.44 330 ASP A C 1
ATOM 2519 O O . ASP A 1 330 ? -3.074 -9.434 1.549 1.00 90.44 330 ASP A O 1
ATOM 2523 N N . GLN A 1 331 ? -2.462 -10.926 3.091 1.00 93.75 331 GLN A N 1
ATOM 2524 C CA . GLN A 1 331 ? -3.297 -12.023 2.593 1.00 93.75 331 GLN A CA 1
ATOM 2525 C C . GLN A 1 331 ? -4.800 -11.688 2.620 1.00 93.75 331 GLN A C 1
ATOM 2527 O O . GLN A 1 331 ? -5.543 -12.183 1.767 1.00 93.75 331 GLN A O 1
ATOM 2532 N N . LEU A 1 332 ? -5.264 -10.817 3.530 1.00 89.81 332 LEU A N 1
ATOM 2533 C CA . LEU A 1 332 ? -6.675 -10.399 3.610 1.00 89.81 332 LEU A CA 1
ATOM 2534 C C . LEU A 1 332 ? -7.214 -9.841 2.291 1.00 89.81 332 LEU A C 1
ATOM 2536 O O . LEU A 1 332 ? -8.405 -9.986 2.016 1.00 89.81 332 LEU A O 1
ATOM 2540 N N . GLN A 1 333 ? -6.350 -9.235 1.472 1.00 86.56 333 GLN A N 1
ATOM 2541 C CA . GLN A 1 333 ? -6.736 -8.644 0.192 1.00 86.56 333 GLN A CA 1
ATOM 2542 C C . GLN A 1 333 ? -7.290 -9.675 -0.806 1.00 86.56 333 GLN A C 1
ATOM 2544 O O . GLN A 1 333 ? -8.020 -9.314 -1.729 1.00 86.56 333 GLN A O 1
ATOM 2549 N N . PHE A 1 334 ? -6.945 -10.958 -0.655 1.00 89.56 334 PHE A N 1
ATOM 2550 C CA . PHE A 1 334 ? -7.316 -12.000 -1.618 1.00 89.56 334 PHE A CA 1
ATOM 2551 C C . PHE A 1 334 ? -7.727 -13.346 -1.000 1.00 89.56 334 PHE A C 1
ATOM 2553 O O . PHE A 1 334 ? -8.215 -14.211 -1.728 1.00 89.56 334 PHE A O 1
ATOM 2560 N N . ASP A 1 335 ? -7.523 -13.559 0.301 1.00 92.62 335 ASP A N 1
ATOM 2561 C CA . ASP A 1 335 ? -7.816 -14.813 0.999 1.00 92.62 335 ASP A CA 1
ATOM 2562 C C . ASP A 1 335 ? -8.061 -14.576 2.501 1.00 92.62 335 ASP A C 1
ATOM 2564 O O . ASP A 1 335 ? -7.223 -14.852 3.363 1.00 92.62 335 ASP A O 1
ATOM 2568 N N . ALA A 1 336 ? -9.250 -14.061 2.822 1.00 92.88 336 ALA A N 1
ATOM 2569 C CA . ALA A 1 336 ? -9.641 -13.770 4.200 1.00 92.88 336 ALA A CA 1
ATOM 2570 C C . ALA A 1 336 ? -9.670 -15.018 5.106 1.00 92.88 336 ALA A C 1
ATOM 2572 O O . ALA A 1 336 ? -9.364 -14.918 6.292 1.00 92.88 336 ALA A O 1
ATOM 2573 N N . ALA A 1 337 ? -10.007 -16.194 4.561 1.00 95.38 337 ALA A N 1
ATOM 2574 C CA . ALA A 1 337 ? -10.059 -17.438 5.329 1.00 95.38 337 ALA A CA 1
ATOM 2575 C C . ALA A 1 337 ? -8.657 -17.902 5.750 1.00 95.38 337 ALA A C 1
ATOM 2577 O O . ALA A 1 337 ? -8.445 -18.239 6.917 1.00 95.38 337 ALA A O 1
ATOM 2578 N N . GLY A 1 338 ? -7.690 -17.870 4.829 1.00 95.75 338 GLY A N 1
ATOM 2579 C CA . GLY A 1 338 ? -6.297 -18.179 5.142 1.00 95.75 338 GLY A CA 1
ATOM 2580 C C . GLY A 1 338 ? -5.673 -17.161 6.101 1.00 95.75 338 GLY A C 1
ATOM 2581 O O . GLY A 1 338 ? -5.019 -17.550 7.070 1.00 95.75 338 GLY A O 1
ATOM 2582 N N . ALA A 1 339 ? -5.945 -15.867 5.900 1.00 94.88 339 ALA A N 1
ATOM 2583 C CA . ALA A 1 339 ? -5.500 -14.809 6.809 1.00 94.88 339 ALA A CA 1
ATOM 2584 C C . ALA A 1 339 ? -6.032 -15.016 8.238 1.00 94.88 339 ALA A C 1
ATOM 2586 O O . ALA A 1 339 ? -5.266 -14.955 9.202 1.00 94.88 339 ALA A O 1
ATOM 2587 N N . LYS A 1 340 ? -7.327 -15.345 8.375 1.00 95.75 340 LYS A N 1
ATOM 2588 C CA . LYS A 1 340 ? -7.958 -15.691 9.657 1.00 95.75 340 LYS A CA 1
ATOM 2589 C C . LYS A 1 340 ? -7.241 -16.852 10.337 1.00 95.75 340 LYS A C 1
ATOM 2591 O O . LYS A 1 340 ? -6.830 -16.721 11.484 1.00 95.75 340 LYS A O 1
ATOM 2596 N N . GLN A 1 341 ? -7.045 -17.959 9.620 1.00 97.06 341 GLN A N 1
ATOM 2597 C CA . GLN A 1 341 ? -6.388 -19.151 10.157 1.00 97.06 341 GLN A CA 1
ATOM 2598 C C . GLN A 1 341 ? -4.969 -18.847 10.667 1.00 97.06 341 GLN A C 1
ATOM 2600 O O . GLN A 1 341 ? -4.579 -19.304 11.744 1.00 97.06 341 GLN A O 1
ATOM 2605 N N . ASN A 1 342 ? -4.193 -18.067 9.910 1.00 96.31 342 ASN A N 1
ATOM 2606 C CA . ASN A 1 342 ? -2.833 -17.694 10.293 1.00 96.31 342 ASN A CA 1
ATOM 2607 C C . ASN A 1 342 ? -2.808 -16.756 11.508 1.00 96.31 342 ASN A C 1
ATOM 2609 O O . ASN A 1 342 ? -2.000 -16.959 12.415 1.00 96.31 342 ASN A O 1
ATOM 2613 N N . ALA A 1 343 ? -3.718 -15.784 11.579 1.00 95.25 343 ALA A N 1
ATOM 2614 C CA . ALA A 1 343 ? -3.822 -14.893 12.728 1.00 95.25 343 ALA A CA 1
ATOM 2615 C C . ALA A 1 343 ? -4.314 -15.621 13.997 1.00 95.25 343 ALA A C 1
ATOM 2617 O O . ALA A 1 343 ? -3.744 -15.426 15.070 1.00 95.25 343 ALA A O 1
ATOM 2618 N N . GLU A 1 344 ? -5.287 -16.535 13.893 1.00 95.94 344 GLU A N 1
ATOM 2619 C CA . GLU A 1 344 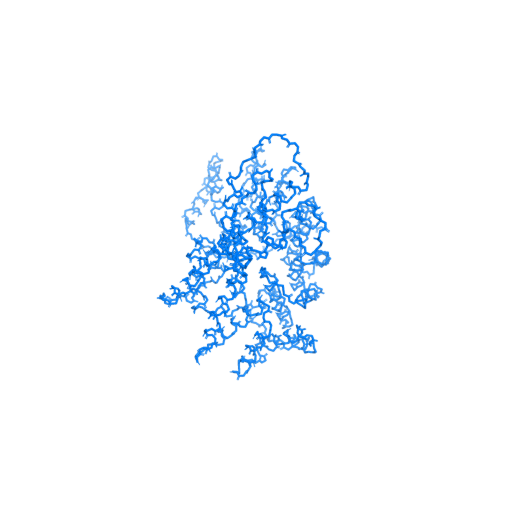? -5.736 -17.381 15.015 1.00 95.94 344 GLU A CA 1
ATOM 2620 C C . GLU A 1 344 ? -4.594 -18.254 15.557 1.00 95.94 344 GLU A C 1
ATOM 2622 O O . GLU A 1 344 ? -4.414 -18.369 16.772 1.00 95.94 344 GLU A O 1
ATOM 2627 N N . ARG A 1 345 ? -3.769 -18.819 14.663 1.00 95.94 345 ARG A N 1
ATOM 2628 C CA . ARG A 1 345 ? -2.563 -19.572 15.036 1.00 95.94 345 ARG A CA 1
ATOM 2629 C C . ARG A 1 345 ? -1.581 -18.722 15.845 1.00 95.94 345 ARG A C 1
ATOM 2631 O O . ARG A 1 345 ? -1.010 -19.237 16.804 1.00 95.94 345 ARG A O 1
ATOM 2638 N N . LEU A 1 346 ? -1.362 -17.462 15.465 1.00 94.44 346 LEU A N 1
ATOM 2639 C CA . LEU A 1 346 ? -0.459 -16.548 16.176 1.00 94.44 346 LEU A CA 1
ATOM 2640 C C . LEU A 1 346 ? -1.026 -16.137 17.539 1.00 94.44 346 LEU A C 1
ATOM 2642 O O . LEU A 1 346 ? -0.317 -16.203 18.541 1.00 94.44 346 LEU A O 1
ATOM 2646 N N . VAL A 1 347 ? -2.318 -15.806 17.609 1.00 94.44 347 VAL A N 1
ATOM 2647 C CA . VAL A 1 347 ? -3.009 -15.484 18.870 1.00 94.44 347 VAL A CA 1
ATOM 2648 C C . VAL A 1 347 ? -2.927 -16.649 19.862 1.00 94.44 347 VAL A C 1
ATOM 2650 O O . VAL A 1 347 ? -2.645 -16.436 21.041 1.00 94.44 347 VAL A O 1
ATOM 2653 N N . ALA A 1 348 ? -3.060 -17.893 19.391 1.00 94.25 348 ALA A N 1
ATOM 2654 C CA . ALA A 1 348 ? -2.889 -19.091 20.218 1.00 94.25 348 ALA A CA 1
ATOM 2655 C C . ALA A 1 348 ? -1.458 -19.270 20.776 1.00 94.25 348 ALA A C 1
ATOM 2657 O O . ALA A 1 348 ? -1.239 -20.075 21.682 1.00 94.25 348 ALA A O 1
ATOM 2658 N N . GLN A 1 349 ? -0.475 -18.530 20.255 1.00 91.62 349 GLN A N 1
ATOM 2659 C CA . GLN A 1 349 ? 0.926 -18.554 20.678 1.00 91.62 349 GLN A CA 1
ATOM 2660 C C . GLN A 1 349 ? 1.317 -17.340 21.533 1.00 91.62 349 GLN A C 1
ATOM 2662 O O . GLN A 1 349 ? 2.510 -17.116 21.716 1.00 91.62 349 GLN A O 1
ATOM 2667 N N . ARG A 1 350 ? 0.355 -16.584 22.089 1.00 86.50 350 ARG A N 1
ATOM 2668 C CA . ARG A 1 350 ? 0.572 -15.350 22.880 1.00 86.50 350 ARG A CA 1
ATOM 2669 C C . ARG A 1 350 ? 1.796 -15.383 23.803 1.00 86.50 350 ARG A C 1
ATOM 2671 O O . ARG A 1 350 ? 2.564 -14.435 23.827 1.00 86.50 350 ARG A O 1
ATOM 2678 N N . SER A 1 351 ? 2.003 -16.468 24.552 1.00 86.50 351 SER A N 1
ATOM 2679 C CA . SER A 1 351 ? 3.108 -16.579 25.520 1.00 86.50 351 SER A CA 1
ATOM 2680 C C . SER A 1 351 ? 4.498 -16.770 24.890 1.00 86.50 351 SER A C 1
ATOM 2682 O O . SER A 1 351 ? 5.483 -16.877 25.615 1.00 86.50 351 SER A O 1
ATOM 2684 N N . LYS A 1 352 ? 4.579 -16.923 23.566 1.00 86.69 352 LYS A N 1
ATOM 2685 C CA . LYS A 1 352 ? 5.794 -17.253 22.804 1.00 86.69 352 LYS A CA 1
ATOM 2686 C C . LYS A 1 352 ? 6.169 -16.181 21.784 1.00 86.69 352 LYS A C 1
ATOM 2688 O O . LYS A 1 352 ? 7.168 -16.351 21.092 1.00 86.69 352 LYS A O 1
ATOM 2693 N N . ILE A 1 353 ? 5.367 -15.127 21.658 1.00 86.25 353 ILE A N 1
ATOM 2694 C CA . ILE A 1 353 ? 5.566 -14.069 20.669 1.00 86.25 353 ILE A CA 1
ATOM 2695 C C . ILE A 1 353 ? 5.599 -12.699 21.362 1.00 86.25 353 ILE A C 1
ATOM 2697 O O . ILE A 1 353 ? 4.937 -12.528 22.387 1.00 86.25 353 ILE A O 1
ATOM 2701 N N . PRO A 1 354 ? 6.358 -11.725 20.829 1.00 84.38 354 PRO A N 1
ATOM 2702 C CA . PRO A 1 354 ? 6.308 -10.334 21.271 1.00 84.38 354 PRO A CA 1
ATOM 2703 C C . PRO A 1 354 ? 4.878 -9.775 21.331 1.00 84.38 354 PRO A C 1
ATOM 2705 O O . PRO A 1 354 ? 4.039 -10.103 20.489 1.00 84.38 354 PRO A O 1
ATOM 2708 N N . SER A 1 355 ? 4.611 -8.896 22.303 1.00 80.44 355 SER A N 1
ATOM 2709 C CA . SER A 1 355 ? 3.290 -8.279 22.508 1.00 80.44 355 SER A CA 1
ATOM 2710 C C . SER A 1 355 ? 2.806 -7.499 21.285 1.00 80.44 355 SER A C 1
ATOM 2712 O O . SER A 1 355 ? 1.632 -7.609 20.947 1.00 80.44 355 SER A O 1
ATOM 2714 N N . GLY A 1 356 ? 3.705 -6.794 20.588 1.00 78.31 356 GLY A N 1
ATOM 2715 C CA . GLY A 1 356 ? 3.388 -6.093 19.337 1.00 78.31 356 GLY A CA 1
ATOM 2716 C C . GLY A 1 356 ? 2.854 -7.039 18.258 1.00 78.31 356 GLY A C 1
ATOM 2717 O O . GLY A 1 356 ? 1.763 -6.838 17.744 1.00 78.31 356 GLY A O 1
ATOM 2718 N N . ILE A 1 357 ? 3.537 -8.164 18.022 1.00 84.88 357 ILE A N 1
ATOM 2719 C CA . ILE A 1 357 ? 3.110 -9.178 17.038 1.00 84.88 357 ILE A CA 1
ATOM 2720 C C . ILE A 1 357 ? 1.765 -9.808 17.432 1.00 84.88 357 ILE A C 1
ATOM 2722 O O . ILE A 1 357 ? 0.917 -10.083 16.582 1.00 84.88 357 ILE A O 1
ATOM 2726 N N . TYR A 1 358 ? 1.550 -10.048 18.727 1.00 87.81 358 TYR A N 1
ATOM 2727 C CA . TYR A 1 358 ? 0.261 -10.524 19.227 1.00 87.81 358 TYR A CA 1
ATOM 2728 C C . TYR A 1 358 ? -0.861 -9.501 18.986 1.00 87.81 358 TYR A C 1
ATOM 2730 O O . TYR A 1 358 ? -1.950 -9.875 18.545 1.00 87.81 358 TYR A O 1
ATOM 2738 N N . ALA A 1 359 ? -0.590 -8.221 19.240 1.00 83.75 359 ALA A N 1
ATOM 2739 C CA . ALA A 1 359 ? -1.522 -7.133 18.987 1.00 83.75 359 ALA A CA 1
ATOM 2740 C C . ALA A 1 359 ? -1.857 -7.022 17.487 1.00 83.75 359 ALA A C 1
ATOM 2742 O O . ALA A 1 359 ? -3.035 -6.983 17.130 1.00 83.75 359 ALA A O 1
ATOM 2743 N N . ASP A 1 360 ? -0.863 -7.100 16.605 1.00 85.06 360 ASP A N 1
ATOM 2744 C CA . ASP A 1 360 ? -1.067 -7.083 15.153 1.00 85.06 360 ASP A CA 1
ATOM 2745 C C . ASP A 1 360 ? -1.919 -8.264 14.673 1.00 85.06 360 ASP A C 1
ATOM 2747 O O . ASP A 1 360 ? -2.830 -8.100 13.856 1.00 85.06 360 ASP A O 1
ATOM 2751 N N . ALA A 1 361 ? -1.709 -9.459 15.233 1.00 90.81 361 ALA A N 1
ATOM 2752 C CA . ALA A 1 361 ? -2.529 -10.624 14.910 1.00 90.81 361 ALA A CA 1
ATOM 2753 C C . ALA A 1 361 ? -4.003 -10.416 15.311 1.00 90.81 361 ALA A C 1
ATOM 2755 O O . ALA A 1 361 ? -4.910 -10.790 14.562 1.00 90.81 361 ALA A O 1
ATOM 2756 N N . LEU A 1 362 ? -4.267 -9.770 16.453 1.00 89.50 362 LEU A N 1
ATOM 2757 C CA . LEU A 1 362 ? -5.626 -9.384 16.843 1.00 89.50 362 LEU A CA 1
ATOM 2758 C C . LEU A 1 362 ? -6.228 -8.369 15.860 1.00 89.50 362 LEU A C 1
ATOM 2760 O O . LEU A 1 362 ? -7.400 -8.494 15.504 1.00 89.50 362 LEU A O 1
ATOM 2764 N N . LEU A 1 363 ? -5.448 -7.410 15.358 1.00 85.75 363 LEU A N 1
ATOM 2765 C CA . LEU A 1 363 ? -5.921 -6.443 14.361 1.00 85.75 363 LEU A CA 1
ATOM 2766 C C . LEU A 1 363 ? -6.298 -7.110 13.031 1.00 85.75 363 LEU A C 1
ATOM 2768 O O . LEU A 1 363 ? -7.319 -6.752 12.434 1.00 85.75 363 LEU A O 1
ATOM 2772 N N . VAL A 1 364 ? -5.549 -8.130 12.599 1.00 89.31 364 VAL A N 1
ATOM 2773 C CA . VAL A 1 364 ? -5.926 -8.957 11.441 1.00 89.31 364 VAL A CA 1
ATOM 2774 C C . VAL A 1 364 ? -7.276 -9.638 11.687 1.00 89.31 364 VAL A C 1
ATOM 2776 O O . VAL A 1 364 ? -8.184 -9.508 10.864 1.00 89.31 364 VAL A O 1
ATOM 2779 N N . LEU A 1 365 ? -7.466 -10.291 12.841 1.00 91.50 365 LEU A N 1
ATOM 2780 C CA . LEU A 1 365 ? -8.742 -10.940 13.181 1.00 91.50 365 LEU A CA 1
ATOM 2781 C C . LEU A 1 365 ? -9.906 -9.954 13.265 1.00 91.50 365 LEU A C 1
ATOM 2783 O O . LEU A 1 365 ? -11.016 -10.274 12.840 1.00 91.50 365 LEU A O 1
ATOM 2787 N N . ARG A 1 366 ? -9.663 -8.745 13.772 1.00 86.31 366 ARG A N 1
ATOM 2788 C CA . ARG A 1 366 ? -10.663 -7.677 13.804 1.00 86.31 366 ARG A CA 1
ATOM 2789 C C . ARG A 1 366 ? -11.123 -7.322 12.390 1.00 86.31 366 ARG A C 1
ATOM 2791 O O . ARG A 1 366 ? -12.325 -7.218 12.156 1.00 86.31 366 ARG A O 1
ATOM 2798 N N . ARG A 1 367 ? -10.190 -7.148 11.446 1.00 85.25 367 ARG A N 1
ATOM 2799 C CA . ARG A 1 367 ? -10.521 -6.848 10.042 1.00 85.25 367 ARG A CA 1
ATOM 2800 C C . ARG A 1 367 ? -11.326 -7.982 9.404 1.00 85.25 367 ARG A C 1
ATOM 2802 O O . ARG A 1 367 ? -12.324 -7.706 8.744 1.00 85.25 367 ARG A O 1
ATOM 2809 N N . VAL A 1 368 ? -10.957 -9.241 9.651 1.00 88.81 368 VAL A N 1
ATOM 2810 C CA . VAL A 1 368 ? -11.747 -10.404 9.203 1.00 88.81 368 VAL A CA 1
ATOM 2811 C C . VAL A 1 368 ? -13.168 -10.344 9.761 1.00 88.81 368 VAL A C 1
ATOM 2813 O O . VAL A 1 368 ? -14.124 -10.440 8.993 1.00 88.81 368 VAL A O 1
ATOM 2816 N N . ALA A 1 369 ? -13.306 -10.145 11.075 1.00 87.06 369 ALA A N 1
ATOM 2817 C CA . ALA A 1 369 ? -14.602 -10.100 11.740 1.00 87.06 369 ALA A CA 1
ATOM 2818 C C . ALA A 1 369 ? -15.503 -9.010 11.139 1.00 87.06 369 ALA A C 1
ATOM 2820 O O . ALA A 1 369 ? -16.645 -9.285 10.787 1.00 87.06 369 ALA A O 1
ATOM 2821 N N . LEU A 1 370 ? -14.976 -7.799 10.936 1.00 80.00 370 LEU A N 1
ATOM 2822 C CA . LEU A 1 370 ? -15.745 -6.675 10.393 1.00 80.00 370 LEU A CA 1
ATOM 2823 C C . LEU A 1 370 ? -16.140 -6.866 8.926 1.00 80.00 370 LEU A C 1
ATOM 2825 O O . LEU A 1 370 ? -17.293 -6.640 8.561 1.00 80.00 370 LEU A O 1
ATOM 2829 N N . PHE A 1 371 ? -15.192 -7.256 8.073 1.00 81.12 371 PHE A N 1
ATOM 2830 C CA . PHE A 1 371 ? -15.385 -7.177 6.624 1.00 81.12 371 PHE A CA 1
ATOM 2831 C C . PHE A 1 371 ? -15.785 -8.500 5.982 1.00 81.12 371 PHE A C 1
ATOM 2833 O O . PHE A 1 371 ? -16.650 -8.514 5.103 1.00 81.12 371 PHE A O 1
ATOM 2840 N N . ALA A 1 372 ? -15.160 -9.601 6.401 1.00 83.94 372 ALA A N 1
ATOM 2841 C CA . ALA A 1 372 ? -15.410 -10.915 5.821 1.00 83.94 372 ALA A CA 1
ATOM 2842 C C . ALA A 1 372 ? -16.599 -11.599 6.505 1.00 83.94 372 ALA A C 1
ATOM 2844 O O . ALA A 1 372 ? -17.553 -11.991 5.832 1.00 83.94 372 ALA A O 1
ATOM 2845 N N . ASP A 1 373 ? -16.568 -11.681 7.836 1.00 83.75 373 ASP A N 1
ATOM 2846 C CA . ASP A 1 373 ? -17.589 -12.390 8.616 1.00 83.75 373 ASP A CA 1
ATOM 2847 C C . ASP A 1 373 ? -18.818 -11.506 8.907 1.00 83.75 373 ASP A C 1
ATOM 2849 O O . ASP A 1 373 ? -19.910 -12.024 9.139 1.00 83.75 373 ASP A O 1
ATOM 2853 N N . LYS A 1 374 ? -18.660 -10.172 8.847 1.00 83.31 374 LYS A N 1
ATOM 2854 C CA . LYS A 1 374 ? -19.675 -9.168 9.229 1.00 83.31 374 LYS A CA 1
ATOM 2855 C C . LYS A 1 374 ? -20.186 -9.360 10.665 1.00 83.31 374 LYS A C 1
ATOM 2857 O O . LYS A 1 374 ? -21.360 -9.132 10.957 1.00 83.31 374 LYS A O 1
ATOM 2862 N N . ASP A 1 375 ? -19.289 -9.773 11.554 1.00 84.12 375 ASP A N 1
ATOM 2863 C CA . ASP A 1 375 ? -19.529 -10.054 12.965 1.00 84.12 375 ASP A CA 1
ATOM 2864 C C . ASP A 1 375 ? -18.981 -8.914 13.838 1.00 84.12 375 ASP A C 1
ATOM 2866 O O . ASP A 1 375 ? -17.827 -8.904 14.282 1.00 84.12 375 ASP A O 1
ATOM 2870 N N . ASN A 1 376 ? -19.836 -7.916 14.066 1.00 77.50 376 ASN A N 1
ATOM 2871 C CA . ASN A 1 376 ? -19.491 -6.742 14.866 1.00 77.50 376 ASN A CA 1
ATOM 2872 C C . ASN A 1 376 ? -19.246 -7.088 16.340 1.00 77.50 376 ASN A C 1
ATOM 2874 O O . ASN A 1 376 ? -18.373 -6.485 16.963 1.00 77.50 376 ASN A O 1
ATOM 2878 N N . ASP A 1 377 ? -19.976 -8.056 16.895 1.00 79.56 377 ASP A N 1
ATOM 2879 C CA . ASP A 1 377 ? -19.835 -8.446 18.301 1.00 79.56 377 ASP A CA 1
ATOM 2880 C C . ASP A 1 377 ? -18.484 -9.124 18.533 1.00 79.56 377 ASP A C 1
ATOM 2882 O O . ASP A 1 377 ? -17.786 -8.841 19.512 1.00 79.56 377 ASP A O 1
ATOM 2886 N N . ARG A 1 378 ? -18.050 -9.964 17.589 1.00 83.88 378 ARG A N 1
ATOM 2887 C CA . ARG A 1 378 ? -16.712 -10.546 17.630 1.00 83.88 378 ARG A CA 1
ATOM 2888 C C . ARG A 1 378 ? -15.624 -9.495 17.444 1.00 83.88 378 ARG A C 1
ATOM 2890 O O . ARG A 1 378 ? -14.627 -9.531 18.165 1.00 83.88 378 ARG A O 1
ATOM 2897 N N . ALA A 1 379 ? -15.809 -8.545 16.528 1.00 79.62 379 ALA A N 1
ATOM 2898 C CA . ALA A 1 379 ? -14.864 -7.447 16.337 1.00 79.62 379 ALA A CA 1
ATOM 2899 C C . ALA A 1 379 ? -14.692 -6.606 17.614 1.00 79.62 379 ALA A C 1
ATOM 2901 O O . ALA A 1 379 ? -13.567 -6.259 17.966 1.00 79.62 379 ALA A O 1
ATOM 2902 N N . ILE A 1 380 ? -15.782 -6.340 18.342 1.00 76.12 380 ILE A N 1
ATOM 2903 C CA . ILE A 1 380 ? -15.769 -5.673 19.653 1.00 76.12 380 ILE A CA 1
ATOM 2904 C C . ILE A 1 380 ? -14.913 -6.437 20.660 1.00 76.12 380 ILE A C 1
ATOM 2906 O O . ILE A 1 380 ? -14.038 -5.850 21.294 1.00 76.12 380 ILE A O 1
ATOM 2910 N N . GLN A 1 381 ? -15.145 -7.745 20.798 1.00 82.06 381 GLN A N 1
ATOM 2911 C CA . GLN A 1 381 ? -14.385 -8.578 21.732 1.00 82.06 381 GLN A CA 1
ATOM 2912 C C . GLN A 1 381 ? -12.887 -8.532 21.419 1.00 82.06 381 GLN A C 1
ATOM 2914 O O . GLN A 1 381 ? -12.067 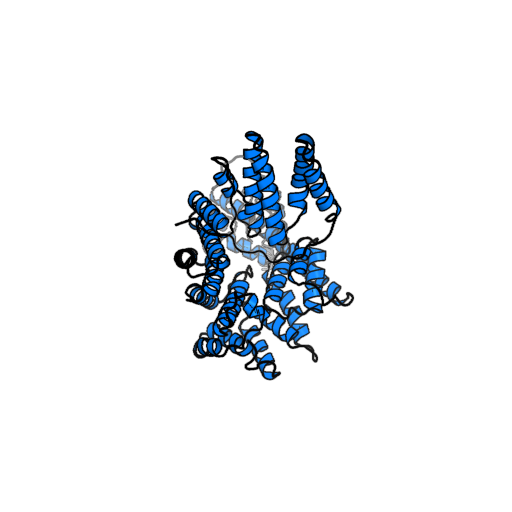-8.391 22.323 1.00 82.06 381 GLN A O 1
ATOM 2919 N N . ILE A 1 382 ? -12.535 -8.602 20.133 1.00 84.38 382 ILE A N 1
ATOM 2920 C CA . ILE A 1 382 ? -11.145 -8.545 19.677 1.00 84.38 382 ILE A CA 1
ATOM 2921 C C . ILE A 1 382 ? -10.512 -7.184 19.993 1.00 84.38 382 ILE A C 1
ATOM 2923 O O . ILE A 1 382 ? -9.370 -7.157 20.446 1.00 84.38 382 ILE A O 1
ATOM 2927 N N . ILE A 1 383 ? -11.236 -6.071 19.812 1.00 78.06 383 ILE A N 1
ATOM 2928 C CA . ILE A 1 383 ? -10.752 -4.735 20.207 1.00 78.06 383 ILE A CA 1
ATOM 2929 C C . ILE A 1 383 ? -10.443 -4.707 21.708 1.00 78.06 383 ILE A C 1
ATOM 2931 O O . ILE A 1 383 ? -9.385 -4.224 22.094 1.00 78.06 383 ILE A O 1
ATOM 2935 N N . GLY A 1 384 ? -11.315 -5.271 22.549 1.00 76.38 384 GLY A N 1
ATOM 2936 C CA . GLY A 1 384 ? -11.058 -5.382 23.988 1.00 76.38 384 GLY A CA 1
ATOM 2937 C C . GLY A 1 384 ? -9.791 -6.182 24.309 1.00 76.38 384 GLY A C 1
ATOM 2938 O O . GLY A 1 384 ? -8.964 -5.740 25.106 1.00 76.38 384 GLY A O 1
ATOM 2939 N N . CYS A 1 385 ? -9.587 -7.323 23.642 1.00 81.56 385 CYS A N 1
ATOM 2940 C CA . CYS A 1 385 ? -8.361 -8.112 23.784 1.00 81.56 385 CYS A CA 1
ATOM 2941 C C . CYS A 1 385 ? -7.113 -7.348 23.323 1.00 81.56 385 CYS A C 1
ATOM 2943 O O . CYS A 1 385 ? -6.063 -7.478 23.946 1.00 81.56 385 CYS A O 1
ATOM 2945 N N . TRP A 1 386 ? -7.221 -6.574 22.242 1.00 82.25 386 TRP A N 1
ATOM 2946 C CA . TRP A 1 386 ? -6.122 -5.785 21.688 1.00 82.25 386 TRP A CA 1
ATOM 2947 C C . TRP A 1 386 ? -5.724 -4.638 22.620 1.00 82.25 386 TRP A C 1
ATOM 2949 O O . TRP A 1 386 ? -4.547 -4.493 22.934 1.00 82.25 386 TRP A O 1
ATOM 2959 N N . LEU A 1 387 ? -6.699 -3.896 23.149 1.00 75.50 387 LEU A N 1
ATOM 2960 C CA . LEU A 1 387 ? -6.463 -2.840 24.137 1.00 75.50 387 LEU A CA 1
ATOM 2961 C C . LEU A 1 387 ? -5.750 -3.392 25.375 1.00 75.50 387 LEU A C 1
ATOM 2963 O O . LEU A 1 387 ? -4.710 -2.873 25.771 1.00 75.50 387 LEU A O 1
ATOM 2967 N N . SER A 1 388 ? -6.245 -4.510 25.913 1.00 78.44 388 SER A N 1
ATOM 2968 C CA . SER A 1 388 ? -5.609 -5.193 27.043 1.00 78.44 388 SER A CA 1
ATOM 2969 C C . SER A 1 388 ? -4.185 -5.663 26.716 1.00 78.44 388 SER A C 1
ATOM 2971 O O . SER A 1 388 ? -3.293 -5.553 27.555 1.00 78.44 388 SER A O 1
ATOM 2973 N N . ALA A 1 389 ? -3.937 -6.146 25.493 1.00 76.38 389 ALA A N 1
ATOM 2974 C CA . ALA A 1 389 ? -2.607 -6.560 25.046 1.00 76.38 389 ALA A CA 1
ATOM 2975 C C . ALA A 1 389 ? -1.587 -5.415 25.038 1.00 76.38 389 ALA A C 1
ATOM 2977 O O . ALA A 1 389 ? -0.416 -5.640 25.338 1.00 76.38 389 ALA A O 1
ATOM 2978 N N . MET A 1 390 ? -2.054 -4.212 24.703 1.00 72.38 390 MET A N 1
ATOM 2979 C CA . MET A 1 390 ? -1.263 -2.984 24.665 1.00 72.38 390 MET A CA 1
ATOM 2980 C C . MET A 1 390 ? -1.190 -2.277 26.029 1.00 72.38 390 MET A C 1
ATOM 2982 O O . MET A 1 390 ? -0.529 -1.253 26.156 1.00 72.38 390 MET A O 1
ATOM 2986 N N . GLY A 1 391 ? -1.839 -2.824 27.064 1.00 73.12 391 GLY A N 1
ATOM 2987 C CA . GLY A 1 391 ? -1.855 -2.247 28.409 1.00 73.12 391 GLY A CA 1
ATOM 2988 C C . GLY A 1 391 ? -2.863 -1.110 28.601 1.00 73.12 391 GLY A C 1
ATOM 2989 O O . GLY A 1 391 ? -2.774 -0.390 29.594 1.00 73.12 391 GLY A O 1
ATOM 2990 N N . TYR A 1 392 ? -3.823 -0.946 27.687 1.00 74.06 392 TYR A N 1
ATOM 2991 C CA . TYR A 1 392 ? -4.902 0.029 27.825 1.00 74.06 392 TYR A CA 1
ATOM 2992 C C . TYR A 1 392 ? -6.105 -0.590 28.534 1.00 74.06 392 TYR A C 1
ATOM 2994 O O . TYR A 1 392 ? -6.669 -1.597 28.099 1.00 74.06 392 TYR A O 1
ATOM 3002 N N . GLU A 1 393 ? -6.541 0.065 29.605 1.00 69.75 393 GLU A N 1
ATOM 3003 C CA . GLU A 1 393 ? -7.743 -0.289 30.350 1.00 69.75 393 GLU A CA 1
ATOM 3004 C C . GLU A 1 393 ? -8.686 0.917 30.399 1.00 69.75 393 GLU A C 1
ATOM 3006 O O . GLU A 1 393 ? -8.278 2.029 30.740 1.00 69.75 393 GLU A O 1
ATOM 3011 N N . ALA A 1 394 ? -9.958 0.708 30.054 1.00 69.00 394 ALA A N 1
ATOM 3012 C CA . ALA A 1 394 ? -11.003 1.712 30.212 1.00 69.00 394 ALA A CA 1
ATOM 3013 C C . ALA A 1 394 ? -12.344 1.048 30.536 1.00 69.00 394 ALA A C 1
ATOM 3015 O O . ALA A 1 394 ? -12.731 0.050 29.927 1.00 69.00 394 ALA A O 1
ATOM 3016 N N . GLU A 1 395 ? -13.086 1.632 31.478 1.00 72.31 395 GLU A N 1
ATOM 3017 C CA . GLU A 1 395 ? -14.470 1.233 31.728 1.00 72.31 395 GLU A CA 1
ATOM 3018 C C . GLU A 1 395 ? -15.378 1.983 30.753 1.00 72.31 395 GLU A C 1
ATOM 3020 O O . GLU A 1 395 ? -15.450 3.217 30.775 1.00 72.31 395 GLU A O 1
ATOM 3025 N N . LEU A 1 396 ? -16.054 1.232 29.888 1.00 72.75 396 LEU A N 1
ATOM 3026 C CA . LEU A 1 396 ? -17.006 1.759 28.920 1.00 72.75 396 LEU A CA 1
ATOM 3027 C C . LEU A 1 396 ? -18.442 1.594 29.434 1.00 72.75 396 LEU A C 1
ATOM 3029 O O . LEU A 1 396 ? -18.722 0.653 30.179 1.00 72.75 396 LEU A O 1
ATOM 3033 N N . PRO A 1 397 ? -19.368 2.485 29.043 1.00 72.44 397 PRO A N 1
ATOM 3034 C CA . PRO A 1 397 ? -20.793 2.268 29.277 1.00 72.44 397 PRO A CA 1
ATOM 3035 C C . PRO A 1 397 ? -21.288 1.033 28.504 1.00 72.44 397 PRO A C 1
ATOM 3037 O O . PRO A 1 397 ? -20.648 0.614 27.539 1.00 72.44 397 PRO A O 1
ATOM 3040 N N . ASP A 1 398 ? -22.441 0.482 28.895 1.00 71.75 398 ASP A N 1
ATOM 3041 C CA . ASP A 1 398 ? -22.981 -0.790 28.374 1.00 71.75 398 ASP A CA 1
ATOM 3042 C C . ASP A 1 398 ? -23.045 -0.861 26.834 1.00 71.75 398 ASP A C 1
ATOM 3044 O O . ASP A 1 398 ? -22.822 -1.916 26.243 1.00 71.75 398 ASP A O 1
ATOM 3048 N N . ASP A 1 399 ? -23.300 0.265 26.164 1.00 76.19 399 ASP A N 1
ATOM 3049 C CA . ASP A 1 399 ? -23.343 0.387 24.704 1.00 76.19 399 ASP A CA 1
ATOM 3050 C C . ASP A 1 399 ? -22.097 1.062 24.090 1.00 76.19 399 ASP A C 1
ATOM 3052 O O . ASP A 1 399 ? -22.001 1.206 22.868 1.00 76.19 399 ASP A O 1
ATOM 3056 N N . GLY A 1 400 ? -21.109 1.441 24.906 1.00 73.62 400 GLY A N 1
ATOM 3057 C CA . GLY A 1 400 ? -19.868 2.093 24.470 1.00 73.62 400 GLY A CA 1
ATOM 3058 C C . GLY A 1 400 ? -19.052 1.222 23.517 1.00 73.62 400 GLY A C 1
ATOM 3059 O O . GLY A 1 400 ? -18.541 1.703 22.508 1.00 73.62 400 GLY A O 1
ATOM 3060 N N . TRP A 1 401 ? -19.035 -0.087 23.757 1.00 72.50 401 TRP A N 1
ATOM 3061 C CA . TRP A 1 401 ? -18.425 -1.061 22.854 1.00 72.50 401 TRP A CA 1
ATOM 3062 C C . TRP A 1 401 ? -19.091 -1.091 21.470 1.00 72.50 401 TRP A C 1
ATOM 3064 O O . TRP A 1 401 ? -18.407 -1.130 20.448 1.00 72.50 401 TRP A O 1
ATOM 3074 N N . GLN A 1 402 ? -20.422 -0.995 21.413 1.00 71.81 402 GLN A N 1
ATOM 3075 C CA . GLN A 1 402 ? -21.148 -0.922 20.142 1.00 71.81 402 GLN A CA 1
ATOM 3076 C C . GLN A 1 402 ? -20.885 0.399 19.412 1.00 71.81 402 GLN A C 1
ATOM 3078 O O . GLN A 1 402 ? -20.814 0.416 18.182 1.00 71.81 402 GLN A O 1
ATOM 3083 N N . ARG A 1 403 ? -20.726 1.509 20.144 1.00 71.44 403 ARG A N 1
ATOM 3084 C CA . ARG A 1 403 ? -20.360 2.807 19.557 1.00 71.44 403 ARG A CA 1
ATOM 3085 C C . ARG A 1 403 ? -18.939 2.814 18.994 1.00 71.44 403 ARG A C 1
ATOM 3087 O O . ARG A 1 403 ? -18.739 3.366 17.915 1.00 71.44 403 ARG A O 1
ATOM 3094 N N . LEU A 1 404 ? -17.991 2.147 19.655 1.00 69.75 404 LEU A N 1
ATOM 3095 C CA . LEU A 1 404 ? -16.624 1.958 19.149 1.00 69.75 404 LEU A CA 1
ATOM 3096 C C . LEU A 1 404 ? -16.576 1.097 17.881 1.00 69.75 404 LEU A C 1
ATOM 3098 O O . LEU A 1 404 ? -15.803 1.373 16.965 1.00 69.75 404 LEU A O 1
ATOM 3102 N N . ALA A 1 405 ? -17.420 0.068 17.800 1.00 64.75 405 ALA A N 1
ATOM 3103 C CA . ALA A 1 405 ? -17.493 -0.809 16.632 1.00 64.75 405 ALA A CA 1
ATOM 3104 C C . ALA A 1 405 ? -18.049 -0.116 15.384 1.00 64.75 405 ALA A C 1
ATOM 3106 O O . ALA A 1 405 ? -17.611 -0.403 14.276 1.00 64.75 405 ALA A O 1
ATOM 3107 N N . LYS A 1 406 ? -19.003 0.804 15.570 1.00 63.88 406 LYS A N 1
ATOM 3108 C CA . LYS A 1 406 ? -19.657 1.572 14.495 1.00 63.88 406 LYS A CA 1
ATOM 3109 C C . LYS A 1 406 ? -18.825 2.756 13.992 1.00 63.88 406 LYS A C 1
ATOM 3111 O O . LYS A 1 406 ? -19.333 3.579 13.236 1.00 63.88 406 LYS A O 1
ATOM 3116 N N . ASN A 1 407 ? -17.582 2.896 14.445 1.00 61.59 407 ASN A N 1
ATOM 3117 C CA . ASN A 1 407 ? -16.707 3.965 13.996 1.00 61.59 407 ASN A CA 1
ATOM 3118 C C . ASN A 1 407 ? -16.194 3.690 12.571 1.00 61.59 407 ASN A C 1
ATOM 3120 O O . ASN A 1 407 ? -15.272 2.895 12.393 1.00 61.59 407 ASN A O 1
ATOM 3124 N N . ASP A 1 408 ? -16.766 4.379 11.577 1.00 46.06 408 ASP A N 1
ATOM 3125 C CA . ASP A 1 408 ? -16.378 4.287 10.158 1.00 46.06 408 ASP A CA 1
ATOM 3126 C C . ASP A 1 408 ? -14.899 4.635 9.906 1.00 46.06 408 ASP A C 1
ATOM 3128 O O . ASP A 1 408 ? -14.298 4.098 8.977 1.00 46.06 408 ASP A O 1
ATOM 3132 N N . ALA A 1 409 ? -14.265 5.458 10.755 1.00 41.56 409 ALA A N 1
ATOM 3133 C CA . ALA A 1 409 ? -12.834 5.770 10.638 1.00 41.56 409 ALA A CA 1
ATOM 3134 C C . ALA A 1 409 ? -11.957 4.510 10.748 1.00 41.56 409 ALA A C 1
ATOM 3136 O O . ALA A 1 409 ? -10.935 4.380 10.081 1.00 41.56 409 ALA A O 1
ATOM 3137 N N . ALA A 1 410 ? -12.407 3.516 11.516 1.00 43.44 410 ALA A N 1
ATOM 3138 C CA . ALA A 1 410 ? -11.689 2.264 11.680 1.00 43.44 410 ALA A CA 1
ATOM 3139 C C . ALA A 1 410 ? -11.863 1.297 10.492 1.00 43.44 410 ALA A C 1
ATOM 3141 O O . ALA A 1 410 ? -11.304 0.194 10.531 1.00 43.44 410 ALA A O 1
ATOM 3142 N N . ALA A 1 411 ? -12.645 1.691 9.476 1.00 39.44 411 ALA A N 1
ATOM 3143 C CA . ALA A 1 411 ? -12.874 0.934 8.256 1.00 39.44 411 ALA A CA 1
ATOM 3144 C C . ALA A 1 411 ? -11.993 1.383 7.071 1.00 39.44 411 ALA A C 1
ATOM 3146 O O . ALA A 1 411 ? -11.777 0.596 6.153 1.00 39.44 411 ALA A O 1
ATOM 3147 N N . SER A 1 412 ? -11.446 2.605 7.094 1.00 34.97 412 SER A N 1
ATOM 3148 C CA . SER A 1 412 ? -10.700 3.203 5.971 1.00 34.97 412 SER A CA 1
ATOM 3149 C C . SER A 1 412 ? -9.173 3.086 6.071 1.00 34.97 412 SER A C 1
ATOM 3151 O O . SER A 1 412 ? -8.455 3.788 5.368 1.00 34.97 412 SER A O 1
ATOM 3153 N N . GLY A 1 413 ? -8.657 2.192 6.917 1.00 37.75 413 GLY A N 1
ATOM 3154 C CA . GLY A 1 413 ? -7.236 1.822 6.917 1.00 37.75 413 GLY A CA 1
ATOM 3155 C C . GLY A 1 413 ? -6.298 2.751 7.688 1.00 37.75 413 GLY A C 1
ATOM 3156 O O . GLY A 1 413 ? -5.133 2.397 7.829 1.00 37.75 413 GLY A O 1
ATOM 3157 N N . ILE A 1 414 ? -6.793 3.859 8.254 1.00 36.88 414 ILE A N 1
ATOM 3158 C CA . ILE A 1 414 ? -6.007 4.721 9.140 1.00 36.88 414 ILE A CA 1
ATOM 3159 C C . ILE A 1 414 ? -6.689 4.856 10.513 1.00 36.88 414 ILE A 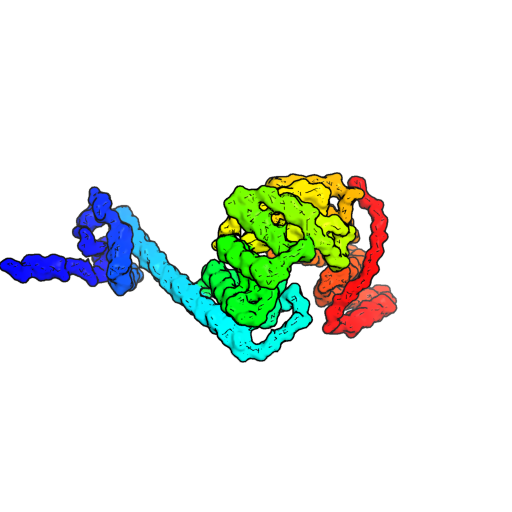C 1
ATOM 3161 O O . ILE A 1 414 ? -7.868 5.193 10.603 1.00 36.88 414 ILE A O 1
ATOM 3165 N N . HIS A 1 415 ? -5.866 4.623 11.545 1.00 56.00 415 HIS A N 1
ATOM 3166 C CA . HIS A 1 415 ? -5.966 5.022 12.953 1.00 56.00 415 HIS A CA 1
ATOM 3167 C C . HIS A 1 415 ? -6.510 3.988 13.963 1.00 56.00 415 HIS A C 1
ATOM 3169 O O . HIS A 1 415 ? -7.571 4.178 14.559 1.00 56.00 415 HIS A O 1
ATOM 3175 N N . GLU A 1 416 ? -5.701 2.961 14.290 1.00 63.56 416 GLU A N 1
ATOM 3176 C CA . GLU A 1 416 ? -5.765 2.320 15.622 1.00 63.56 416 GLU A CA 1
ATOM 3177 C C . GLU A 1 416 ? -5.692 3.369 16.752 1.00 63.56 416 GLU A C 1
ATOM 3179 O O . GLU A 1 416 ? -6.386 3.242 17.759 1.00 63.56 416 GLU A O 1
ATOM 3184 N N . VAL A 1 417 ? -4.945 4.457 16.520 1.00 66.44 417 VAL A N 1
ATOM 3185 C CA . VAL A 1 417 ? -4.898 5.677 17.345 1.00 66.44 417 VAL A CA 1
ATOM 3186 C C . VAL A 1 417 ? -6.294 6.233 17.628 1.00 66.44 417 VAL A C 1
ATOM 3188 O O . VAL A 1 417 ? -6.689 6.348 18.784 1.00 66.44 417 VAL A O 1
ATOM 3191 N N . ALA A 1 418 ? -7.113 6.432 16.594 1.00 70.94 418 ALA A N 1
ATOM 3192 C CA . ALA A 1 418 ? -8.466 6.967 16.735 1.00 70.94 418 ALA A CA 1
ATOM 3193 C C . ALA A 1 418 ? -9.397 6.025 17.517 1.00 70.94 418 ALA A C 1
ATOM 3195 O O . ALA A 1 418 ? -10.380 6.470 18.110 1.00 70.94 418 ALA A O 1
ATOM 3196 N N . GLN A 1 419 ? -9.114 4.717 17.538 1.00 72.75 419 GLN A N 1
ATOM 3197 C CA . GLN A 1 419 ? -9.877 3.770 18.356 1.00 72.75 419 GLN A CA 1
ATOM 3198 C C . GLN A 1 419 ? -9.520 3.876 19.841 1.00 72.75 419 GLN A C 1
ATOM 3200 O O . GLN A 1 419 ? -10.425 3.816 20.676 1.00 72.75 419 GLN A O 1
ATOM 3205 N N . VAL A 1 420 ? -8.242 4.073 20.174 1.00 74.75 420 VAL A N 1
ATOM 3206 C CA . VAL A 1 420 ? -7.795 4.316 21.557 1.00 74.75 420 VAL A CA 1
ATOM 3207 C C . VAL A 1 420 ? -8.298 5.674 22.054 1.00 74.75 420 VAL A C 1
ATOM 3209 O O . VAL A 1 420 ? -8.898 5.746 23.128 1.00 74.75 420 VAL A O 1
ATOM 3212 N N . GLU A 1 421 ? -8.160 6.729 21.245 1.00 79.06 421 GLU A N 1
ATOM 3213 C CA . GLU A 1 421 ? -8.708 8.064 21.525 1.00 79.06 421 GLU A CA 1
ATOM 3214 C C . GLU A 1 421 ? -10.206 7.998 21.845 1.00 79.06 421 GLU A C 1
ATOM 3216 O O . GLU A 1 421 ? -10.662 8.472 22.893 1.00 79.06 421 GLU A O 1
ATOM 3221 N N . ARG A 1 422 ? -10.982 7.345 20.969 1.00 78.25 422 ARG A N 1
ATOM 3222 C CA . ARG A 1 422 ? -12.432 7.228 21.128 1.00 78.25 422 ARG A CA 1
ATOM 3223 C C . ARG A 1 422 ? -12.820 6.374 22.331 1.00 78.25 422 ARG A C 1
ATOM 3225 O O . ARG A 1 422 ? -13.820 6.667 22.986 1.00 78.25 422 ARG A O 1
ATOM 3232 N N . MET A 1 423 ? -12.043 5.343 22.665 1.00 83.75 423 MET A N 1
ATOM 3233 C CA . MET A 1 423 ? -12.273 4.547 23.874 1.00 83.75 423 MET A CA 1
ATOM 3234 C C . MET A 1 423 ? -12.160 5.426 25.128 1.00 83.75 423 MET A C 1
ATOM 3236 O O . MET A 1 423 ? -13.072 5.433 25.963 1.00 83.75 423 MET A O 1
ATOM 3240 N N . TYR A 1 424 ? -11.077 6.199 25.252 1.00 84.50 424 TYR A N 1
ATOM 3241 C CA . TYR A 1 424 ? -10.889 7.098 26.393 1.00 84.50 424 TYR A CA 1
ATOM 3242 C C . TYR A 1 424 ? -11.909 8.242 26.412 1.00 84.50 424 TYR A C 1
ATOM 3244 O O . TYR A 1 424 ? -12.314 8.692 27.491 1.00 84.50 424 TYR A O 1
ATOM 3252 N N . GLU A 1 425 ? -12.392 8.686 25.253 1.00 83.25 425 GLU A N 1
ATOM 3253 C CA . GLU A 1 425 ? -13.483 9.653 25.149 1.00 83.25 425 GLU A CA 1
ATOM 3254 C C . GLU A 1 425 ? -14.818 9.118 25.682 1.00 83.25 425 GLU A C 1
ATOM 3256 O O . GLU A 1 425 ? -15.460 9.768 26.517 1.00 83.25 425 GLU A O 1
ATOM 3261 N N . GLU A 1 426 ? -15.224 7.932 25.238 1.00 83.94 426 GLU A N 1
ATOM 3262 C CA . GLU A 1 426 ? -16.455 7.271 25.674 1.00 83.94 426 GLU A CA 1
ATOM 3263 C C . GLU A 1 426 ? -16.414 6.982 27.183 1.00 83.94 426 GLU A C 1
ATOM 3265 O O . GLU A 1 426 ? -17.376 7.261 27.908 1.00 83.94 426 GLU A O 1
ATOM 3270 N N . SER A 1 427 ? -15.265 6.521 27.689 1.00 85.00 427 SER A N 1
ATOM 3271 C CA . SER A 1 427 ? -15.058 6.306 29.123 1.00 85.00 427 SER A CA 1
ATOM 3272 C C . SER A 1 427 ? -15.125 7.614 29.922 1.00 85.00 427 SER A C 1
ATOM 3274 O O . SER A 1 427 ? -15.777 7.682 30.966 1.00 85.00 427 SER A O 1
ATOM 3276 N N . SER A 1 428 ? -14.517 8.695 29.418 1.00 85.00 428 SER A N 1
ATOM 3277 C CA . SER A 1 428 ? -14.564 10.017 30.065 1.00 85.00 428 SER A CA 1
ATOM 3278 C C . SER A 1 428 ? -15.980 10.593 30.100 1.00 85.00 428 SER A C 1
ATOM 3280 O O . SER A 1 428 ? -16.381 11.193 31.098 1.00 85.00 428 SER A O 1
ATOM 3282 N N . THR A 1 429 ? -16.759 10.374 29.040 1.00 83.69 429 THR A N 1
ATOM 3283 C CA . THR A 1 429 ? -18.168 10.779 28.966 1.00 83.69 429 THR A CA 1
ATOM 3284 C C . THR A 1 429 ? -19.003 10.047 30.014 1.00 83.69 429 THR A C 1
ATOM 3286 O O . THR A 1 429 ? -19.753 10.678 30.762 1.00 83.69 429 THR A O 1
ATOM 3289 N N . ALA A 1 430 ? -18.829 8.729 30.135 1.00 83.94 430 ALA A N 1
ATOM 3290 C CA . ALA A 1 430 ? -19.520 7.931 31.143 1.00 83.94 430 ALA A CA 1
ATOM 3291 C C . ALA A 1 430 ? -19.117 8.326 32.576 1.00 83.94 430 ALA A C 1
ATOM 3293 O O . ALA A 1 430 ? -19.971 8.442 33.458 1.00 83.94 430 ALA A O 1
ATOM 3294 N N . ALA A 1 431 ? -17.830 8.596 32.811 1.00 86.19 431 ALA A N 1
ATOM 3295 C CA . ALA A 1 431 ? -17.338 9.083 34.096 1.00 86.19 431 ALA A CA 1
ATOM 3296 C C . ALA A 1 431 ? -17.927 10.461 34.453 1.00 86.19 431 ALA A C 1
ATOM 3298 O O . ALA A 1 431 ? -18.345 10.678 35.590 1.00 86.19 431 ALA A O 1
ATOM 3299 N N . ALA A 1 432 ? -18.058 11.371 33.481 1.00 84.06 432 ALA A N 1
ATOM 3300 C CA . ALA A 1 432 ? -18.688 12.676 33.682 1.00 84.06 432 ALA A CA 1
ATOM 3301 C C . ALA A 1 432 ? -20.164 12.573 34.080 1.00 84.06 432 ALA A C 1
ATOM 3303 O O . ALA A 1 432 ? -20.587 13.272 34.998 1.00 84.06 432 ALA A O 1
ATOM 3304 N N . GLN A 1 433 ? -20.928 11.663 33.469 1.00 85.25 433 GLN A N 1
ATOM 3305 C CA . GLN A 1 433 ? -22.324 11.409 33.853 1.00 85.25 433 GLN A CA 1
ATOM 3306 C C . GLN A 1 433 ? -22.457 10.922 35.305 1.00 85.25 433 GLN A C 1
ATOM 3308 O O . GLN A 1 433 ? -23.447 11.224 35.971 1.00 85.25 433 GLN A O 1
ATOM 3313 N N . LYS A 1 434 ? -21.450 10.201 35.811 1.00 87.25 434 LYS A N 1
ATOM 3314 C CA . LYS A 1 434 ? -21.381 9.710 37.197 1.00 87.25 434 LYS A CA 1
ATOM 3315 C C . LYS A 1 434 ? -20.706 10.697 38.164 1.00 87.25 434 LYS A C 1
ATOM 3317 O O . LYS A 1 434 ? -20.599 10.391 39.347 1.00 87.25 434 LYS A O 1
ATOM 3322 N N . ASN A 1 435 ? -20.258 11.864 37.689 1.00 84.44 435 ASN A N 1
ATOM 3323 C CA . ASN A 1 435 ? -19.392 12.793 38.430 1.00 84.44 435 ASN A CA 1
ATOM 3324 C C . ASN A 1 435 ? -18.107 12.138 38.987 1.00 84.44 435 ASN A C 1
ATOM 3326 O O . ASN A 1 435 ? -17.568 12.574 40.004 1.00 84.44 435 ASN A O 1
ATOM 3330 N N . ASP A 1 436 ? -17.592 11.107 38.315 1.00 87.81 436 ASP A N 1
ATOM 3331 C CA . ASP A 1 436 ? -16.365 10.405 38.692 1.00 87.81 436 ASP A CA 1
ATOM 3332 C C . ASP A 1 436 ? -15.135 11.153 38.159 1.00 87.81 436 ASP A C 1
ATOM 3334 O O . ASP A 1 436 ? -14.599 10.881 37.081 1.00 87.81 436 ASP A O 1
ATOM 3338 N N . PHE A 1 437 ? -14.705 12.160 38.917 1.00 85.69 437 PHE A N 1
ATOM 3339 C CA . PHE A 1 437 ? -13.568 12.989 38.529 1.00 85.69 437 PHE A CA 1
ATOM 3340 C C . PHE A 1 437 ? -12.236 12.229 38.519 1.00 85.69 437 PHE A C 1
ATOM 3342 O O . PHE A 1 437 ? -11.395 12.497 37.662 1.00 85.69 437 PHE A O 1
ATOM 3349 N N . ALA A 1 438 ? -12.049 11.271 39.432 1.00 86.44 438 ALA A N 1
ATOM 3350 C CA . ALA A 1 438 ? -10.825 10.476 39.493 1.00 86.44 438 ALA A CA 1
ATOM 3351 C C . ALA A 1 438 ? -10.624 9.687 38.194 1.00 86.44 438 ALA A C 1
ATOM 3353 O O . ALA A 1 438 ? -9.520 9.652 37.651 1.00 86.44 438 ALA A O 1
ATOM 3354 N N . ARG A 1 439 ? -11.709 9.128 37.652 1.00 85.12 439 ARG A N 1
ATOM 3355 C CA . ARG A 1 439 ? -11.674 8.420 36.375 1.00 85.12 439 ARG A CA 1
ATOM 3356 C C . ARG A 1 439 ? -11.498 9.339 35.173 1.00 85.12 439 ARG A C 1
ATOM 3358 O O . ARG A 1 439 ? -10.730 9.001 34.281 1.00 85.12 439 ARG A O 1
ATOM 3365 N N . ILE A 1 440 ? -12.135 10.514 35.156 1.00 85.44 440 ILE A N 1
ATOM 3366 C CA . ILE A 1 440 ? -11.875 11.519 34.107 1.00 85.44 440 ILE A CA 1
ATOM 3367 C C . ILE A 1 440 ? -10.386 11.874 34.072 1.00 85.44 440 ILE A C 1
ATOM 3369 O O . ILE A 1 440 ? -9.794 11.899 32.997 1.00 85.44 440 ILE A O 1
ATOM 3373 N N . ARG A 1 441 ? -9.777 12.124 35.238 1.00 87.25 441 ARG A N 1
ATOM 3374 C CA . ARG A 1 441 ? -8.344 12.412 35.337 1.00 87.25 441 ARG A CA 1
ATOM 3375 C C . ARG A 1 441 ? -7.516 11.259 34.769 1.00 87.25 441 ARG A C 1
ATOM 3377 O O . ARG A 1 441 ? -6.708 11.498 33.879 1.00 87.25 441 ARG A O 1
ATOM 3384 N N . HIS A 1 442 ? -7.761 10.034 35.238 1.00 87.38 442 HIS A N 1
ATOM 3385 C CA . HIS A 1 442 ? -7.047 8.847 34.767 1.00 87.38 442 HIS A CA 1
ATOM 3386 C C . HIS A 1 442 ? -7.121 8.693 33.243 1.00 87.38 442 HIS A C 1
ATOM 3388 O O . HIS A 1 442 ? -6.096 8.504 32.602 1.00 87.38 442 HIS A O 1
ATOM 3394 N N . ASN A 1 443 ? -8.307 8.850 32.651 1.00 87.50 443 ASN A N 1
ATOM 3395 C CA . ASN A 1 443 ? -8.492 8.716 31.207 1.00 87.50 443 ASN A CA 1
ATOM 3396 C C . ASN A 1 443 ? -7.730 9.785 30.409 1.00 87.50 443 ASN A C 1
ATOM 3398 O O . ASN A 1 443 ? -7.194 9.486 29.349 1.00 87.50 443 ASN A O 1
ATOM 3402 N N . ILE A 1 444 ? -7.675 11.028 30.901 1.00 86.50 444 ILE A N 1
ATOM 3403 C CA . ILE A 1 444 ? -6.925 12.112 30.244 1.00 86.50 444 ILE A CA 1
ATOM 3404 C C . ILE A 1 444 ? -5.416 11.862 30.346 1.00 86.50 444 ILE A C 1
ATOM 3406 O O . ILE A 1 444 ? -4.700 12.069 29.371 1.00 86.50 444 ILE A O 1
ATOM 3410 N N . GLU A 1 445 ? -4.934 11.407 31.504 1.00 85.38 445 GLU A N 1
ATOM 3411 C CA . GLU A 1 445 ? -3.524 11.059 31.715 1.00 85.38 445 GLU A CA 1
ATOM 3412 C C . GLU A 1 445 ? -3.105 9.844 30.868 1.00 85.38 445 GLU A C 1
ATOM 3414 O O . GLU A 1 445 ? -2.038 9.865 30.259 1.00 85.38 445 GLU A O 1
ATOM 3419 N N . ALA A 1 446 ? -3.956 8.818 30.776 1.00 84.25 446 ALA A N 1
ATOM 3420 C CA . ALA A 1 446 ? -3.713 7.629 29.963 1.00 84.25 446 ALA A CA 1
ATOM 3421 C C . ALA A 1 446 ? -3.721 7.946 28.460 1.00 84.25 446 ALA A C 1
ATOM 3423 O O . ALA A 1 446 ? -2.834 7.498 27.738 1.00 84.25 446 ALA A O 1
ATOM 3424 N N . LEU A 1 447 ? -4.662 8.781 28.002 1.00 82.94 447 LEU A N 1
ATOM 3425 C CA . LEU A 1 447 ? -4.682 9.254 26.620 1.00 82.94 447 LEU A CA 1
ATOM 3426 C C . LEU A 1 447 ? -3.444 10.102 26.296 1.00 82.94 447 LEU A C 1
ATOM 3428 O O . LEU A 1 447 ? -2.861 9.947 25.233 1.00 82.94 447 LEU A O 1
ATOM 3432 N N . LEU A 1 448 ? -2.999 10.960 27.218 1.00 83.06 448 LEU A N 1
ATOM 3433 C CA . LEU A 1 448 ? -1.760 11.717 27.034 1.00 83.06 448 LEU A CA 1
ATOM 3434 C C . LEU A 1 448 ? -0.542 10.796 26.907 1.00 83.06 448 LEU A C 1
ATOM 3436 O O . LEU A 1 448 ? 0.296 11.015 26.041 1.00 83.06 448 LEU A O 1
ATOM 3440 N N . ALA A 1 449 ? -0.434 9.781 27.768 1.00 80.25 449 ALA A N 1
ATOM 3441 C CA . ALA A 1 449 ? 0.659 8.815 27.706 1.00 80.25 449 ALA A CA 1
ATOM 3442 C C . ALA A 1 449 ? 0.660 8.047 26.377 1.00 80.25 449 ALA A C 1
ATOM 3444 O O . ALA A 1 449 ? 1.724 7.843 25.803 1.00 80.25 449 ALA A O 1
ATOM 3445 N N . PHE A 1 450 ? -0.524 7.684 25.879 1.00 78.38 450 PHE A N 1
ATOM 3446 C CA . PHE A 1 450 ? -0.695 7.059 24.574 1.00 78.38 450 PHE A CA 1
ATOM 3447 C C . PHE A 1 450 ? -0.216 7.954 23.426 1.00 78.38 450 PHE A C 1
ATOM 3449 O O . PHE A 1 450 ? 0.632 7.528 22.649 1.00 78.38 450 PHE A O 1
ATOM 3456 N N . GLU A 1 451 ? -0.712 9.194 23.348 1.00 75.44 451 GLU A N 1
ATOM 3457 C CA . GLU A 1 451 ? -0.330 10.143 22.292 1.00 75.44 451 GLU A CA 1
ATOM 3458 C C . GLU A 1 451 ? 1.169 10.442 22.302 1.00 75.44 451 GLU A C 1
ATOM 3460 O O . GLU A 1 451 ? 1.774 10.627 21.251 1.00 75.44 451 GLU A O 1
ATOM 3465 N N . LEU A 1 452 ? 1.783 10.465 23.486 1.00 73.69 452 LEU A N 1
ATOM 3466 C CA . LEU A 1 452 ? 3.230 10.551 23.597 1.00 73.69 452 LEU A CA 1
ATOM 3467 C C . LEU A 1 452 ? 3.872 9.296 22.987 1.00 73.69 452 LEU A C 1
ATOM 3469 O O . LEU A 1 452 ? 4.604 9.421 22.016 1.00 73.69 452 LEU A O 1
ATOM 3473 N N . ASP A 1 453 ? 3.548 8.098 23.474 1.00 67.50 453 ASP A N 1
ATOM 3474 C CA . ASP A 1 453 ? 4.164 6.833 23.032 1.00 67.50 453 ASP A CA 1
ATOM 3475 C C . ASP A 1 453 ? 4.114 6.618 21.507 1.00 67.50 453 ASP A C 1
ATOM 3477 O O . ASP A 1 453 ? 5.102 6.205 20.902 1.00 67.50 453 ASP A O 1
ATOM 3481 N N . VAL A 1 454 ? 2.997 6.979 20.869 1.00 61.12 454 VAL A N 1
ATOM 3482 C CA . VAL A 1 454 ? 2.793 6.817 19.417 1.00 61.12 454 VAL A CA 1
ATOM 3483 C C . VAL A 1 454 ? 3.250 8.015 18.575 1.00 61.12 454 VAL A C 1
ATOM 3485 O O . VAL A 1 454 ? 3.088 7.993 17.357 1.00 61.12 454 VAL A O 1
ATOM 3488 N N . GLY A 1 455 ? 3.798 9.069 19.192 1.00 61.91 455 GLY A N 1
ATOM 3489 C CA . GLY A 1 455 ? 4.191 10.299 18.492 1.00 61.91 455 GLY A CA 1
ATOM 3490 C C . GLY A 1 455 ? 3.008 11.057 17.873 1.00 61.91 455 GLY A C 1
ATOM 3491 O O . GLY A 1 455 ? 3.159 11.714 16.843 1.00 61.91 455 GLY A O 1
ATOM 3492 N N . GLY A 1 456 ? 1.825 10.931 18.473 1.00 62.22 456 GLY A N 1
ATOM 3493 C CA . GLY A 1 456 ? 0.569 11.486 17.987 1.00 62.22 456 GLY A CA 1
ATOM 3494 C C . GLY A 1 456 ? 0.396 12.991 18.223 1.00 62.22 456 GLY A C 1
ATOM 3495 O O . GLY A 1 456 ? 1.280 13.710 18.707 1.00 62.22 456 GLY A O 1
ATOM 3496 N N . HIS A 1 457 ? -0.769 13.512 17.835 1.00 66.06 457 HIS A N 1
ATOM 3497 C CA . HIS A 1 457 ? -1.047 14.945 17.891 1.00 66.06 457 HIS A CA 1
ATOM 3498 C C . HIS A 1 457 ? -1.546 15.351 19.282 1.00 66.06 457 HIS A C 1
ATOM 3500 O O . HIS A 1 457 ? -2.725 15.230 19.606 1.00 66.06 457 HIS A O 1
ATOM 3506 N N . LEU A 1 458 ? -0.668 15.969 20.078 1.00 69.81 458 LEU A N 1
ATOM 3507 C CA . LEU A 1 458 ? -0.996 16.463 21.427 1.00 69.81 458 LEU A CA 1
ATOM 3508 C C . LEU A 1 458 ? -2.169 17.463 21.477 1.00 69.81 458 LEU A C 1
ATOM 3510 O O . LEU A 1 458 ? -2.754 17.676 22.543 1.00 69.81 458 LEU A O 1
ATOM 3514 N N . ASP A 1 459 ? -2.548 18.054 20.341 1.00 69.38 459 ASP A N 1
ATOM 3515 C CA . ASP A 1 459 ? -3.739 18.898 20.230 1.00 69.38 459 ASP A CA 1
ATOM 3516 C C . ASP A 1 459 ? -5.035 18.136 20.566 1.00 69.38 459 ASP A C 1
ATOM 3518 O O . ASP A 1 459 ? -5.943 18.728 21.151 1.00 69.38 459 ASP A O 1
ATOM 3522 N N . VAL A 1 460 ? -5.094 16.817 20.329 1.00 67.00 460 VAL A N 1
ATOM 3523 C CA . VAL A 1 460 ? -6.246 15.957 20.669 1.00 67.00 460 VAL A CA 1
ATOM 3524 C C . VAL A 1 460 ? -6.514 15.925 22.183 1.00 67.00 460 VAL A C 1
ATOM 3526 O O . VAL A 1 460 ? -7.662 15.828 22.632 1.00 67.00 460 VAL A O 1
ATOM 3529 N N . VAL A 1 461 ? -5.467 16.064 23.004 1.00 77.94 461 VAL A N 1
ATOM 3530 C CA . VAL A 1 461 ? -5.558 16.005 24.476 1.00 77.94 461 VAL A CA 1
ATOM 3531 C C . VAL A 1 461 ? -5.568 17.400 25.111 1.00 77.94 461 VAL A C 1
ATOM 3533 O O . VAL A 1 461 ? -5.906 17.560 26.286 1.00 77.94 461 VAL A O 1
ATOM 3536 N N . ARG A 1 462 ? -5.251 18.447 24.345 1.00 82.12 462 ARG A N 1
ATOM 3537 C CA . ARG A 1 462 ? -5.060 19.818 24.838 1.00 82.12 462 ARG A CA 1
ATOM 3538 C C . ARG A 1 462 ? -6.298 20.410 25.509 1.00 82.12 462 ARG A C 1
ATOM 3540 O O . ARG A 1 462 ? -6.211 20.951 26.619 1.00 82.12 462 ARG A O 1
ATOM 3547 N N . ASP A 1 463 ? -7.455 20.291 24.867 1.00 80.31 463 ASP A N 1
ATOM 3548 C CA . ASP A 1 463 ? -8.722 20.802 25.405 1.00 80.31 463 ASP A CA 1
ATOM 3549 C C . ASP A 1 463 ? -9.141 20.030 26.664 1.00 80.31 463 ASP A C 1
ATOM 3551 O O . ASP A 1 463 ? -9.648 20.604 27.638 1.00 80.31 463 ASP A O 1
ATOM 3555 N N . ARG A 1 464 ? -8.838 18.727 26.691 1.00 85.12 464 ARG A N 1
ATOM 3556 C CA . ARG A 1 464 ? -9.086 17.850 27.840 1.00 85.12 464 ARG A CA 1
ATOM 3557 C C . ARG A 1 464 ? -8.194 18.228 29.024 1.00 85.12 464 ARG A C 1
ATOM 3559 O O . ARG A 1 464 ? -8.703 18.382 30.130 1.00 85.12 464 ARG A O 1
ATOM 3566 N N . LEU A 1 465 ? -6.905 18.480 28.796 1.00 86.12 465 LEU A N 1
ATOM 3567 C CA . LEU A 1 465 ? -5.968 18.968 29.817 1.00 86.12 465 LEU A CA 1
ATOM 3568 C C . LEU A 1 465 ? -6.352 20.356 30.341 1.00 86.12 465 LEU A C 1
ATOM 3570 O O . LEU A 1 465 ? -6.264 20.611 31.541 1.00 86.12 465 LEU A O 1
ATOM 3574 N N . THR A 1 466 ? -6.835 21.246 29.474 1.00 84.62 466 THR A N 1
ATOM 3575 C CA . THR A 1 466 ? -7.322 22.573 29.885 1.00 84.62 466 THR A CA 1
ATOM 3576 C C . THR A 1 466 ? -8.534 22.448 30.813 1.00 84.62 466 THR A C 1
ATOM 3578 O O . THR A 1 466 ? -8.575 23.068 31.879 1.00 84.62 466 THR A O 1
ATOM 3581 N N . THR A 1 467 ? -9.483 21.585 30.443 1.00 82.94 467 THR A N 1
ATOM 3582 C CA . THR A 1 467 ? -10.670 21.269 31.252 1.00 82.94 467 THR A CA 1
ATOM 3583 C C . THR A 1 467 ? -10.283 20.617 32.579 1.00 82.94 467 THR A C 1
ATOM 3585 O O . THR A 1 467 ? -10.830 20.971 33.626 1.00 82.94 467 THR 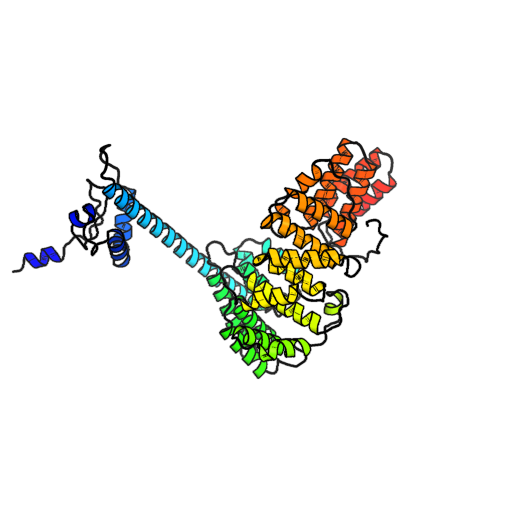A O 1
ATOM 3588 N N . LEU A 1 468 ? -9.312 19.699 32.560 1.00 86.38 468 LEU A N 1
ATOM 3589 C CA . LEU A 1 468 ? -8.788 19.052 33.758 1.00 86.38 468 LEU A CA 1
ATOM 3590 C C . LEU A 1 468 ? -8.183 20.091 34.703 1.00 86.38 468 LEU A C 1
ATOM 3592 O O . LEU A 1 468 ? -8.615 20.176 35.846 1.00 86.38 468 LEU A O 1
ATOM 3596 N N . ALA A 1 469 ? -7.286 20.956 34.219 1.00 84.88 469 ALA A N 1
ATOM 3597 C CA . ALA A 1 469 ? -6.661 22.002 35.030 1.00 84.88 469 ALA A CA 1
ATOM 3598 C C . ALA A 1 469 ? -7.678 22.954 35.678 1.00 84.88 469 ALA A C 1
ATOM 3600 O O . ALA A 1 469 ? -7.462 23.422 36.796 1.00 84.88 469 ALA A O 1
ATOM 3601 N N . GLN A 1 470 ? -8.786 23.255 34.995 1.00 84.75 470 GLN A N 1
ATOM 3602 C CA . GLN A 1 470 ? -9.867 24.043 35.582 1.00 84.75 470 GLN A CA 1
ATOM 3603 C C . GLN A 1 470 ? -10.568 23.285 36.718 1.00 84.75 470 GLN A C 1
ATOM 3605 O O . GLN A 1 470 ? -10.733 23.840 37.803 1.00 84.75 470 GLN A O 1
ATOM 3610 N N . LYS A 1 471 ? -10.918 22.014 36.510 1.00 83.06 471 LYS A N 1
ATOM 3611 C CA . LYS A 1 471 ? -11.551 21.188 37.548 1.00 83.06 471 LYS A CA 1
ATOM 3612 C C . LYS A 1 471 ? -10.631 20.929 38.745 1.00 83.06 471 LYS A C 1
ATOM 3614 O O . LYS A 1 471 ? -11.103 20.954 39.876 1.00 83.06 471 LYS A O 1
ATOM 3619 N N . GLU A 1 472 ? -9.326 20.759 38.524 1.00 86.19 472 GLU A N 1
ATOM 3620 C CA . GLU A 1 472 ? -8.320 20.681 39.594 1.00 86.19 472 GLU A CA 1
ATOM 3621 C C . GLU A 1 472 ? -8.350 21.928 40.485 1.00 86.19 472 GLU A C 1
ATOM 3623 O O . GLU A 1 472 ? -8.369 21.836 41.713 1.00 86.19 472 GLU A O 1
ATOM 3628 N N . MET A 1 473 ? -8.438 23.116 39.871 1.00 85.50 473 MET A N 1
ATOM 3629 C CA . MET A 1 473 ? -8.581 24.365 40.619 1.00 85.50 473 MET A CA 1
ATOM 3630 C C . MET A 1 473 ? -9.892 24.440 41.400 1.00 85.50 473 MET A C 1
ATOM 3632 O O . MET A 1 473 ? -9.881 24.903 42.540 1.00 85.50 473 MET A O 1
ATOM 3636 N N . GLU A 1 474 ? -11.003 24.012 40.800 1.00 84.38 474 GLU A N 1
ATOM 3637 C CA . GLU A 1 474 ? -12.322 23.984 41.447 1.00 84.38 474 GLU A CA 1
ATOM 3638 C C . GLU A 1 474 ? -12.349 23.019 42.646 1.00 84.38 474 GLU A C 1
ATOM 3640 O O . GLU A 1 474 ? -13.016 23.300 43.640 1.00 84.38 474 GLU A O 1
ATOM 3645 N N . GLN A 1 475 ? -11.566 21.934 42.601 1.00 84.19 475 GLN A N 1
ATOM 3646 C CA . GLN A 1 475 ? -11.377 20.991 43.713 1.00 84.19 475 GLN A CA 1
ATOM 3647 C C . GLN A 1 475 ? -10.314 21.424 44.736 1.00 84.19 475 GLN A C 1
ATOM 3649 O O . GLN A 1 475 ? -10.155 20.779 45.772 1.00 84.19 475 GLN A O 1
ATOM 3654 N N . GLY A 1 476 ? -9.610 22.531 44.485 1.00 86.50 476 GLY A N 1
ATOM 3655 C CA . GLY A 1 476 ? -8.601 23.088 45.386 1.00 86.50 476 GLY A CA 1
ATOM 3656 C C . GLY A 1 476 ? -7.180 22.541 45.207 1.00 86.50 476 GLY A C 1
ATOM 3657 O O . GLY A 1 476 ? -6.292 22.972 45.944 1.00 86.50 476 GLY A O 1
ATOM 3658 N N . ASP A 1 477 ? -6.925 21.673 44.223 1.00 87.94 477 ASP A N 1
ATOM 3659 C CA . ASP A 1 477 ? -5.593 21.133 43.914 1.00 87.94 477 ASP A CA 1
ATOM 3660 C C . ASP A 1 477 ? -4.818 22.083 42.979 1.00 87.94 477 ASP A C 1
ATOM 3662 O O . ASP A 1 477 ? -4.701 21.913 41.760 1.00 87.94 477 ASP A O 1
ATOM 3666 N N . ARG A 1 478 ? -4.332 23.179 43.569 1.00 86.56 478 ARG A N 1
ATOM 3667 C CA . ARG A 1 478 ? -3.679 24.272 42.831 1.00 86.56 478 ARG A CA 1
ATOM 3668 C C . ARG A 1 478 ? -2.342 23.866 42.212 1.00 86.56 478 ARG A C 1
ATOM 3670 O O . ARG A 1 478 ? -2.003 24.390 41.151 1.00 86.56 478 ARG A O 1
ATOM 3677 N N . ASP A 1 479 ? -1.613 22.948 42.839 1.00 88.44 479 ASP A N 1
ATOM 3678 C CA . ASP A 1 479 ? -0.296 22.512 42.371 1.00 88.44 479 ASP A CA 1
ATOM 3679 C C . ASP A 1 479 ? -0.426 21.643 41.115 1.00 88.44 479 ASP A C 1
ATOM 3681 O O . ASP A 1 479 ? 0.282 21.876 40.130 1.00 88.44 479 ASP A O 1
ATOM 3685 N N . ARG A 1 480 ? -1.397 20.716 41.081 1.00 83.00 480 ARG A N 1
ATOM 3686 C CA . ARG A 1 480 ? -1.695 19.946 39.862 1.00 83.00 480 ARG A CA 1
ATOM 3687 C C . ARG A 1 480 ? -2.190 20.830 38.727 1.00 83.00 480 ARG A C 1
ATOM 3689 O O . ARG A 1 480 ? -1.713 20.702 37.599 1.00 83.00 480 ARG A O 1
ATOM 3696 N N . ALA A 1 481 ? -3.093 21.768 39.012 1.00 82.56 481 ALA A N 1
ATOM 3697 C CA . ALA A 1 481 ? -3.553 22.719 38.004 1.00 82.56 481 ALA A CA 1
ATOM 3698 C C . ALA A 1 481 ? -2.399 23.551 37.416 1.00 82.56 481 ALA A C 1
ATOM 3700 O O . ALA A 1 481 ? -2.358 23.797 36.207 1.00 82.56 481 ALA A O 1
ATOM 3701 N N . ALA A 1 482 ? -1.451 23.977 38.258 1.00 83.06 482 ALA A N 1
ATOM 3702 C CA . ALA A 1 482 ? -0.264 24.705 37.826 1.00 83.06 482 ALA A CA 1
ATOM 3703 C C . ALA A 1 482 ? 0.659 23.836 36.958 1.00 83.06 482 ALA A C 1
ATOM 3705 O O . ALA A 1 482 ? 1.127 24.312 35.923 1.00 83.06 482 ALA A O 1
ATOM 3706 N N . ALA A 1 483 ? 0.865 22.566 37.320 1.00 85.19 483 ALA A N 1
ATOM 3707 C CA . ALA A 1 483 ? 1.666 21.623 36.540 1.00 85.19 483 ALA A CA 1
ATOM 3708 C C . ALA A 1 483 ? 1.083 21.387 35.136 1.00 85.19 483 ALA A C 1
ATOM 3710 O O . ALA A 1 483 ? 1.807 21.487 34.145 1.00 85.19 483 ALA A O 1
ATOM 3711 N N . ILE A 1 484 ? -0.233 21.170 35.027 1.00 83.25 484 ILE A N 1
ATOM 3712 C CA . ILE A 1 484 ? -0.904 20.989 33.730 1.00 83.25 484 ILE A CA 1
ATOM 3713 C C . ILE A 1 484 ? -0.792 22.263 32.879 1.00 83.25 484 ILE A C 1
ATOM 3715 O O . ILE A 1 484 ? -0.468 22.203 31.694 1.00 83.25 484 ILE A O 1
ATOM 3719 N N . ARG A 1 485 ? -1.001 23.443 33.477 1.00 82.31 485 ARG A N 1
ATOM 3720 C CA . ARG A 1 485 ? -0.848 24.726 32.769 1.00 82.31 485 ARG A CA 1
ATOM 3721 C C . ARG A 1 485 ? 0.585 24.972 32.302 1.00 82.31 485 ARG A C 1
ATOM 3723 O O . ARG A 1 485 ? 0.768 25.519 31.217 1.00 82.31 485 ARG A O 1
ATOM 3730 N N . ALA A 1 486 ? 1.584 24.572 33.087 1.00 83.38 486 ALA A N 1
ATOM 3731 C CA . ALA A 1 486 ? 2.988 24.650 32.696 1.00 83.38 486 ALA A CA 1
ATOM 3732 C C . ALA A 1 486 ? 3.293 23.708 31.521 1.00 83.38 486 ALA A C 1
ATOM 3734 O O . ALA A 1 486 ? 3.911 24.135 30.547 1.00 83.38 486 ALA A O 1
ATOM 3735 N N . TYR A 1 487 ? 2.785 22.470 31.560 1.00 81.38 487 TYR A N 1
ATOM 3736 C CA . TYR A 1 487 ? 2.888 21.524 30.448 1.00 81.38 487 TYR A CA 1
ATOM 3737 C C . TYR A 1 487 ? 2.289 22.103 29.154 1.00 81.38 487 TYR A C 1
ATOM 3739 O O . TYR A 1 487 ? 2.979 22.172 28.136 1.00 81.38 487 TYR A O 1
ATOM 3747 N N . LEU A 1 488 ? 1.060 22.629 29.217 1.00 79.69 488 LEU A N 1
ATOM 3748 C CA . LEU A 1 488 ? 0.384 23.293 28.092 1.00 79.69 488 LEU A CA 1
ATOM 3749 C C . LEU A 1 488 ? 1.115 24.560 27.606 1.00 79.69 488 LEU A C 1
ATOM 3751 O O . LEU A 1 488 ? 1.028 24.926 26.434 1.00 79.69 488 LEU A O 1
ATOM 3755 N N . GLY A 1 489 ? 1.816 25.257 28.504 1.00 74.94 489 GLY A N 1
ATOM 3756 C CA . GLY A 1 489 ? 2.634 26.428 28.186 1.00 74.94 489 GLY A CA 1
ATOM 3757 C C . GLY A 1 489 ? 3.904 26.081 27.408 1.00 74.94 489 GLY A C 1
ATOM 3758 O O . GLY A 1 489 ? 4.254 26.809 26.479 1.00 74.94 489 GLY A O 1
ATOM 3759 N N . ASN A 1 490 ? 4.549 24.965 27.754 1.00 72.75 490 ASN A N 1
ATOM 3760 C CA . ASN A 1 490 ? 5.802 24.515 27.143 1.00 72.75 490 ASN A CA 1
ATOM 3761 C C . ASN A 1 490 ? 5.598 23.831 25.782 1.00 72.75 490 ASN A C 1
ATOM 3763 O O . ASN A 1 490 ? 6.470 23.915 24.925 1.00 72.75 490 ASN A O 1
ATOM 3767 N N . HIS A 1 491 ? 4.436 23.217 25.549 1.00 66.31 491 HIS A N 1
ATOM 3768 C CA . HIS A 1 491 ? 4.129 22.476 24.317 1.00 66.31 491 HIS A CA 1
ATOM 3769 C C . HIS A 1 491 ? 3.242 23.285 23.362 1.00 66.31 491 HIS A C 1
ATOM 3771 O O . HIS A 1 491 ? 2.347 22.756 22.711 1.00 66.31 491 HIS A O 1
ATOM 3777 N N . ARG A 1 492 ? 3.461 24.606 23.271 1.00 55.16 492 ARG A N 1
ATOM 3778 C CA . ARG A 1 492 ? 2.618 25.476 22.437 1.00 55.16 492 ARG A CA 1
ATOM 3779 C C . ARG A 1 492 ? 2.696 25.177 20.934 1.00 55.16 492 ARG A C 1
ATOM 3781 O O . ARG A 1 492 ? 1.764 25.600 20.257 1.00 55.16 492 ARG A O 1
ATOM 3788 N N . SER A 1 493 ? 3.726 24.468 20.445 1.00 45.75 493 SER A N 1
ATOM 3789 C CA . SER A 1 493 ? 3.926 24.192 19.006 1.00 45.75 493 SER A CA 1
ATOM 3790 C C . SER A 1 493 ? 5.174 23.336 18.667 1.00 45.75 493 SER A C 1
ATOM 3792 O O . SER A 1 493 ? 5.833 23.625 17.672 1.00 45.75 493 SER A O 1
ATOM 3794 N N . ALA A 1 494 ? 5.575 22.344 19.475 1.00 33.56 494 ALA A N 1
ATOM 3795 C CA . ALA A 1 494 ? 6.789 21.550 19.196 1.00 33.56 494 ALA A CA 1
ATOM 3796 C C . ALA A 1 494 ? 6.470 20.059 18.952 1.00 33.56 494 ALA A C 1
ATOM 3798 O O . ALA A 1 494 ? 5.738 19.490 19.764 1.00 33.56 494 ALA A O 1
ATOM 3799 N N . PRO A 1 495 ? 7.011 19.423 17.890 1.00 34.69 495 PRO A N 1
ATOM 3800 C CA . PRO A 1 495 ? 6.965 17.970 17.727 1.00 34.69 495 PRO A CA 1
ATOM 3801 C C . PRO A 1 495 ? 7.835 17.291 18.800 1.00 34.69 495 PRO A C 1
ATOM 3803 O O . PRO A 1 495 ? 8.888 17.814 19.173 1.00 34.69 495 PRO A O 1
ATOM 3806 N N . TRP A 1 496 ? 7.362 16.166 19.340 1.00 37.44 496 TRP A N 1
ATOM 3807 C CA . TRP A 1 496 ? 7.950 15.468 20.490 1.00 37.44 496 TRP A CA 1
ATOM 3808 C C . TRP A 1 496 ? 8.730 14.213 20.065 1.00 37.44 496 TRP A C 1
ATOM 3810 O O . TRP A 1 496 ? 8.370 13.569 19.085 1.00 37.44 496 TRP A O 1
ATOM 3820 N N . THR A 1 497 ? 9.782 13.861 20.813 1.00 30.39 497 THR A N 1
ATOM 3821 C CA . THR A 1 497 ? 10.589 12.638 20.642 1.00 30.39 497 THR A CA 1
ATOM 3822 C C . THR A 1 497 ? 10.378 11.663 21.812 1.00 30.39 497 THR A C 1
ATOM 3824 O O . THR A 1 497 ? 10.425 12.115 22.962 1.00 30.39 497 THR A O 1
ATOM 3827 N N . PRO A 1 498 ? 10.199 10.346 21.568 1.00 31.81 498 PRO A N 1
ATOM 3828 C CA . PRO A 1 498 ? 9.866 9.395 22.627 1.00 31.81 498 PRO A CA 1
ATOM 3829 C C . PRO A 1 498 ? 10.963 9.091 23.640 1.00 31.81 498 PRO A C 1
ATOM 3831 O O . PRO A 1 498 ? 12.143 9.023 23.306 1.00 31.81 498 PRO A O 1
ATOM 3834 N N . ALA A 1 499 ? 10.543 8.863 24.889 1.00 30.83 499 ALA A N 1
ATOM 3835 C CA . ALA A 1 499 ? 11.361 8.310 25.964 1.00 30.83 499 ALA A CA 1
ATOM 3836 C C . ALA A 1 499 ? 10.870 6.896 26.325 1.00 30.83 499 ALA A C 1
ATOM 3838 O O . ALA A 1 499 ? 9.676 6.680 26.514 1.00 30.83 499 ALA A O 1
ATOM 3839 N N . GLU A 1 500 ? 11.817 5.961 26.439 1.00 28.11 500 GLU A N 1
ATOM 3840 C CA . GLU A 1 500 ? 11.629 4.517 26.649 1.00 28.11 500 GLU A CA 1
ATOM 3841 C C . GLU A 1 500 ? 10.694 4.166 27.828 1.00 28.11 500 GLU A C 1
ATOM 3843 O O . GLU A 1 500 ? 10.936 4.567 28.974 1.00 28.11 500 GLU A O 1
ATOM 3848 N N . SER A 1 501 ? 9.652 3.360 27.576 1.00 29.67 501 SER A N 1
ATOM 3849 C CA . SER A 1 501 ? 8.700 2.896 28.596 1.00 29.67 501 SER A CA 1
ATOM 3850 C C . SER A 1 501 ? 9.007 1.468 29.089 1.00 29.67 501 SER A C 1
ATOM 3852 O O . SER A 1 501 ? 9.485 0.603 28.355 1.00 29.67 501 SER A O 1
ATOM 3854 N N . LYS A 1 502 ? 8.776 1.221 30.389 1.00 29.25 502 LYS A N 1
ATOM 3855 C CA . LYS A 1 502 ? 8.978 -0.074 31.069 1.00 29.25 502 LYS A CA 1
ATOM 3856 C C . LYS A 1 502 ? 7.650 -0.801 31.300 1.00 29.25 502 LYS A C 1
ATOM 3858 O O . LYS A 1 502 ? 6.650 -0.189 31.659 1.00 29.25 502 LYS A O 1
ATOM 3863 N N . VAL A 1 503 ? 7.707 -2.129 31.187 1.00 29.30 503 VAL A N 1
ATOM 3864 C CA . VAL A 1 503 ? 6.592 -3.093 31.249 1.00 29.30 503 VAL A CA 1
ATOM 3865 C C . VAL A 1 503 ? 5.991 -3.248 32.667 1.00 29.30 503 VAL A C 1
ATOM 3867 O O . VAL A 1 503 ? 6.754 -3.501 33.606 1.00 29.30 503 VAL A O 1
ATOM 3870 N N . PRO A 1 504 ? 4.653 -3.185 32.849 1.00 28.95 504 PRO A N 1
ATOM 3871 C CA . PRO A 1 504 ? 3.959 -3.586 34.079 1.00 28.95 504 PRO A CA 1
ATOM 3872 C C . PRO A 1 504 ? 3.397 -5.034 34.032 1.00 28.95 504 PRO A C 1
ATOM 3874 O O . PRO A 1 504 ? 3.351 -5.650 32.966 1.00 28.95 504 PRO A O 1
ATOM 3877 N N . PRO A 1 505 ? 3.006 -5.624 35.185 1.00 28.91 505 PRO A N 1
ATOM 3878 C CA . PRO A 1 505 ? 2.743 -7.060 35.326 1.00 28.91 505 PRO A CA 1
ATOM 3879 C C . PRO A 1 505 ? 1.312 -7.498 34.952 1.00 28.91 505 PRO A C 1
ATOM 3881 O O . PRO A 1 505 ? 0.365 -6.721 35.006 1.00 28.91 505 PRO A O 1
ATOM 3884 N N . SER A 1 506 ? 1.177 -8.784 34.598 1.00 34.28 506 SER A N 1
ATOM 3885 C CA . SER A 1 506 ? 0.019 -9.419 33.948 1.00 34.28 506 SER A CA 1
ATOM 3886 C C . SER A 1 506 ? -1.045 -10.006 34.892 1.00 34.28 506 SER A C 1
ATOM 3888 O O . SER A 1 506 ? -0.711 -10.785 35.786 1.00 34.28 506 SER A O 1
ATOM 3890 N N . HIS A 1 507 ? -2.324 -9.800 34.562 1.00 31.20 507 HIS A N 1
ATOM 3891 C CA . HIS A 1 507 ? -3.457 -10.622 35.008 1.00 31.20 507 HIS A CA 1
ATOM 3892 C C . HIS A 1 507 ? -4.410 -10.867 33.832 1.00 31.20 507 HIS A C 1
ATOM 3894 O O . HIS A 1 507 ? -5.202 -9.990 33.527 1.00 31.20 507 HIS A O 1
ATOM 3900 N N . CYS A 1 508 ? -4.326 -12.020 33.162 1.00 32.72 508 CYS A N 1
ATOM 3901 C CA . CYS A 1 508 ? -5.388 -12.586 32.313 1.00 32.72 508 CYS A CA 1
ATOM 3902 C C . CYS A 1 508 ? -4.970 -14.007 31.893 1.00 32.72 508 CYS A C 1
ATOM 3904 O O . CYS A 1 508 ? -3.977 -14.150 31.173 1.00 32.72 508 CYS A O 1
ATOM 3906 N N . GLU A 1 509 ? -5.713 -15.016 32.361 1.00 34.66 509 GLU A N 1
ATOM 3907 C CA . GLU A 1 509 ? -5.690 -16.409 31.874 1.00 34.66 509 GLU A CA 1
ATOM 3908 C C . GLU A 1 509 ? -6.581 -16.586 30.641 1.00 34.66 509 GLU A C 1
ATOM 3910 O O . GLU A 1 509 ? -7.642 -15.918 30.584 1.00 34.66 509 GLU A O 1
#

Secondary structure (DSSP, 8-state):
--SHHHHHTTS-------TTTS-PPPTTS-HHHHHHT--TTS-HHHHHHHHHHH-HHHHHHHHHHHHH---SS-----HHHHHHHHHHHHHHHHHHHHHHHHHHHHHHHHHHHHHHHHHHHSPPPPTT--HHHHHHHHTTS-HHHHHHHHHHHHHHT---SHHHHHHHHHHHHT-TT--HHHHHHHHHHHHHHHHTSTT--HHHHHHHHHHHHHTT-HHHHHHHHHHHHHTT---TTSSHHHHHHHHHHHTT--TTHHHHHHTPPPPPHHHHHHTTT---HHHHHHHHHHHHHHHHHHSTT----HHHHHHHHHHHT-SSHHHHHHHHHHHTTT-HHHHHHHHHHHHTTGGGS-HHHHHHHHHHHHHIIIIII--HHHHHHHHHHHHHHTT---PPPTTHHHHHHT-GGGGTT--HHHHHHHHHHHHHHHHHHTT-HHHHHHHHHHHHHHHHHTT--THHHHHHHHHHHHHHHHTT-HHHHHHHHHHHHHTSS------PPPPPPP---

pLDDT: mean 78.29, std 15.39, range [28.11, 97.06]